Protein AF-0000000078282166 (afdb_homodimer)

Secondary structure (DSSP, 8-state):
---EEETTEEE-GGG--SEEEEE-SSEE-HHHHHHHGGGS-SSSS--TTPPP-TTTHHHHHHBGGGSGGGGEE--HHHHHHHHHHHHHTT--EEEE---TTTB--HHHHHHHHHHH--EEEEEEEE--GGGSTTTTTT--HHHHHHHHHHHHHH-STTSSPPPSEEEEE-SS--HHHHHHHHHHHHHHHHH---EEEE--SSSS--HHHHHHHHHHTT--GGGEEESS---S---BHHHHHH-GGG-S---HHHHHHHTTT-EEEE--TT----BGGGTB-PPPHHHHHHHHHHHHHTT-GGGEEE-----SGGGSGGGTS-TTHHIIIIIHHHHHHTT---HHHHHIIIIIHHHHHH--/---EEETTEEE-GGG--SEEEEE-SSEE-HHHHHHHGGGS-SSSS--TTPPP-TTTHHHHTTBGGGSGGGGEE--HHHHHHHHHHHHHTT--EEEE---TTTB--HHHHHHHHHHH--EEEEEEEE--GGGSTTTTTT--HHHHHHHHHHHHHH-STTSSPPPSEEEEE-SS--HHHHHHHHHHHHHHHHH---EEEE--SSSS--HHHHHHHHHHTT--GGGEEESS---S---BHHHHHH-GGG-S---HHHHHHHTTT-EEEE--TT----BGGGTB-PPPHHHHHHHHHHHHHTT-GGGEEE-----SGGGSGGGTS-TTHHIIIIIHHHHHHTT---HHHHHIIIIIHHHHHH--

Foldseek 3Di:
DWWFAFLQGIDALQQQFFEFEAAALWWAQVLVLVVQVVLDDDPDPAQQCDAQDPVCLVVCLAPVSSHNNFQTNHDLVLSLVLVLVCVVLGAAEYEHEDEQLIHDDVVSVSVSCVVRNHTYAYAYADAEPSSNVCVCPPPALVRLLVVRVCCQVQNDDPDNGHHLAYEQEYAQPDPSSLSRLLSRLLNCQVVVFAYEYHYHPPHDDQLLNSLVSSVVSPHDQLLYEYEADDQFDWDFQVCVVPPVVRGDTDCPSVCSSVVSPHAYEHEQQPRSRHSVSVRTDDDHNVRRLVSVLVVVVVPRLLRYAYHHHPRTNCCRPVRPHDRRCCCSVPVLVCCCPVVVDDPVSSCNHGRVSVSSNSID/DWWFQFQQGIDALQQQFFEFEAAALWWAQVLVLVVQVVLDDDPDPAQQCDAQDPVCLVVCLAPVSSHNNFQTNHDLVLSLVLVLVCVVLGAAEYEHEDEQLIHDDVVSVSVSCVVRVHGYAYAYADAEPSSNVCVCPPPALVRLLVVRVCCQVQNDDPDNGHHLAYEQEYAQPDPSSLSRLLSRLLNCQVVVFAYEYHYHPPHDDQLLNSLVSSVVSPHDQLLYEYEADDQWDWDFQVCVVPPVVRGDTDCPSVCSSVVSPHAYEHEQQPRSSHPVSVRTDDDHNVRRLVSVLVVVVVPRLLRYAYHHHPRTNCCRPVRPHDRRCCCSVPVLVCCCPVSVDDPVSSCNHGRVSVSSNSID

Structure (mmCIF, N/CA/C/O backbone):
data_AF-0000000078282166-model_v1
#
loop_
_entity.id
_entity.type
_entity.pdbx_description
1 polymer 'Phosphotriesterase-related protein'
#
loop_
_atom_site.group_PDB
_atom_site.id
_atom_site.type_symbol
_atom_site.label_atom_id
_atom_site.label_alt_id
_atom_site.label_comp_id
_atom_site.label_asym_id
_atom_site.label_entity_id
_atom_site.label_seq_id
_atom_site.pdbx_PDB_ins_code
_atom_site.Cartn_x
_atom_site.Cartn_y
_atom_site.Cartn_z
_atom_site.occupancy
_atom_site.B_iso_or_equiv
_atom_site.auth_seq_id
_atom_site.auth_comp_id
_atom_site.auth_asym_id
_atom_site.auth_atom_id
_atom_site.pdbx_PDB_model_num
ATOM 1 N N . MET A 1 1 ? -16.609 37.844 20.125 1 77.69 1 MET A N 1
ATOM 2 C CA . MET A 1 1 ? -16.906 36.531 19.594 1 77.69 1 MET A CA 1
ATOM 3 C C . MET A 1 1 ? -15.656 35.906 18.953 1 77.69 1 MET A C 1
ATOM 5 O O . MET A 1 1 ? -14.836 36.625 18.375 1 77.69 1 MET A O 1
ATOM 9 N N . LYS A 1 2 ? -15.375 34.531 19.125 1 95 2 LYS A N 1
ATOM 10 C CA . LYS A 1 2 ? -14.195 33.875 18.547 1 95 2 LYS A CA 1
ATOM 11 C C . LYS A 1 2 ? -14.289 33.844 17.016 1 95 2 LYS A C 1
ATOM 13 O O . LYS A 1 2 ? -15.383 33.906 16.453 1 95 2 LYS A O 1
ATOM 18 N N . ARG A 1 3 ? -13.203 33.906 16.422 1 98.19 3 ARG A N 1
ATOM 19 C CA . ARG A 1 3 ? -13.133 33.875 14.969 1 98.19 3 ARG A CA 1
ATOM 20 C C . ARG A 1 3 ? -12.055 32.906 14.508 1 98.19 3 ARG A C 1
ATOM 22 O O . ARG A 1 3 ? -11.188 32.5 15.297 1 98.19 3 ARG A O 1
ATOM 29 N N . ILE A 1 4 ? -12.188 32.469 13.297 1 98.88 4 ILE A N 1
ATOM 30 C CA . ILE A 1 4 ? -11.164 31.734 12.562 1 98.88 4 ILE A CA 1
ATOM 31 C C . ILE A 1 4 ? -10.727 32.562 11.344 1 98.88 4 ILE A C 1
ATOM 33 O O . ILE A 1 4 ? -11.562 32.969 10.547 1 98.88 4 ILE A O 1
ATOM 37 N N . THR A 1 5 ? -9.477 32.844 11.227 1 98.88 5 THR A N 1
ATOM 38 C CA . THR A 1 5 ? -8.953 33.625 10.109 1 98.88 5 THR A CA 1
ATOM 39 C C . THR A 1 5 ? -8.633 32.719 8.93 1 98.88 5 THR A C 1
ATOM 41 O O . THR A 1 5 ? -7.836 31.766 9.055 1 98.88 5 THR A O 1
ATOM 44 N N . THR A 1 6 ? -9.32 32.906 7.789 1 98.81 6 THR A N 1
ATOM 45 C CA . THR A 1 6 ? -9.023 32.219 6.535 1 98.81 6 THR A CA 1
ATOM 46 C C . THR A 1 6 ? -8.289 33.125 5.574 1 98.81 6 THR A C 1
ATOM 48 O O . THR A 1 6 ? -8.172 34.344 5.824 1 98.81 6 THR A O 1
ATOM 51 N N . VAL A 1 7 ? -7.816 32.625 4.504 1 98.75 7 VAL A N 1
ATOM 52 C CA . VAL A 1 7 ? -7.094 33.438 3.512 1 98.75 7 VAL A CA 1
ATOM 53 C C . VAL A 1 7 ? -8.047 34.438 2.865 1 98.75 7 VAL A C 1
ATOM 55 O O . VAL A 1 7 ? -7.602 35.406 2.254 1 98.75 7 VAL A O 1
ATOM 58 N N . CYS A 1 8 ? -9.352 34.25 3.033 1 98.31 8 CYS A N 1
ATOM 59 C CA . CYS A 1 8 ? -10.336 35.156 2.441 1 98.31 8 CYS A CA 1
ATOM 60 C C . CYS A 1 8 ? -11.016 35.969 3.514 1 98.31 8 CYS A C 1
ATOM 62 O O . CYS A 1 8 ? -12.023 36.656 3.242 1 98.31 8 CYS A O 1
ATOM 64 N N . GLY A 1 9 ? -10.5 35.938 4.738 1 98 9 GLY A N 1
ATOM 65 C CA . GLY A 1 9 ? -11.086 36.719 5.824 1 98 9 GLY A CA 1
ATOM 66 C C . GLY A 1 9 ? -11.562 35.844 6.977 1 98 9 GLY A C 1
ATOM 67 O O . GLY A 1 9 ? -11.453 34.625 6.926 1 98 9 GLY A O 1
ATOM 68 N N . ASP A 1 10 ? -12.086 36.5 8 1 98.5 10 ASP A N 1
ATOM 69 C CA . ASP A 1 10 ? -12.508 35.812 9.211 1 98.5 10 ASP A CA 1
ATOM 70 C C . ASP A 1 10 ? -13.875 35.188 9.031 1 98.5 10 ASP A C 1
ATOM 72 O O . ASP A 1 10 ? -14.734 35.719 8.328 1 98.5 10 ASP A O 1
ATOM 76 N N . ILE A 1 11 ? -14.039 34.031 9.625 1 98.75 11 ILE A N 1
ATOM 77 C CA . ILE A 1 11 ? -15.336 33.375 9.711 1 98.75 11 ILE A CA 1
ATOM 78 C C . ILE A 1 11 ? -15.641 33 11.164 1 98.75 11 ILE A C 1
ATOM 80 O O . ILE A 1 11 ? -14.742 33 12.008 1 98.75 11 ILE A O 1
ATOM 84 N N . SER A 1 12 ? -16.922 32.781 11.422 1 98.5 12 SER A N 1
ATOM 85 C CA . SER A 1 12 ? -17.281 32.219 12.719 1 98.5 12 SER A CA 1
ATOM 86 C C . SER A 1 12 ? -16.922 30.734 12.797 1 98.5 12 SER A C 1
ATOM 88 O O . SER A 1 12 ? -16.906 30.047 11.781 1 98.5 12 SER A O 1
ATOM 90 N N . PRO A 1 13 ? -16.609 30.234 13.977 1 98.44 13 PRO A N 1
ATOM 91 C CA . PRO A 1 13 ? -16.266 28.828 14.117 1 98.44 13 PRO A CA 1
ATOM 92 C C . PRO A 1 13 ? -17.359 27.891 13.578 1 98.44 13 PRO A C 1
ATOM 94 O O . PRO A 1 13 ? -17.047 26.812 13.07 1 98.44 13 PRO A O 1
ATOM 97 N N . GLU A 1 14 ? -18.609 28.297 13.625 1 97.75 14 GLU A N 1
ATOM 98 C CA . GLU A 1 14 ? -19.734 27.469 13.188 1 97.75 14 GLU A CA 1
ATOM 99 C C . GLU A 1 14 ? -19.719 27.297 11.672 1 97.75 14 GLU A C 1
ATOM 101 O O . GLU A 1 14 ? -20.359 26.375 11.141 1 97.75 14 GLU A O 1
ATOM 106 N N . GLU A 1 15 ? -18.984 28.078 10.992 1 98.25 15 GLU A N 1
ATOM 107 C CA . GLU A 1 15 ? -18.938 28.062 9.531 1 98.25 15 GLU A CA 1
ATOM 108 C C . GLU A 1 15 ? -17.828 27.141 9.023 1 98.25 15 GLU A C 1
ATOM 110 O O . GLU A 1 15 ? -17.781 26.812 7.836 1 98.25 15 GLU A O 1
ATOM 115 N N . LEU A 1 16 ? -16.984 26.688 9.844 1 98.75 16 LEU A N 1
ATOM 116 C CA . LEU A 1 16 ? -15.781 25.969 9.438 1 98.75 16 LEU A CA 1
ATOM 117 C C . LEU A 1 16 ? -16.141 24.672 8.719 1 98.75 16 LEU A C 1
ATOM 119 O O . LEU A 1 16 ? -15.562 24.344 7.676 1 98.75 16 LEU A O 1
ATOM 123 N N . GLY A 1 17 ? -17.141 23.875 9.344 1 98.75 17 GLY A N 1
ATOM 124 C CA . GLY A 1 17 ? -17.562 22.625 8.75 1 98.75 17 GLY A CA 1
ATOM 125 C C . GLY A 1 17 ? -16.484 21.562 8.773 1 98.75 17 GLY A C 1
ATOM 126 O O . GLY A 1 17 ? -15.602 21.578 9.625 1 98.75 17 GLY A O 1
ATOM 127 N N . PHE A 1 18 ? -16.688 20.5 7.863 1 98.75 18 PHE A N 1
ATOM 128 C CA . PHE A 1 18 ? -15.727 19.422 7.754 1 98.75 18 PHE A CA 1
ATOM 129 C C . PHE A 1 18 ? -14.344 19.938 7.387 1 98.75 18 PHE A C 1
ATOM 131 O O . PHE A 1 18 ? -14.18 20.609 6.363 1 98.75 18 PHE A O 1
ATOM 138 N N . THR A 1 19 ? -13.32 19.594 8.219 1 98.88 19 THR A N 1
ATOM 139 C CA . THR A 1 19 ? -12.031 20.266 8.062 1 98.88 19 THR A CA 1
ATOM 140 C C . THR A 1 19 ? -10.906 19.234 7.98 1 98.88 19 THR A C 1
ATOM 142 O O . THR A 1 19 ? -10.82 18.328 8.812 1 98.88 19 THR A O 1
ATOM 145 N N . ASP A 1 20 ? -10.094 19.328 6.926 1 98.5 20 ASP A N 1
ATOM 146 C CA . ASP A 1 20 ? -8.797 18.656 6.852 1 98.5 20 ASP A CA 1
ATOM 147 C C . ASP A 1 20 ? -7.723 19.469 7.57 1 98.5 20 ASP A C 1
ATOM 149 O O . ASP A 1 20 ? -7.309 20.531 7.09 1 98.5 20 ASP A O 1
ATOM 153 N N . MET A 1 21 ? -7.152 19 8.695 1 98.62 21 MET A N 1
ATOM 154 C CA . MET A 1 21 ? -6.418 19.812 9.656 1 98.62 21 MET A CA 1
ATOM 155 C C . MET A 1 21 ? -4.93 19.828 9.328 1 98.62 21 MET A C 1
ATOM 157 O O . MET A 1 21 ? -4.152 20.5 10.008 1 98.62 21 MET A O 1
ATOM 161 N N . HIS A 1 22 ? -4.496 19.156 8.305 1 98.06 22 HIS A N 1
ATOM 162 C CA . HIS A 1 22 ? -3.088 19.141 7.926 1 98.06 22 HIS A CA 1
ATOM 163 C C . HIS A 1 22 ? -2.926 18.953 6.418 1 98.06 22 HIS A C 1
ATOM 165 O O . HIS A 1 22 ? -2.945 17.828 5.922 1 98.06 22 HIS A O 1
ATOM 171 N N . GLU A 1 23 ? -2.6 20.047 5.762 1 97.44 23 GLU A N 1
ATOM 172 C CA . GLU A 1 23 ? -2.52 19.922 4.309 1 97.44 23 GLU A CA 1
ATOM 173 C C . GLU A 1 23 ? -1.436 20.828 3.732 1 97.44 23 GLU A C 1
ATOM 175 O O . GLU A 1 23 ? -0.907 21.688 4.434 1 97.44 23 GLU A O 1
ATOM 180 N N . HIS A 1 24 ? -1.111 20.531 2.568 1 97.62 24 HIS A N 1
ATOM 181 C CA . HIS A 1 24 ? -0.308 21.375 1.688 1 97.62 24 HIS A CA 1
ATOM 182 C C . HIS A 1 24 ? -0.979 21.547 0.329 1 97.62 24 HIS A C 1
ATOM 184 O O . HIS A 1 24 ? -1.259 20.562 -0.36 1 97.62 24 HIS A O 1
ATOM 190 N N . ILE A 1 25 ? -1.234 22.797 -0.039 1 98.25 25 ILE A N 1
ATOM 191 C CA . ILE A 1 25 ? -1.916 23.109 -1.292 1 98.25 25 ILE A CA 1
ATOM 192 C C . ILE A 1 25 ? -0.903 23.594 -2.326 1 98.25 25 ILE A C 1
ATOM 194 O O . ILE A 1 25 ? -0.873 23.094 -3.455 1 98.25 25 ILE A O 1
ATOM 198 N N . MET A 1 26 ? -0.1 24.562 -2 1 97.69 26 MET A N 1
ATOM 199 C CA . MET A 1 26 ? 1.067 25.016 -2.752 1 97.69 26 MET A CA 1
ATOM 200 C C . MET A 1 26 ? 2.352 24.766 -1.97 1 97.69 26 MET A C 1
ATOM 202 O O . MET A 1 26 ? 2.639 25.469 -0.996 1 97.69 26 MET A O 1
ATOM 206 N N . PHE A 1 27 ? 3.09 23.766 -2.396 1 96.69 27 PHE A N 1
ATOM 207 C CA . PHE A 1 27 ? 4.109 23.172 -1.543 1 96.69 27 PHE A CA 1
ATOM 208 C C . PHE A 1 27 ? 5.406 22.953 -2.318 1 96.69 27 PHE A C 1
ATOM 210 O O . PHE A 1 27 ? 5.387 22.438 -3.438 1 96.69 27 PHE A O 1
ATOM 217 N N . ASN A 1 28 ? 6.492 23.359 -1.732 1 95.31 28 ASN A N 1
ATOM 218 C CA . ASN A 1 28 ? 7.848 23.125 -2.207 1 95.31 28 ASN A CA 1
ATOM 219 C C . ASN A 1 28 ? 8.523 22 -1.419 1 95.31 28 ASN A C 1
ATOM 221 O O . ASN A 1 28 ? 8.938 22.203 -0.274 1 95.31 28 ASN A O 1
ATOM 225 N N . GLY A 1 29 ? 8.672 20.891 -2.086 1 94.25 29 GLY A N 1
ATOM 226 C CA . GLY A 1 29 ? 9.273 19.75 -1.408 1 94.25 29 GLY A CA 1
ATOM 227 C C . GLY A 1 29 ? 10.719 19.516 -1.802 1 94.25 29 GLY A C 1
ATOM 228 O O . GLY A 1 29 ? 11.25 18.406 -1.642 1 94.25 29 GLY A O 1
ATOM 229 N N . ALA A 1 30 ? 11.398 20.531 -2.279 1 89.88 30 ALA A N 1
ATOM 230 C CA . ALA A 1 30 ? 12.75 20.406 -2.812 1 89.88 30 ALA A CA 1
ATOM 231 C C . ALA A 1 30 ? 13.727 19.953 -1.728 1 89.88 30 ALA A C 1
ATOM 233 O O . ALA A 1 30 ? 14.617 19.141 -1.982 1 89.88 30 ALA A O 1
ATOM 234 N N . ASP A 1 31 ? 13.602 20.469 -0.579 1 90.31 31 ASP A N 1
ATOM 235 C CA . ASP A 1 31 ? 14.508 20.109 0.512 1 90.31 31 ASP A CA 1
ATOM 236 C C . ASP A 1 31 ? 14.375 18.641 0.881 1 90.31 31 ASP A C 1
ATOM 238 O O . ASP A 1 31 ? 15.375 17.922 1.005 1 90.31 31 ASP A O 1
ATOM 242 N N . MET A 1 32 ? 13.188 18.219 1.042 1 87.56 32 MET A N 1
ATOM 243 C CA . MET A 1 32 ? 12.938 16.812 1.33 1 87.56 32 MET A CA 1
ATOM 244 C C . MET A 1 32 ? 13.516 15.914 0.235 1 87.56 32 MET A C 1
ATOM 246 O O . MET A 1 32 ? 14.141 14.891 0.524 1 87.56 32 MET A O 1
ATOM 250 N N . GLY A 1 33 ? 13.297 16.297 -0.981 1 89.31 33 GLY A N 1
ATOM 251 C CA . GLY A 1 33 ? 13.867 15.562 -2.102 1 89.31 33 GLY A CA 1
ATOM 252 C C . GLY A 1 33 ? 15.383 15.461 -2.039 1 89.31 33 GLY A C 1
ATOM 253 O O . GLY A 1 33 ? 15.945 14.391 -2.273 1 89.31 33 GLY A O 1
ATOM 254 N N . ALA A 1 34 ? 15.922 16.562 -1.695 1 88.06 34 ALA A N 1
ATOM 255 C CA . ALA A 1 34 ? 17.391 16.625 -1.654 1 88.06 34 ALA A CA 1
ATOM 256 C C . ALA A 1 34 ? 17.938 15.719 -0.562 1 88.06 34 ALA A C 1
ATOM 258 O O . ALA A 1 34 ? 18.969 15.07 -0.75 1 88.06 34 ALA A O 1
ATOM 259 N N . ILE A 1 35 ? 17.25 15.664 0.498 1 86.25 35 ILE A N 1
ATOM 260 C CA . ILE A 1 35 ? 17.688 14.867 1.64 1 86.25 35 ILE A CA 1
ATOM 261 C C . ILE A 1 35 ? 17.609 13.383 1.288 1 86.25 35 ILE A C 1
ATOM 263 O O . ILE A 1 35 ? 18.5 12.609 1.639 1 86.25 35 ILE A O 1
ATOM 267 N N . CYS A 1 36 ? 16.672 12.961 0.546 1 90.19 36 CYS A N 1
ATOM 268 C CA . CYS A 1 36 ? 16.391 11.555 0.29 1 90.19 36 CYS A CA 1
ATOM 269 C C . CYS A 1 36 ? 17.109 11.086 -0.975 1 90.19 36 CYS A C 1
ATOM 271 O O . CYS A 1 36 ? 17.344 9.883 -1.153 1 90.19 36 CYS A O 1
ATOM 273 N N . ARG A 1 37 ? 17.5 11.961 -1.814 1 90.62 37 ARG A N 1
ATOM 274 C CA . ARG A 1 37 ? 17.969 11.664 -3.166 1 90.62 37 ARG A CA 1
ATOM 275 C C . ARG A 1 37 ? 19.172 10.734 -3.139 1 90.62 37 ARG A C 1
ATOM 277 O O . ARG A 1 37 ? 19.297 9.828 -3.965 1 90.62 37 ARG A O 1
ATOM 284 N N . PRO A 1 38 ? 20.062 10.922 -2.186 1 92 38 PRO A N 1
ATOM 285 C CA . PRO A 1 38 ? 21.281 10.094 -2.199 1 92 38 PRO A CA 1
ATOM 286 C C . PRO A 1 38 ? 20.969 8.609 -1.994 1 92 38 PRO A C 1
ATOM 288 O O . PRO A 1 38 ? 21.75 7.754 -2.424 1 92 38 PRO A O 1
ATOM 291 N N . ALA A 1 39 ? 19.891 8.281 -1.468 1 91.56 39 ALA A N 1
ATOM 292 C CA . ALA A 1 39 ? 19.562 6.891 -1.155 1 91.56 39 ALA A CA 1
ATOM 293 C C . ALA A 1 39 ? 18.734 6.258 -2.273 1 91.56 39 ALA A C 1
ATOM 295 O O . ALA A 1 39 ? 18.469 5.055 -2.252 1 91.56 39 ALA A O 1
ATOM 296 N N . MET A 1 40 ? 18.344 6.996 -3.305 1 93.19 40 MET A N 1
ATOM 297 C CA . MET A 1 40 ? 17.453 6.504 -4.352 1 93.19 40 MET A CA 1
ATOM 298 C C . MET A 1 40 ? 18.172 5.484 -5.234 1 93.19 40 MET A C 1
ATOM 300 O O . MET A 1 40 ? 19.344 5.648 -5.555 1 93.19 40 MET A O 1
ATOM 304 N N . PRO A 1 41 ? 17.375 4.418 -5.582 1 90.88 41 PRO A N 1
ATOM 305 C CA . PRO A 1 41 ? 17.984 3.451 -6.5 1 90.88 41 PRO A CA 1
ATOM 306 C C . PRO A 1 41 ? 18.312 4.059 -7.863 1 90.88 41 PRO A C 1
ATOM 308 O O . PRO A 1 41 ? 17.578 4.914 -8.352 1 90.88 41 PRO A O 1
ATOM 311 N N . THR A 1 42 ? 19.375 3.494 -8.5 1 90.44 42 THR A N 1
ATOM 312 C CA . THR A 1 42 ? 19.812 4.027 -9.781 1 90.44 42 THR A CA 1
ATOM 313 C C . THR A 1 42 ? 19.562 3.018 -10.898 1 90.44 42 THR A C 1
ATOM 315 O O . THR A 1 42 ? 19.781 3.32 -12.078 1 90.44 42 THR A O 1
ATOM 318 N N . ASP A 1 43 ? 19.062 1.839 -10.594 1 89.25 43 ASP A N 1
ATOM 319 C CA . ASP A 1 43 ? 18.906 0.777 -11.586 1 89.25 43 ASP A CA 1
ATOM 320 C C . ASP A 1 43 ? 17.453 0.617 -12 1 89.25 43 ASP A C 1
ATOM 322 O O . ASP A 1 43 ? 17.047 -0.449 -12.461 1 89.25 43 ASP A O 1
ATOM 326 N N . LEU A 1 44 ? 16.688 1.63 -11.75 1 91.31 44 LEU A N 1
ATOM 327 C CA . LEU A 1 44 ? 15.297 1.659 -12.211 1 91.31 44 LEU A CA 1
ATOM 328 C C . LEU A 1 44 ? 15.172 2.475 -13.5 1 91.31 44 LEU A C 1
ATOM 330 O O . LEU A 1 44 ? 15.992 3.361 -13.758 1 91.31 44 LEU A O 1
ATOM 334 N N . PRO A 1 45 ? 14.203 2.123 -14.305 1 92.31 45 PRO A N 1
ATOM 335 C CA . PRO A 1 45 ? 14 2.869 -15.547 1 92.31 45 PRO A CA 1
ATOM 336 C C . PRO A 1 45 ? 13.297 4.207 -15.328 1 92.31 45 PRO A C 1
ATOM 338 O O . PRO A 1 45 ? 12.266 4.477 -15.953 1 92.31 45 PRO A O 1
ATOM 341 N N . VAL A 1 46 ? 13.836 5.008 -14.461 1 95.19 46 VAL A N 1
ATOM 342 C CA . VAL A 1 46 ? 13.328 6.328 -14.102 1 95.19 46 VAL A CA 1
ATOM 343 C C . VAL A 1 46 ? 14.484 7.32 -14.023 1 95.19 46 VAL A C 1
ATOM 345 O O . VAL A 1 46 ? 15.531 7.02 -13.445 1 95.19 46 VAL A O 1
ATOM 348 N N . LYS A 1 47 ? 14.367 8.43 -14.766 1 95.69 47 LYS A N 1
ATOM 349 C CA . LYS A 1 47 ? 15.336 9.516 -14.688 1 95.69 47 LYS A CA 1
ATOM 350 C C . LYS A 1 47 ? 14.844 10.633 -13.781 1 95.69 47 LYS A C 1
ATOM 352 O O . LYS A 1 47 ? 13.648 10.93 -13.75 1 95.69 47 LYS A O 1
ATOM 357 N N . TYR A 1 48 ? 15.719 11.266 -13.016 1 95.12 48 TYR A N 1
ATOM 358 C CA . TYR A 1 48 ? 15.398 12.32 -12.055 1 95.12 48 TYR A CA 1
ATOM 359 C C . TYR A 1 48 ? 14.602 13.438 -12.719 1 95.12 48 TYR A C 1
ATOM 361 O O . TYR A 1 48 ? 13.719 14.031 -12.102 1 95.12 48 TYR A O 1
ATOM 369 N N . GLU A 1 49 ? 14.82 13.742 -14.016 1 96.31 49 GLU A N 1
ATOM 370 C CA . GLU A 1 49 ? 14.211 14.859 -14.742 1 96.31 49 GLU A CA 1
ATOM 371 C C . GLU A 1 49 ? 12.875 14.453 -15.359 1 96.31 49 GLU A C 1
ATOM 373 O O . GLU A 1 49 ? 12.172 15.289 -15.922 1 96.31 49 GLU A O 1
ATOM 378 N N . ASP A 1 50 ? 12.516 13.148 -15.203 1 97.06 50 ASP A N 1
ATOM 379 C CA . ASP A 1 50 ? 11.242 12.695 -15.758 1 97.06 50 ASP A CA 1
ATOM 380 C C . ASP A 1 50 ? 10.07 13.406 -15.086 1 97.06 50 ASP A C 1
ATOM 382 O O . ASP A 1 50 ? 10.227 13.992 -14.016 1 97.06 50 ASP A O 1
ATOM 386 N N . LYS A 1 51 ? 8.938 13.414 -15.836 1 97.12 51 LYS A N 1
ATOM 387 C CA . LYS A 1 51 ? 7.668 13.828 -15.242 1 97.12 51 LYS A CA 1
ATOM 388 C C . LYS A 1 51 ? 6.918 12.625 -14.672 1 97.12 51 LYS A C 1
ATOM 390 O O . LYS A 1 51 ? 7.105 11.492 -15.125 1 97.12 51 LYS A O 1
ATOM 395 N N . VAL A 1 52 ? 6.156 12.852 -13.648 1 97.06 52 VAL A N 1
ATOM 396 C CA . VAL A 1 52 ? 5.277 11.797 -13.156 1 97.06 52 VAL A CA 1
ATOM 397 C C . VAL A 1 52 ? 4.406 11.273 -14.297 1 97.06 52 VAL A C 1
ATOM 399 O O . VAL A 1 52 ? 3.811 12.055 -15.039 1 97.06 52 VAL A O 1
ATOM 402 N N . SER A 1 53 ? 4.363 9.992 -14.445 1 97.5 53 SER A N 1
ATOM 403 C CA . SER A 1 53 ? 3.627 9.352 -15.531 1 97.5 53 SER A CA 1
ATOM 404 C C . SER A 1 53 ? 3.082 7.992 -15.102 1 97.5 53 SER A C 1
ATOM 406 O O . SER A 1 53 ? 3.443 7.48 -14.039 1 97.5 53 SER A O 1
ATOM 408 N N . LEU A 1 54 ? 2.154 7.488 -15.898 1 96.69 54 LEU A N 1
ATOM 409 C CA . LEU A 1 54 ? 1.585 6.176 -15.625 1 96.69 54 LEU A CA 1
ATOM 410 C C . LEU A 1 54 ? 2.674 5.109 -15.586 1 96.69 54 LEU A C 1
ATOM 412 O O . LEU A 1 54 ? 2.594 4.16 -14.797 1 96.69 54 LEU A O 1
ATOM 416 N N . GLU A 1 55 ? 3.766 5.281 -16.312 1 95.44 55 GLU A N 1
ATOM 417 C CA . GLU A 1 55 ? 4.816 4.281 -16.484 1 95.44 55 GLU A CA 1
ATOM 418 C C . GLU A 1 55 ? 5.754 4.266 -15.281 1 95.44 55 GLU A C 1
ATOM 420 O O . GLU A 1 55 ? 6.434 3.266 -15.023 1 95.44 55 GLU A O 1
ATOM 425 N N . ASN A 1 56 ? 5.82 5.422 -14.57 1 95.88 56 ASN A N 1
ATOM 426 C CA . ASN A 1 56 ? 6.816 5.426 -13.508 1 95.88 56 ASN A CA 1
ATOM 427 C C . ASN A 1 56 ? 6.168 5.582 -12.133 1 95.88 56 ASN A C 1
ATOM 429 O O . ASN A 1 56 ? 6.844 5.496 -11.109 1 95.88 56 ASN A O 1
ATOM 433 N N . ILE A 1 57 ? 4.789 5.734 -12.094 1 95.38 57 ILE A N 1
ATOM 434 C CA . ILE A 1 57 ? 4.082 6.012 -10.852 1 95.38 57 ILE A CA 1
ATOM 435 C C . ILE A 1 57 ? 4.258 4.84 -9.883 1 95.38 57 ILE A C 1
ATOM 437 O O . ILE A 1 57 ? 4.352 5.039 -8.672 1 95.38 57 ILE A O 1
ATOM 441 N N . GLY A 1 58 ? 4.34 3.611 -10.391 1 92.19 58 GLY A N 1
ATOM 442 C CA . GLY A 1 58 ? 4.57 2.459 -9.531 1 92.19 58 GLY A CA 1
ATOM 443 C C . GLY A 1 58 ? 5.863 2.549 -8.742 1 92.19 58 GLY A C 1
ATOM 444 O O . GLY A 1 58 ? 5.906 2.193 -7.566 1 92.19 58 GLY A O 1
ATOM 445 N N . PHE A 1 59 ? 6.934 3.037 -9.375 1 93.12 59 PHE A N 1
ATOM 446 C CA . PHE A 1 59 ? 8.219 3.227 -8.719 1 93.12 59 PHE A CA 1
ATOM 447 C C . PHE A 1 59 ? 8.164 4.402 -7.75 1 93.12 59 PHE A C 1
ATOM 449 O O . PHE A 1 59 ? 8.734 4.34 -6.656 1 93.12 59 PHE A O 1
ATOM 456 N N . LEU A 1 60 ? 7.438 5.398 -8.18 1 94.06 60 LEU A N 1
ATOM 457 C CA . LEU A 1 60 ? 7.391 6.629 -7.395 1 94.06 60 LEU A CA 1
ATOM 458 C C . LEU A 1 60 ? 6.582 6.426 -6.117 1 94.06 60 LEU A C 1
ATOM 460 O O . LEU A 1 60 ? 6.867 7.051 -5.094 1 94.06 60 LEU A O 1
ATOM 464 N N . LYS A 1 61 ? 5.625 5.574 -6.129 1 90.81 61 LYS A N 1
ATOM 465 C CA . LYS A 1 61 ? 4.832 5.289 -4.938 1 90.81 61 LYS A CA 1
ATOM 466 C C . LYS A 1 61 ? 5.68 4.613 -3.861 1 90.81 61 LYS A C 1
ATOM 468 O O . LYS A 1 61 ? 5.398 4.742 -2.668 1 90.81 61 LYS A O 1
ATOM 473 N N . ARG A 1 62 ? 6.742 4.047 -4.246 1 88.75 62 ARG A N 1
ATOM 474 C CA . ARG A 1 62 ? 7.629 3.383 -3.301 1 88.75 62 ARG A CA 1
ATOM 475 C C . ARG A 1 62 ? 8.82 4.273 -2.947 1 88.75 62 ARG A C 1
ATOM 477 O O . ARG A 1 62 ? 9.383 4.152 -1.86 1 88.75 62 ARG A O 1
ATOM 484 N N . ASN A 1 63 ? 9.164 5.07 -3.932 1 93.44 63 ASN A N 1
ATOM 485 C CA . ASN A 1 63 ? 10.258 6.027 -3.783 1 93.44 63 ASN A CA 1
ATOM 486 C C . ASN A 1 63 ? 9.953 7.336 -4.504 1 93.44 63 ASN A C 1
ATOM 488 O O . ASN A 1 63 ? 10.43 7.559 -5.621 1 93.44 63 ASN A O 1
ATOM 492 N N . PHE A 1 64 ? 9.305 8.25 -3.844 1 92.75 64 PHE A N 1
ATOM 493 C CA . PHE A 1 64 ? 8.758 9.422 -4.516 1 92.75 64 PHE A CA 1
ATOM 494 C C . PHE A 1 64 ? 9.875 10.383 -4.922 1 92.75 64 PHE A C 1
ATOM 496 O O . PHE A 1 64 ? 9.719 11.148 -5.875 1 92.75 64 PHE A O 1
ATOM 503 N N . PRO A 1 65 ? 11.109 10.359 -4.285 1 94.88 65 PRO A N 1
ATOM 504 C CA . PRO A 1 65 ? 12.133 11.328 -4.688 1 94.88 65 PRO A CA 1
ATOM 505 C C . PRO A 1 65 ? 12.883 10.898 -5.953 1 94.88 65 PRO A C 1
ATOM 507 O O . PRO A 1 65 ? 13.898 11.5 -6.309 1 94.88 65 PRO A O 1
ATOM 510 N N . LEU A 1 66 ? 12.375 9.82 -6.578 1 95.5 66 LEU A N 1
ATOM 511 C CA . LEU A 1 66 ? 13.031 9.336 -7.793 1 95.5 66 LEU A CA 1
ATOM 512 C C . LEU A 1 66 ? 12.969 10.383 -8.898 1 95.5 66 LEU A C 1
ATOM 514 O O . LEU A 1 66 ? 13.836 10.414 -9.773 1 95.5 66 LEU A O 1
ATOM 518 N N . VAL A 1 67 ? 11.93 11.25 -8.898 1 95.88 67 VAL A N 1
ATOM 519 C CA . VAL A 1 67 ? 11.781 12.289 -9.914 1 95.88 67 VAL A CA 1
ATOM 520 C C . VAL A 1 67 ? 11.562 13.641 -9.242 1 95.88 67 VAL A C 1
ATOM 522 O O . VAL A 1 67 ? 10.781 13.758 -8.297 1 95.88 67 VAL A O 1
ATOM 525 N N . ARG A 1 68 ? 12.156 14.656 -9.766 1 95.38 68 ARG A N 1
ATOM 526 C CA . ARG A 1 68 ? 12.047 16 -9.234 1 95.38 68 ARG A CA 1
ATOM 527 C C . ARG A 1 68 ? 10.609 16.516 -9.305 1 95.38 68 ARG A C 1
ATOM 529 O O . ARG A 1 68 ? 10.148 17.219 -8.406 1 95.38 68 ARG A O 1
ATOM 536 N N . ASP A 1 69 ? 9.961 16.156 -10.367 1 96.38 69 ASP A N 1
ATOM 537 C CA . ASP A 1 69 ? 8.586 16.594 -10.625 1 96.38 69 ASP A CA 1
ATOM 538 C C . ASP A 1 69 ? 7.66 16.172 -9.492 1 96.38 69 ASP A C 1
ATOM 540 O O . ASP A 1 69 ? 6.641 16.812 -9.234 1 96.38 69 ASP A O 1
ATOM 544 N N . ALA A 1 70 ? 7.977 15.109 -8.781 1 96 70 ALA A N 1
ATOM 545 C CA . ALA A 1 70 ? 7.125 14.555 -7.734 1 96 70 ALA A CA 1
ATOM 546 C C . ALA A 1 70 ? 7.238 15.367 -6.449 1 96 70 ALA A C 1
ATOM 548 O O . ALA A 1 70 ? 6.406 15.234 -5.547 1 96 70 ALA A O 1
ATOM 549 N N . MET A 1 71 ? 8.188 16.312 -6.34 1 94.69 71 MET A N 1
ATOM 550 C CA . MET A 1 71 ? 8.516 16.938 -5.066 1 94.69 71 MET A CA 1
ATOM 551 C C . MET A 1 71 ? 7.707 18.219 -4.875 1 94.69 71 MET A C 1
ATOM 553 O O . MET A 1 71 ? 7.633 18.75 -3.766 1 94.69 71 MET A O 1
ATOM 557 N N . ASP A 1 72 ? 7.043 18.641 -5.875 1 93.38 72 ASP A N 1
ATOM 558 C CA . ASP A 1 72 ? 6.434 19.969 -5.773 1 93.38 72 ASP A CA 1
ATOM 559 C C . ASP A 1 72 ? 4.938 19.906 -6.078 1 93.38 72 ASP A C 1
ATOM 561 O O . ASP A 1 72 ? 4.504 19.125 -6.934 1 93.38 72 ASP A O 1
ATOM 565 N N . LEU A 1 73 ? 4.215 20.656 -5.332 1 96.88 73 LEU A N 1
ATOM 566 C CA . LEU A 1 73 ? 2.842 21.016 -5.664 1 96.88 73 LEU A CA 1
ATOM 567 C C . LEU A 1 73 ? 2.762 22.453 -6.145 1 96.88 73 LEU A C 1
ATOM 569 O O . LEU A 1 73 ? 2.24 23.328 -5.438 1 96.88 73 LEU A O 1
ATO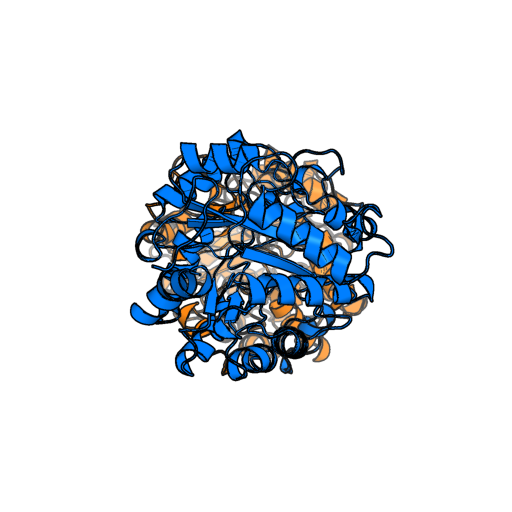M 573 N N . ASN A 1 74 ? 3.201 22.703 -7.398 1 96.19 74 ASN A N 1
ATOM 574 C CA . ASN A 1 74 ? 3.391 24.078 -7.863 1 96.19 74 ASN A CA 1
ATOM 575 C C . ASN A 1 74 ? 2.488 24.391 -9.047 1 96.19 74 ASN A C 1
ATOM 577 O O . ASN A 1 74 ? 2.652 25.422 -9.695 1 96.19 74 ASN A O 1
ATOM 581 N N . ASP A 1 75 ? 1.615 23.516 -9.359 1 96.44 75 ASP A N 1
ATOM 582 C CA . ASP A 1 75 ? 0.662 23.719 -10.445 1 96.44 75 ASP A CA 1
ATOM 583 C C . ASP A 1 75 ? -0.69 24.188 -9.906 1 96.44 75 ASP A C 1
ATOM 585 O O . ASP A 1 75 ? -1.536 23.359 -9.547 1 96.44 75 ASP A O 1
ATOM 589 N N . GLU A 1 76 ? -0.971 25.5 -9.961 1 98 76 GLU A N 1
ATOM 590 C CA . GLU A 1 76 ? -2.182 26.062 -9.383 1 98 76 GLU A CA 1
ATOM 591 C C . GLU A 1 76 ? -3.436 25.453 -10 1 98 76 GLU A C 1
ATOM 593 O O . GLU A 1 76 ? -4.43 25.234 -9.312 1 98 76 GLU A O 1
ATOM 598 N N . THR A 1 77 ? -3.4 25.203 -11.312 1 97.88 77 THR A N 1
ATOM 599 C CA . THR A 1 77 ? -4.555 24.625 -11.992 1 97.88 77 THR A CA 1
ATOM 600 C C . THR A 1 77 ? -4.863 23.234 -11.453 1 97.88 77 THR A C 1
ATOM 602 O O . THR A 1 77 ? -6.012 22.922 -11.133 1 97.88 77 THR A O 1
ATOM 605 N N . ALA A 1 78 ? -3.84 22.406 -11.352 1 96.56 78 ALA A N 1
ATOM 606 C CA . ALA A 1 78 ? -4.016 21.062 -10.836 1 96.56 78 ALA A CA 1
ATOM 607 C C . ALA A 1 78 ? -4.496 21.078 -9.383 1 96.56 78 ALA A C 1
ATOM 609 O O . ALA A 1 78 ? -5.398 20.328 -9.008 1 96.56 78 ALA A O 1
ATOM 610 N N . MET A 1 79 ? -3.904 21.984 -8.641 1 98.06 79 MET A N 1
ATOM 611 C CA . MET A 1 79 ? -4.242 22.031 -7.223 1 98.06 79 MET A CA 1
ATOM 612 C C . MET A 1 79 ? -5.652 22.594 -7.02 1 98.06 79 MET A C 1
ATOM 614 O O . MET A 1 79 ? -6.355 22.172 -6.094 1 98.06 79 MET A O 1
ATOM 618 N N . THR A 1 80 ? -6.086 23.5 -7.891 1 98.69 80 THR A N 1
ATOM 619 C CA . THR A 1 80 ? -7.473 23.953 -7.848 1 98.69 80 THR A CA 1
ATOM 620 C C . THR A 1 80 ? -8.43 22.781 -8.047 1 98.69 80 THR A C 1
ATOM 622 O O . THR A 1 80 ? -9.438 22.672 -7.34 1 98.69 80 THR A O 1
ATOM 625 N N . ARG A 1 81 ? -8.125 21.922 -9 1 97.75 81 ARG A N 1
ATOM 626 C CA . ARG A 1 81 ? -8.961 20.75 -9.258 1 97.75 81 ARG A CA 1
ATOM 627 C C . ARG A 1 81 ? -8.992 19.828 -8.039 1 97.75 81 ARG A C 1
ATOM 629 O O . ARG A 1 81 ? -10.055 19.312 -7.676 1 97.75 81 ARG A O 1
ATOM 636 N N . GLU A 1 82 ? -7.84 19.609 -7.383 1 97.38 82 GLU A N 1
ATOM 637 C CA . GLU A 1 82 ? -7.762 18.766 -6.191 1 97.38 82 GLU A CA 1
ATOM 638 C C . GLU A 1 82 ? -8.664 19.297 -5.078 1 97.38 82 GLU A C 1
ATOM 640 O O . GLU A 1 82 ? -9.398 18.547 -4.445 1 97.38 82 GLU A O 1
ATOM 645 N N . VAL A 1 83 ? -8.609 20.594 -4.84 1 98.62 83 VAL A N 1
ATOM 646 C CA . VAL A 1 83 ? -9.383 21.219 -3.771 1 98.62 83 VAL A CA 1
ATOM 647 C C . VAL A 1 83 ? -10.867 21.203 -4.137 1 98.62 83 VAL A C 1
ATOM 649 O O . VAL A 1 83 ? -11.727 21.047 -3.266 1 98.62 83 VAL A O 1
ATOM 652 N N . GLN A 1 84 ? -11.148 21.422 -5.414 1 98.5 84 GLN A N 1
ATOM 653 C CA . GLN A 1 84 ? -12.531 21.344 -5.867 1 98.5 84 GLN A CA 1
ATOM 654 C C . GLN A 1 84 ? -13.125 19.953 -5.613 1 98.5 84 GLN A C 1
ATOM 656 O O . GLN A 1 84 ? -14.266 19.844 -5.18 1 98.5 84 GLN A O 1
ATOM 661 N N . GLU A 1 85 ? -12.375 18.938 -5.941 1 96.75 85 GLU A N 1
ATOM 662 C CA . GLU A 1 85 ? -12.828 17.562 -5.688 1 96.75 85 GLU A CA 1
ATOM 663 C C . GLU A 1 85 ? -13.062 17.328 -4.199 1 96.75 85 GLU A C 1
ATOM 665 O O . GLU A 1 85 ? -14.008 16.641 -3.818 1 96.75 85 GLU A O 1
ATOM 670 N N . TYR A 1 86 ? -12.195 17.875 -3.387 1 97.62 86 TYR A N 1
ATOM 671 C CA . TYR A 1 86 ? -12.383 17.828 -1.94 1 97.62 86 TYR A CA 1
ATOM 672 C C . TYR A 1 86 ? -13.711 18.453 -1.54 1 97.62 86 TYR A C 1
ATOM 674 O O . TYR A 1 86 ? -14.469 17.859 -0.768 1 97.62 86 TYR A O 1
ATOM 682 N N . LYS A 1 87 ? -14.008 19.609 -2.092 1 98.56 87 LYS A N 1
ATOM 683 C CA . LYS A 1 87 ? -15.258 20.312 -1.818 1 98.56 87 LYS A CA 1
ATOM 684 C C . LYS A 1 87 ? -16.469 19.469 -2.223 1 98.56 87 LYS A C 1
ATOM 686 O O . LYS A 1 87 ? -17.391 19.281 -1.439 1 98.56 87 LYS A O 1
ATOM 691 N N . VAL A 1 88 ? -16.406 18.891 -3.371 1 97.38 88 VAL A N 1
ATOM 692 C CA . VAL A 1 88 ? -17.516 18.109 -3.918 1 97.38 88 VAL A CA 1
ATOM 693 C C . VAL A 1 88 ? -17.719 16.844 -3.074 1 97.38 88 VAL A C 1
ATOM 695 O O . VAL A 1 88 ? -18.844 16.391 -2.896 1 97.38 88 VAL A O 1
ATOM 698 N N . SER A 1 89 ? -16.656 16.375 -2.475 1 96 89 SER A N 1
ATOM 699 C CA . SER A 1 89 ? -16.734 15.141 -1.701 1 96 89 SER A CA 1
ATOM 700 C C . SER A 1 89 ? -17.188 15.406 -0.268 1 96 89 SER A C 1
ATOM 702 O O . SER A 1 89 ? -17.281 14.484 0.541 1 96 89 SER A O 1
ATOM 704 N N . GLY A 1 90 ? -17.375 16.688 0.089 1 97 90 GLY A N 1
ATOM 705 C CA . GLY A 1 90 ? -17.953 16.984 1.387 1 97 90 GLY A CA 1
ATOM 706 C C . GLY A 1 90 ? -17.031 17.781 2.281 1 97 90 GLY A C 1
ATOM 707 O O . GLY A 1 90 ? -17.375 18.109 3.416 1 97 90 GLY A O 1
ATOM 708 N N . GLY A 1 91 ? -15.875 18.125 1.747 1 98.31 91 GLY A N 1
ATOM 709 C CA . GLY A 1 91 ? -14.961 18.969 2.514 1 98.31 91 GLY A CA 1
ATOM 710 C C . GLY A 1 91 ? -15.352 20.422 2.516 1 98.31 91 GLY A C 1
ATOM 711 O O . GLY A 1 91 ? -15.836 20.953 1.508 1 98.31 91 GLY A O 1
ATOM 712 N N . ASP A 1 92 ? -15.094 21.141 3.664 1 98.88 92 ASP A N 1
ATOM 713 C CA . ASP A 1 92 ? -15.477 22.531 3.768 1 98.88 92 ASP A CA 1
ATOM 714 C C . ASP A 1 92 ? -14.25 23.422 3.994 1 98.88 92 ASP A C 1
ATOM 716 O O . ASP A 1 92 ? -14.219 24.562 3.535 1 98.88 92 ASP A O 1
ATOM 720 N N . SER A 1 93 ? -13.297 22.922 4.758 1 98.94 93 SER A N 1
ATOM 721 C CA . SER A 1 93 ? -12.148 23.734 5.148 1 98.94 93 SER A CA 1
ATOM 722 C C . SER A 1 93 ? -10.867 22.891 5.176 1 98.94 93 SER A C 1
ATOM 724 O O . SER A 1 93 ? -10.922 21.672 5.305 1 98.94 93 SER A O 1
ATOM 726 N N . MET A 1 94 ? -9.758 23.5 5 1 98.75 94 MET A N 1
ATOM 727 C CA . MET A 1 94 ? -8.43 22.906 5.078 1 98.75 94 MET A CA 1
ATOM 728 C C . MET A 1 94 ? -7.457 23.812 5.82 1 98.75 94 MET A C 1
ATOM 730 O O . MET A 1 94 ? -7.516 25.031 5.68 1 98.75 94 MET A O 1
ATOM 734 N N . VAL A 1 95 ? -6.598 23.188 6.582 1 98.88 95 VAL A N 1
ATOM 735 C CA . VAL A 1 95 ? -5.492 23.922 7.184 1 98.88 95 VAL A CA 1
ATOM 736 C C . VAL A 1 95 ? -4.227 23.719 6.355 1 98.88 95 VAL A C 1
ATOM 738 O O . VAL A 1 95 ? -3.709 22.594 6.266 1 98.88 95 VAL A O 1
ATOM 741 N N . GLU A 1 96 ? -3.812 24.75 5.672 1 98.62 96 GLU A N 1
ATOM 742 C CA . GLU A 1 96 ? -2.621 24.781 4.828 1 98.62 96 GLU A CA 1
ATOM 743 C C . GLU A 1 96 ? -1.382 25.156 5.641 1 98.62 96 GLU A C 1
ATOM 745 O O . GLU A 1 96 ? -1.178 26.328 5.977 1 98.62 96 GLU A O 1
ATOM 750 N N . LEU A 1 97 ? -0.519 24.125 5.891 1 98.5 97 LEU A N 1
ATOM 751 C CA . LEU A 1 97 ? 0.522 24.266 6.902 1 98.5 97 LEU A CA 1
ATOM 752 C C . LEU A 1 97 ? 1.889 24.469 6.25 1 98.5 97 LEU A C 1
ATOM 754 O O . LEU A 1 97 ? 2.918 24.188 6.867 1 98.5 97 LEU A O 1
ATOM 758 N N . SER A 1 98 ? 1.866 24.969 5 1 97.75 98 SER A N 1
ATOM 759 C CA . SER A 1 98 ? 3.148 25.312 4.398 1 97.75 98 SER A CA 1
ATOM 760 C C . SER A 1 98 ? 3.662 26.641 4.922 1 97.75 98 SER A C 1
ATOM 762 O O . SER A 1 98 ? 2.994 27.672 4.773 1 97.75 98 SER A O 1
ATOM 764 N N . VAL A 1 99 ? 4.809 26.641 5.52 1 97.69 99 VAL A N 1
ATOM 765 C CA . VAL A 1 99 ? 5.477 27.797 6.082 1 97.69 99 VAL A CA 1
ATOM 766 C C . VAL A 1 99 ? 6.84 27.984 5.418 1 97.69 99 VAL A C 1
ATOM 768 O O . VAL A 1 99 ? 7.223 27.203 4.547 1 97.69 99 VAL A O 1
ATOM 771 N N . PRO A 1 100 ? 7.539 29.141 5.734 1 95.62 100 PRO A N 1
ATOM 772 C CA . PRO A 1 100 ? 8.859 29.328 5.121 1 95.62 100 PRO A CA 1
ATOM 773 C C . PRO A 1 100 ? 9.703 28.047 5.16 1 95.62 100 PRO A C 1
ATOM 775 O O . PRO A 1 100 ? 9.781 27.391 6.199 1 95.62 100 PRO A O 1
ATOM 778 N N . GLY A 1 101 ? 10.289 27.766 4.09 1 94.69 101 GLY A N 1
ATOM 779 C CA . GLY A 1 101 ? 11 26.516 3.857 1 94.69 101 GLY A CA 1
ATOM 780 C C . GLY A 1 101 ? 10.305 25.609 2.863 1 94.69 101 GLY A C 1
ATOM 781 O O . GLY A 1 101 ? 10.953 24.953 2.051 1 94.69 101 GLY A O 1
ATOM 782 N N . ILE A 1 102 ? 8.914 25.578 2.951 1 96.81 102 ILE A N 1
ATOM 783 C CA . ILE A 1 102 ? 8.188 24.672 2.057 1 96.81 102 ILE A CA 1
ATOM 784 C C . ILE A 1 102 ? 7.008 25.422 1.434 1 96.81 102 ILE A C 1
ATOM 786 O O . ILE A 1 102 ? 6.277 24.859 0.613 1 96.81 102 ILE A O 1
ATOM 790 N N . ARG A 1 103 ? 6.816 26.719 1.777 1 96.06 103 ARG A N 1
ATOM 791 C CA . ARG A 1 103 ? 5.719 27.516 1.234 1 96.06 103 ARG A CA 1
ATOM 792 C C . ARG A 1 103 ? 6.035 27.984 -0.179 1 96.06 103 ARG A C 1
ATOM 794 O O . ARG A 1 103 ? 7.164 28.391 -0.465 1 96.06 103 ARG A O 1
ATOM 801 N N . LEU A 1 104 ? 5.086 27.906 -1.053 1 95.19 104 LEU A N 1
ATOM 802 C CA . LEU A 1 104 ? 5.191 28.516 -2.371 1 95.19 104 LEU A CA 1
ATOM 803 C C . LEU A 1 104 ? 4.375 29.812 -2.436 1 95.19 104 LEU A C 1
ATOM 805 O O . LEU A 1 104 ? 4.602 30.734 -1.652 1 95.19 104 LEU A O 1
ATOM 809 N N . ASP A 1 105 ? 3.271 29.859 -3.232 1 94.44 105 ASP A N 1
ATOM 810 C CA . ASP A 1 105 ? 2.518 31.078 -3.521 1 94.44 105 ASP A CA 1
ATOM 811 C C . ASP A 1 105 ? 1.238 31.141 -2.689 1 94.44 105 ASP A C 1
ATOM 813 O O . ASP A 1 105 ? 0.228 30.531 -3.047 1 94.44 105 ASP A O 1
ATOM 817 N N . VAL A 1 106 ? 1.303 32.031 -1.565 1 97.44 106 VAL A N 1
ATOM 818 C CA . VAL A 1 106 ? 0.146 32.125 -0.683 1 97.44 106 VAL A CA 1
ATOM 819 C C . VAL A 1 106 ? -0.999 32.844 -1.418 1 97.44 106 VAL A C 1
ATOM 821 O O . VAL A 1 106 ? -2.172 32.594 -1.13 1 97.44 106 VAL A O 1
ATOM 824 N N . GLU A 1 107 ? -0.685 33.688 -2.4 1 98.25 107 GLU A N 1
ATOM 825 C CA . GLU A 1 107 ? -1.73 34.312 -3.209 1 98.25 107 GLU A CA 1
ATOM 826 C C . GLU A 1 107 ? -2.463 33.281 -4.051 1 98.25 107 GLU A C 1
ATOM 828 O O . GLU A 1 107 ? -3.674 33.375 -4.266 1 98.25 107 GLU A O 1
ATOM 833 N N . ALA A 1 108 ? -1.689 32.312 -4.551 1 98.44 108 ALA A N 1
ATOM 834 C CA . ALA A 1 108 ? -2.328 31.219 -5.273 1 98.44 108 ALA A CA 1
ATOM 835 C C . ALA A 1 108 ? -3.291 30.453 -4.371 1 98.44 108 ALA A C 1
ATOM 837 O O . ALA A 1 108 ? -4.367 30.047 -4.809 1 98.44 108 ALA A O 1
ATOM 838 N N . VAL A 1 109 ? -2.914 30.266 -3.107 1 98.69 109 VAL A N 1
ATOM 839 C CA . VAL A 1 109 ? -3.764 29.562 -2.141 1 98.69 109 VAL A CA 1
ATOM 840 C C . VAL A 1 109 ? -5.074 30.328 -1.966 1 98.69 109 VAL A C 1
ATOM 842 O O . VAL A 1 109 ? -6.148 29.734 -1.927 1 98.69 109 VAL A O 1
ATOM 845 N N . LYS A 1 110 ? -4.973 31.656 -1.845 1 98.81 110 LYS A N 1
ATOM 846 C CA . LYS A 1 110 ? -6.176 32.469 -1.73 1 98.81 110 LYS A CA 1
ATOM 847 C C . LYS A 1 110 ? -7.051 32.344 -2.973 1 98.81 110 LYS A C 1
ATOM 849 O O . LYS A 1 110 ? -8.273 32.188 -2.867 1 98.81 110 LYS A O 1
ATOM 854 N N . ARG A 1 111 ? -6.418 32.406 -4.191 1 98.81 111 ARG A N 1
ATOM 855 C CA . ARG A 1 111 ? -7.18 32.281 -5.43 1 98.81 111 ARG A CA 1
ATOM 856 C C . ARG A 1 111 ? -7.863 30.922 -5.504 1 98.81 111 ARG A C 1
ATOM 858 O O . ARG A 1 111 ? -9.008 30.812 -5.949 1 98.81 111 ARG A O 1
ATOM 865 N N . ILE A 1 112 ? -7.219 29.859 -5.039 1 98.88 112 ILE A N 1
ATOM 866 C CA . ILE A 1 112 ? -7.793 28.516 -5.023 1 98.88 112 ILE A CA 1
ATOM 867 C C . ILE A 1 112 ? -8.977 28.484 -4.062 1 98.88 112 ILE A C 1
ATOM 869 O O . ILE A 1 112 ? -10.039 27.938 -4.391 1 98.88 112 ILE A O 1
ATOM 873 N N . SER A 1 113 ? -8.812 29.078 -2.873 1 98.88 113 SER A N 1
ATOM 874 C CA . SER A 1 113 ? -9.898 29.156 -1.903 1 98.88 113 SER A CA 1
ATOM 875 C C . SER A 1 113 ? -11.109 29.875 -2.486 1 98.88 113 SER A C 1
ATOM 877 O O . SER A 1 113 ? -12.234 29.375 -2.395 1 98.88 113 SER A O 1
ATOM 879 N N . GLU A 1 114 ? -10.891 31 -3.131 1 98.81 114 GLU A N 1
ATOM 880 C CA . GLU A 1 114 ? -11.961 31.797 -3.721 1 98.81 114 GLU A CA 1
ATOM 881 C C . GLU A 1 114 ? -12.68 31.031 -4.824 1 98.81 114 GLU A C 1
ATOM 883 O O . GLU A 1 114 ? -13.906 31.062 -4.918 1 98.81 114 GLU A O 1
ATOM 888 N N . ARG A 1 115 ? -11.938 30.344 -5.613 1 98.75 115 ARG A N 1
ATOM 889 C CA . ARG A 1 115 ? -12.492 29.641 -6.766 1 98.75 115 ARG A CA 1
ATOM 890 C C . ARG A 1 115 ? -13.289 28.422 -6.328 1 98.75 115 ARG A C 1
ATOM 892 O O . ARG A 1 115 ? -14.297 28.078 -6.949 1 98.75 115 ARG A O 1
ATOM 899 N N . THR A 1 116 ? -12.883 27.703 -5.289 1 98.75 116 THR A N 1
ATOM 900 C CA . THR A 1 116 ? -13.453 26.406 -4.941 1 98.75 116 THR A CA 1
ATOM 901 C C . THR A 1 116 ? -14.5 26.562 -3.838 1 98.75 116 THR A C 1
ATOM 903 O O . THR A 1 116 ? -15.32 25.672 -3.625 1 98.75 116 THR A O 1
ATOM 906 N N . GLY A 1 117 ? -14.445 27.641 -3.059 1 98.69 117 GLY A N 1
ATOM 907 C CA . GLY A 1 117 ? -15.344 27.844 -1.93 1 98.69 117 GLY A CA 1
ATOM 908 C C . GLY A 1 117 ? -14.883 27.125 -0.675 1 98.69 117 GLY A C 1
ATOM 909 O O . GLY A 1 117 ? -15.586 27.125 0.338 1 98.69 117 GLY A O 1
ATOM 910 N N . VAL A 1 118 ? -13.734 26.5 -0.717 1 98.94 118 VAL A N 1
ATOM 911 C CA . VAL A 1 118 ? -13.164 25.859 0.463 1 98.94 118 VAL A CA 1
ATOM 912 C C . VAL A 1 118 ? -12.469 26.891 1.336 1 98.94 118 VAL A C 1
ATOM 914 O O . VAL A 1 118 ? -11.664 27.688 0.843 1 98.94 118 VAL A O 1
ATOM 917 N N . HIS A 1 119 ? -12.797 26.969 2.652 1 98.94 119 HIS A N 1
ATOM 918 C CA . HIS A 1 119 ? -12.07 27.828 3.574 1 98.94 119 HIS A CA 1
ATOM 919 C C . HIS A 1 119 ? -10.664 27.312 3.822 1 98.94 119 HIS A C 1
ATOM 921 O O . HIS A 1 119 ? -10.484 26.172 4.266 1 98.94 119 HIS A O 1
ATOM 927 N N . VAL A 1 120 ? -9.688 28.141 3.506 1 98.94 120 VAL A N 1
ATOM 928 C CA . VAL A 1 120 ? -8.312 27.719 3.752 1 98.94 120 VAL A CA 1
ATOM 929 C C . VAL A 1 120 ? -7.711 28.562 4.875 1 98.94 120 VAL A C 1
ATOM 931 O O . VAL A 1 120 ? -7.738 29.797 4.816 1 98.94 120 VAL A O 1
ATOM 934 N N . ILE A 1 121 ? -7.289 27.922 5.938 1 98.94 121 ILE A N 1
ATOM 935 C CA . ILE A 1 121 ? -6.535 28.547 7.016 1 98.94 121 ILE A CA 1
ATOM 936 C C . ILE A 1 121 ? -5.039 28.344 6.785 1 98.94 121 ILE A C 1
ATOM 938 O O . ILE A 1 121 ? -4.559 27.219 6.75 1 98.94 121 ILE A O 1
ATOM 942 N N . THR A 1 122 ? -4.312 29.391 6.535 1 98.75 122 THR A N 1
ATOM 943 C CA . THR A 1 122 ? -2.869 29.281 6.344 1 98.75 122 THR A CA 1
ATOM 944 C C . THR A 1 122 ? -2.127 29.562 7.648 1 98.75 122 THR A C 1
ATOM 946 O O . THR A 1 122 ? -2.73 30.016 8.625 1 98.75 122 THR A O 1
ATOM 949 N N . ALA A 1 123 ? -0.82 29.312 7.664 1 98.81 123 ALA A N 1
ATOM 950 C CA . ALA A 1 123 ? -0.063 29.359 8.914 1 98.81 123 ALA A CA 1
ATOM 951 C C . ALA A 1 123 ? 1.126 30.297 8.797 1 98.81 123 ALA A C 1
ATOM 953 O O . ALA A 1 123 ? 1.632 30.547 7.695 1 98.81 123 ALA A O 1
ATOM 954 N N . VAL A 1 124 ? 1.523 30.875 9.891 1 98.5 124 VAL A N 1
ATOM 955 C CA . VAL A 1 124 ? 2.846 31.469 10.078 1 98.5 124 VAL A CA 1
ATOM 956 C C . VAL A 1 124 ? 3.756 30.469 10.805 1 98.5 124 VAL A C 1
ATOM 958 O O . VAL A 1 124 ? 3.275 29.547 11.453 1 98.5 124 VAL A O 1
ATOM 961 N N . GLY A 1 125 ? 5.02 30.672 10.734 1 98.44 125 GLY A N 1
ATOM 962 C CA . GLY A 1 125 ? 5.949 29.766 11.398 1 98.44 125 GLY A CA 1
ATOM 963 C C . GLY A 1 125 ? 7.121 29.375 10.516 1 98.44 125 GLY A C 1
ATOM 964 O O . GLY A 1 125 ? 7.566 30.172 9.68 1 98.44 125 GLY A O 1
ATOM 965 N N . TYR A 1 126 ? 7.641 28.156 10.859 1 97.94 126 TYR A N 1
ATOM 966 C CA . TYR A 1 126 ? 8.867 27.719 10.203 1 97.94 126 TYR A CA 1
ATOM 967 C C . TYR A 1 126 ? 8.891 26.203 10.039 1 97.94 126 TYR A C 1
ATOM 969 O O . TYR A 1 126 ? 8.492 25.469 10.945 1 97.94 126 TYR A O 1
ATOM 977 N N . TYR A 1 127 ? 9.305 25.828 8.844 1 96.81 127 TYR A N 1
ATOM 978 C CA . TYR A 1 127 ? 9.594 24.422 8.672 1 96.81 127 TYR A CA 1
ATOM 979 C C . TYR A 1 127 ? 10.938 24.062 9.281 1 96.81 127 TYR A C 1
ATOM 981 O O . TYR A 1 127 ? 11.484 24.812 10.086 1 96.81 127 TYR A O 1
ATOM 989 N N . VAL A 1 128 ? 11.539 22.969 8.984 1 94.25 128 VAL A N 1
ATOM 990 C CA . VAL A 1 128 ? 12.758 22.484 9.617 1 94.25 128 VAL A CA 1
ATOM 991 C C . VAL A 1 128 ? 13.938 23.359 9.195 1 94.25 128 VAL A C 1
ATOM 993 O O . VAL A 1 128 ? 13.93 23.938 8.109 1 94.25 128 VAL A O 1
ATOM 996 N N . GLU A 1 129 ? 14.914 23.375 9.977 1 93.56 129 GLU A N 1
ATOM 997 C CA . GLU A 1 129 ? 16.031 24.281 9.789 1 93.56 129 GLU A CA 1
ATOM 998 C C . GLU A 1 129 ? 16.703 24.078 8.438 1 93.56 129 GLU A C 1
ATOM 1000 O O . GLU A 1 129 ? 17.109 25.031 7.781 1 93.56 129 GLU A O 1
ATOM 1005 N N . SER A 1 130 ? 16.844 22.859 7.988 1 91.31 130 SER A N 1
ATOM 1006 C CA . SER A 1 130 ? 17.531 22.562 6.734 1 91.31 130 SER A CA 1
ATOM 1007 C C . SER A 1 130 ? 16.812 23.203 5.551 1 91.31 130 SER A C 1
ATOM 1009 O O . SER A 1 130 ? 17.391 23.312 4.461 1 91.31 130 SER A O 1
ATOM 1011 N N . SER A 1 131 ? 15.617 23.672 5.777 1 93.25 131 SER A N 1
ATOM 1012 C CA . SER A 1 131 ? 14.828 24.234 4.688 1 93.25 131 SER A CA 1
ATOM 1013 C C . SER A 1 131 ? 14.953 25.75 4.645 1 93.25 131 SER A C 1
ATOM 1015 O O . SER A 1 131 ? 14.398 26.406 3.754 1 93.25 131 SER A O 1
ATOM 1017 N N . TRP A 1 132 ? 15.672 26.578 5.605 1 91 132 TRP A N 1
ATOM 1018 C CA . TRP A 1 132 ? 15.703 28.016 5.77 1 91 132 TRP A CA 1
ATOM 1019 C C . TRP A 1 132 ? 16.766 28.656 4.879 1 91 132 TRP A C 1
ATOM 1021 O O . TRP A 1 132 ? 16.766 29.859 4.652 1 91 132 TRP A O 1
ATOM 1031 N N . PRO A 1 133 ? 17.391 28.234 4.023 1 84.69 133 PRO A N 1
ATOM 1032 C CA . PRO A 1 133 ? 18.562 28.656 3.252 1 84.69 133 PRO A CA 1
ATOM 1033 C C . PRO A 1 133 ? 19.438 29.656 4.008 1 84.69 133 PRO A C 1
ATOM 1035 O O . PRO A 1 133 ? 19.938 30.609 3.416 1 84.69 133 PRO A O 1
ATOM 1038 N N . GLY A 1 134 ? 19.453 29.562 5.32 1 86.88 134 GLY A N 1
ATOM 1039 C CA . GLY A 1 134 ? 20.297 30.422 6.133 1 86.88 134 GLY A CA 1
ATOM 1040 C C . GLY A 1 134 ? 19.641 31.734 6.496 1 86.88 134 GLY A C 1
ATOM 1041 O O . GLY A 1 134 ? 20.234 32.562 7.211 1 86.88 134 GLY A O 1
ATOM 1042 N N . ASP A 1 135 ? 18.484 31.984 6.168 1 91.12 135 ASP A N 1
ATOM 1043 C CA . ASP A 1 135 ? 17.766 33.25 6.309 1 91.12 135 ASP A CA 1
ATOM 1044 C C . ASP A 1 135 ? 17.578 33.594 7.781 1 91.12 135 ASP A C 1
ATOM 1046 O O . ASP A 1 135 ? 17.438 34.781 8.125 1 91.12 135 ASP A O 1
ATOM 1050 N N . TYR A 1 136 ? 17.609 32.594 8.695 1 95.5 136 TYR A N 1
ATOM 1051 C CA . TYR A 1 136 ? 17.266 32.844 10.094 1 95.5 136 TYR A CA 1
ATOM 1052 C C . TYR A 1 136 ? 18.438 32.469 11.008 1 95.5 136 TYR A C 1
ATOM 1054 O O . TYR A 1 136 ? 18.25 32.219 12.203 1 95.5 136 TYR A O 1
ATOM 1062 N N . ASP A 1 137 ? 19.594 32.344 10.445 1 94.69 137 ASP A N 1
ATOM 1063 C CA . ASP A 1 137 ? 20.781 31.984 11.211 1 94.69 137 ASP A CA 1
ATOM 1064 C C . ASP A 1 137 ? 21.047 32.969 12.328 1 94.69 137 ASP A C 1
ATOM 1066 O O . ASP A 1 137 ? 21.047 34.188 12.102 1 94.69 137 ASP A O 1
ATOM 1070 N N . GLY A 1 138 ? 21.203 32.438 13.469 1 95.94 138 GLY A N 1
ATOM 1071 C CA . GLY A 1 138 ? 21.609 33.25 14.602 1 95.94 138 GLY A CA 1
ATOM 1072 C C . GLY A 1 138 ? 20.453 34 15.227 1 95.94 138 GLY A C 1
ATOM 1073 O O . GLY A 1 138 ? 20.641 34.781 16.188 1 95.94 138 GLY A O 1
ATOM 1074 N N . TRP A 1 139 ? 19.234 33.812 14.758 1 97.81 139 TRP A N 1
ATOM 1075 C CA . TRP A 1 139 ? 18.094 34.531 15.305 1 97.81 139 TRP A CA 1
ATOM 1076 C C . TRP A 1 139 ? 17.859 34.125 16.766 1 97.81 139 TRP A C 1
ATOM 1078 O O . TRP A 1 139 ? 18.062 32.969 17.141 1 97.81 139 TRP A O 1
ATOM 1088 N N . SER A 1 140 ? 17.469 35.094 17.5 1 98.31 140 SER A N 1
ATOM 1089 C CA . SER A 1 140 ? 17 34.875 18.859 1 98.31 140 SER A CA 1
ATOM 1090 C C . SER A 1 140 ? 15.516 34.5 18.875 1 98.31 140 SER A C 1
ATOM 1092 O O . SER A 1 140 ? 14.828 34.625 17.859 1 98.31 140 SER A O 1
ATOM 1094 N N . ILE A 1 141 ? 15.047 34.031 20.031 1 98.62 141 ILE A N 1
ATOM 1095 C CA . ILE A 1 141 ? 13.633 33.75 20.219 1 98.62 141 ILE A CA 1
ATOM 1096 C C . ILE A 1 141 ? 12.805 35 19.891 1 98.62 141 ILE A C 1
ATOM 1098 O O . ILE A 1 141 ? 11.773 34.906 19.219 1 98.62 141 ILE A O 1
ATOM 1102 N N . ARG A 1 142 ? 13.273 36.156 20.297 1 98.62 142 ARG A N 1
ATOM 1103 C CA . ARG A 1 142 ? 12.57 37.406 20.094 1 98.62 142 ARG A CA 1
ATOM 1104 C C . ARG A 1 142 ? 12.445 37.75 18.609 1 98.62 142 ARG A C 1
ATOM 1106 O O . ARG A 1 142 ? 11.422 38.25 18.156 1 98.62 142 ARG A O 1
ATOM 1113 N N . GLN A 1 143 ? 13.5 37.5 17.922 1 98.44 143 GLN A N 1
ATOM 1114 C CA . GLN A 1 143 ? 13.477 37.781 16.484 1 98.44 143 GLN A CA 1
ATOM 1115 C C . GLN A 1 143 ? 12.492 36.875 15.758 1 98.44 143 GLN A C 1
ATOM 1117 O O . GLN A 1 143 ? 11.719 37.312 14.914 1 98.44 143 GLN A O 1
ATOM 1122 N N . PHE A 1 144 ? 12.508 35.562 16.062 1 98.69 144 PHE A N 1
ATOM 1123 C CA . PHE A 1 144 ? 11.508 34.656 15.523 1 98.69 144 PHE A CA 1
ATOM 1124 C C . PHE A 1 144 ? 10.102 35.125 15.867 1 98.69 144 PHE A C 1
ATOM 1126 O O . PHE A 1 144 ? 9.219 35.156 15.008 1 98.69 144 PHE A O 1
ATOM 1133 N N . TYR A 1 145 ? 9.906 35.469 17.125 1 98.75 145 TYR A N 1
ATOM 1134 C CA . TYR A 1 145 ? 8.609 35.906 17.625 1 98.75 145 TYR A CA 1
ATOM 1135 C C . TYR A 1 145 ? 8.125 37.125 16.859 1 98.75 145 TYR A C 1
ATOM 1137 O O . TYR A 1 145 ? 6.988 37.156 16.391 1 98.75 145 TYR A O 1
ATOM 1145 N N . HIS A 1 146 ? 8.969 38.156 16.719 1 98.62 146 HIS A N 1
ATOM 1146 C CA . HIS A 1 146 ? 8.578 39.406 16.078 1 98.62 146 HIS A CA 1
ATOM 1147 C C . HIS A 1 146 ? 8.25 39.188 14.602 1 98.62 146 HIS A C 1
ATOM 1149 O O . HIS A 1 146 ? 7.352 39.844 14.062 1 98.62 146 HIS A O 1
ATOM 1155 N N . HIS A 1 147 ? 9.039 38.375 14.023 1 98.12 147 HIS A N 1
ATOM 1156 C CA . HIS A 1 147 ? 8.75 38.062 12.625 1 98.12 147 HIS A CA 1
ATOM 1157 C C . HIS A 1 147 ? 7.367 37.438 12.469 1 98.12 147 HIS A C 1
ATOM 1159 O O . HIS A 1 147 ? 6.598 37.844 11.594 1 98.12 147 HIS A O 1
ATOM 1165 N N . MET A 1 148 ? 7.004 36.469 13.273 1 98.62 148 MET A N 1
ATOM 1166 C CA . MET A 1 148 ? 5.691 35.844 13.203 1 98.62 148 MET A CA 1
ATOM 1167 C C . MET A 1 148 ? 4.586 36.844 13.523 1 98.62 148 MET A C 1
ATOM 1169 O O . MET A 1 148 ? 3.568 36.875 12.828 1 98.62 148 MET A O 1
ATOM 1173 N N . MET A 1 149 ? 4.828 37.656 14.547 1 98.69 149 MET A N 1
ATOM 1174 C CA . MET A 1 149 ? 3.816 38.625 14.938 1 98.69 149 MET A CA 1
ATOM 1175 C C . MET A 1 149 ? 3.586 39.656 13.828 1 98.69 149 MET A C 1
ATOM 1177 O O . MET A 1 149 ? 2.463 40.125 13.641 1 98.69 149 MET A O 1
ATOM 1181 N N . ASP A 1 150 ? 4.66 40.031 13.172 1 98.38 150 ASP A N 1
ATOM 1182 C CA . ASP A 1 150 ? 4.52 40.969 12.047 1 98.38 150 ASP A CA 1
ATOM 1183 C C . ASP A 1 150 ? 3.621 40.375 10.961 1 98.38 150 ASP A C 1
ATOM 1185 O O . ASP A 1 150 ? 2.752 41.062 10.43 1 98.38 150 ASP A O 1
ATOM 1189 N N . GLU A 1 151 ? 3.811 39.094 10.617 1 98.25 151 GLU A N 1
ATOM 1190 C CA . GLU A 1 151 ? 2.979 38.438 9.609 1 98.25 151 GLU A CA 1
ATOM 1191 C C . GLU A 1 151 ? 1.538 38.312 10.086 1 98.25 151 GLU A C 1
ATOM 1193 O O . GLU A 1 151 ? 0.6 38.406 9.297 1 98.25 151 GLU A O 1
ATOM 1198 N N . ILE A 1 152 ? 1.325 38.031 11.375 1 98.38 152 ILE A N 1
ATOM 1199 C CA . ILE A 1 152 ? -0.01 37.906 11.945 1 98.38 152 ILE A CA 1
ATOM 1200 C C . ILE A 1 152 ? -0.75 39.219 11.859 1 98.38 152 ILE A C 1
ATOM 1202 O O . ILE A 1 152 ? -1.943 39.281 11.547 1 98.38 152 ILE A O 1
ATOM 1206 N N . GLU A 1 153 ? -0.056 40.281 12.023 1 97.62 153 GLU A N 1
ATOM 1207 C CA . GLU A 1 153 ? -0.673 41.594 12.094 1 97.62 153 GLU A CA 1
ATOM 1208 C C . GLU A 1 153 ? -0.802 42.219 10.711 1 97.62 153 GLU A C 1
ATOM 1210 O O . GLU A 1 153 ? -1.794 42.906 10.414 1 97.62 153 GLU A O 1
ATOM 1215 N N . ASN A 1 154 ? 0.247 42 9.875 1 97.88 154 ASN A N 1
ATOM 1216 C CA . ASN A 1 154 ? 0.33 42.812 8.648 1 97.88 154 ASN A CA 1
ATOM 1217 C C . ASN A 1 154 ? 0.198 41.938 7.406 1 97.88 154 ASN A C 1
ATOM 1219 O O . ASN A 1 154 ? 0.078 42.438 6.289 1 97.88 154 ASN A O 1
ATOM 1223 N N . GLY A 1 155 ? 0.223 40.656 7.566 1 98.06 155 GLY A N 1
ATOM 1224 C CA . GLY A 1 155 ? 0.11 39.75 6.434 1 98.06 155 GLY A CA 1
ATOM 1225 C C . GLY A 1 155 ? 1.385 38.969 6.156 1 98.06 155 GLY A C 1
ATOM 1226 O O . GLY A 1 155 ? 2.479 39.438 6.5 1 98.06 155 GLY A O 1
ATOM 1227 N N . ILE A 1 156 ? 1.243 37.844 5.566 1 97.69 156 ILE A N 1
ATOM 1228 C CA . ILE A 1 156 ? 2.332 36.938 5.262 1 97.69 156 ILE A CA 1
ATOM 1229 C C . ILE A 1 156 ? 3.186 37.5 4.125 1 97.69 156 ILE A C 1
ATOM 1231 O O . ILE A 1 156 ? 2.662 37.844 3.068 1 97.69 156 ILE A O 1
ATOM 1235 N N . GLU A 1 157 ? 4.441 37.594 4.453 1 92.25 157 GLU A N 1
ATOM 1236 C CA . GLU A 1 157 ? 5.422 38.031 3.477 1 92.25 157 GLU A CA 1
ATOM 1237 C C . GLU A 1 157 ? 5.027 39.406 2.895 1 92.25 157 GLU A C 1
ATOM 1239 O O . GLU A 1 157 ? 4.859 40.375 3.633 1 92.25 157 GLU A O 1
ATOM 1244 N N . HIS A 1 158 ? 4.652 39.531 1.667 1 90.25 158 HIS A N 1
ATOM 1245 C CA . HIS A 1 158 ? 4.359 40.812 1.06 1 90.25 158 HIS A CA 1
ATOM 1246 C C . HIS A 1 158 ? 2.891 40.938 0.659 1 90.25 158 HIS A C 1
ATOM 1248 O O . HIS A 1 158 ? 2.541 41.688 -0.247 1 90.25 158 HIS A O 1
ATOM 1254 N N . THR A 1 159 ? 2.146 40.062 1.338 1 96.94 159 THR A N 1
ATOM 1255 C CA . THR A 1 159 ? 0.727 40.031 1.004 1 96.94 159 THR A CA 1
ATOM 1256 C C . THR A 1 159 ? -0.106 40.562 2.166 1 96.94 159 THR A C 1
ATOM 1258 O O . THR A 1 159 ? 0.431 40.875 3.23 1 96.94 159 THR A O 1
ATOM 1261 N N . ASP A 1 160 ? -1.406 40.75 1.945 1 97 160 ASP A N 1
ATOM 1262 C CA . ASP A 1 160 ? -2.328 41.125 3.006 1 97 160 ASP A CA 1
ATOM 1263 C C . ASP A 1 160 ? -3.043 39.938 3.592 1 97 160 ASP A C 1
ATOM 1265 O O . ASP A 1 160 ? -3.988 40.062 4.371 1 97 160 ASP A O 1
ATOM 1269 N N . ILE A 1 161 ? -2.617 38.75 3.166 1 98.56 161 ILE A N 1
ATOM 1270 C CA . ILE A 1 161 ? -3.213 37.531 3.65 1 98.56 161 ILE A CA 1
ATOM 1271 C C . ILE A 1 161 ? -2.705 37.219 5.059 1 98.56 161 ILE A C 1
ATOM 1273 O O . ILE A 1 161 ? -1.499 37.094 5.273 1 98.56 161 ILE A O 1
ATOM 1277 N N . LYS A 1 162 ? -3.602 37.125 5.992 1 98.44 162 LYS A N 1
ATOM 1278 C CA . LYS A 1 162 ? -3.232 36.875 7.383 1 98.44 162 LYS A CA 1
ATOM 1279 C C . LYS A 1 162 ? -3.326 35.375 7.723 1 98.44 162 LYS A C 1
ATOM 1281 O O . LYS A 1 162 ? -4.246 34.688 7.27 1 98.44 162 LYS A O 1
ATOM 1286 N N . PRO A 1 163 ? -2.373 34.875 8.461 1 98.69 163 PRO A N 1
ATOM 1287 C CA . PRO A 1 163 ? -2.441 33.5 8.906 1 98.69 163 PRO A CA 1
ATOM 1288 C C . PRO A 1 163 ? -3.498 33.25 9.984 1 98.69 163 PRO A C 1
ATOM 1290 O O . PRO A 1 163 ? -3.92 34.219 10.648 1 98.69 163 PRO A O 1
ATOM 1293 N N . GLY A 1 164 ? -3.99 32.031 10.102 1 98.81 164 GLY A N 1
ATOM 1294 C CA . GLY A 1 164 ? -4.988 31.672 11.102 1 98.81 164 GLY A CA 1
ATOM 1295 C C . GLY A 1 164 ? -4.461 30.719 12.156 1 98.81 164 GLY A C 1
ATOM 1296 O O . GLY A 1 164 ? -5.199 30.312 13.062 1 98.81 164 GLY A O 1
ATOM 1297 N N . CYS A 1 165 ? -3.186 30.312 12.078 1 98.88 165 CYS A N 1
ATOM 1298 C CA . CYS A 1 165 ? -2.562 29.422 13.055 1 98.88 165 CYS A CA 1
ATOM 1299 C C . CYS A 1 165 ? -1.042 29.484 12.953 1 98.88 165 CYS A C 1
ATOM 1301 O O . CYS A 1 165 ? -0.499 30.203 12.109 1 98.88 165 CYS A O 1
ATOM 1303 N N . VAL A 1 166 ? -0.342 28.828 13.875 1 98.94 166 VAL A N 1
ATOM 1304 C CA . VAL A 1 166 ? 1.115 28.766 13.906 1 98.94 166 VAL A CA 1
ATOM 1305 C C . VAL A 1 166 ? 1.565 27.344 13.578 1 98.94 166 VAL A C 1
ATOM 1307 O O . VAL A 1 166 ? 0.953 26.359 14.023 1 98.94 166 VAL A O 1
ATOM 1310 N N . LYS A 1 167 ? 2.562 27.172 12.711 1 98.88 167 LYS A N 1
ATOM 1311 C CA . LYS A 1 167 ? 3.178 25.875 12.398 1 98.88 167 LYS A CA 1
ATOM 1312 C C . LYS A 1 167 ? 4.68 25.906 12.672 1 98.88 167 LYS A C 1
ATOM 1314 O O . LYS A 1 167 ? 5.379 26.812 12.219 1 98.88 167 LYS A O 1
ATOM 1319 N N . ILE A 1 168 ? 5.184 24.922 13.414 1 98.25 168 ILE A N 1
ATOM 1320 C CA . ILE A 1 168 ? 6.613 24.719 13.609 1 98.25 168 ILE A CA 1
ATOM 1321 C C . ILE A 1 168 ? 6.973 23.266 13.281 1 98.25 168 ILE A C 1
ATOM 1323 O O . ILE A 1 168 ? 6.266 22.344 13.68 1 98.25 168 ILE A O 1
ATOM 1327 N N . ALA A 1 169 ? 7.973 23.109 12.5 1 96.5 169 ALA A N 1
ATOM 1328 C CA . ALA A 1 169 ? 8.469 21.766 12.203 1 96.5 169 ALA A CA 1
ATOM 1329 C C . ALA A 1 169 ? 9.852 21.547 12.805 1 96.5 169 ALA A C 1
ATOM 1331 O O . ALA A 1 169 ? 10.695 22.438 12.781 1 96.5 169 ALA A O 1
ATOM 1332 N N . LEU A 1 170 ? 10.039 20.359 13.383 1 94.31 170 LEU A N 1
ATOM 1333 C CA . LEU A 1 170 ? 11.297 19.953 13.992 1 94.31 170 LEU A CA 1
ATOM 1334 C C . LEU A 1 170 ? 11.875 18.734 13.281 1 94.31 170 LEU A C 1
ATOM 1336 O O . LEU A 1 170 ? 11.125 17.875 12.812 1 94.31 170 LEU A O 1
ATOM 1340 N N . ASN A 1 171 ? 13.164 18.656 13.188 1 89.75 171 ASN A N 1
ATOM 1341 C CA . ASN A 1 171 ? 13.852 17.5 12.633 1 89.75 171 ASN A CA 1
ATOM 1342 C C . ASN A 1 171 ? 14.938 16.984 13.57 1 89.75 171 ASN A C 1
ATOM 1344 O O . ASN A 1 171 ? 14.766 15.945 14.219 1 89.75 171 ASN A O 1
ATOM 1348 N N . ASP A 1 172 ? 16 17.844 13.805 1 86.62 172 ASP A N 1
ATOM 1349 C CA . ASP A 1 172 ? 17.109 17.453 14.664 1 86.62 172 ASP A CA 1
ATOM 1350 C C . ASP A 1 172 ? 17.016 18.156 16.031 1 86.62 172 ASP A C 1
ATOM 1352 O O . ASP A 1 172 ? 17.891 17.984 16.875 1 86.62 172 ASP A O 1
ATOM 1356 N N . PHE A 1 173 ? 15.953 18.891 16.125 1 91.56 173 PHE A N 1
ATOM 1357 C CA . PHE A 1 173 ? 15.75 19.656 17.344 1 91.56 173 PHE A CA 1
ATOM 1358 C C . PHE A 1 173 ? 17 20.453 17.688 1 91.56 173 PHE A C 1
ATOM 1360 O O . PHE A 1 173 ? 17.5 20.375 18.812 1 91.56 173 PHE A O 1
ATOM 1367 N N . THR A 1 174 ? 17.547 21.125 16.766 1 91.75 174 THR A N 1
ATOM 1368 C CA . THR A 1 174 ? 18.688 22.016 16.953 1 91.75 174 THR A CA 1
ATOM 1369 C C . THR A 1 174 ? 18.312 23.188 17.859 1 91.75 174 THR A C 1
ATOM 1371 O O . THR A 1 174 ? 17.125 23.391 18.172 1 91.75 174 THR A O 1
ATOM 1374 N N . GLU A 1 175 ? 19.312 23.938 18.25 1 94.69 175 GLU A N 1
ATOM 1375 C CA . GLU A 1 175 ? 19.062 25.125 19.031 1 94.69 175 GLU A CA 1
ATOM 1376 C C . GLU A 1 175 ? 18.156 26.094 18.266 1 94.69 175 GLU A C 1
ATOM 1378 O O . GLU A 1 175 ? 17.266 26.719 18.859 1 94.69 175 GLU A O 1
ATOM 1383 N N . ALA A 1 176 ? 18.406 26.266 17.047 1 95.94 176 ALA A N 1
ATOM 1384 C CA . ALA A 1 176 ? 17.594 27.156 16.219 1 95.94 176 ALA A CA 1
ATOM 1385 C C . ALA A 1 176 ? 16.141 26.688 16.156 1 95.94 176 ALA A C 1
ATOM 1387 O O . ALA A 1 176 ? 15.219 27.5 16.25 1 95.94 176 ALA A O 1
ATOM 1388 N N . GLU A 1 177 ? 15.891 25.406 15.984 1 95.5 177 GLU A N 1
ATOM 1389 C CA . GLU A 1 177 ? 14.539 24.844 15.945 1 95.5 177 GLU A CA 1
ATOM 1390 C C . GLU A 1 177 ? 13.836 25.031 17.281 1 95.5 177 GLU A C 1
ATOM 1392 O O . GLU A 1 177 ? 12.641 25.328 17.328 1 95.5 177 GLU A O 1
ATOM 1397 N N . GLU A 1 178 ? 14.594 24.828 18.328 1 95.75 178 GLU A N 1
ATOM 1398 C CA . GLU A 1 178 ? 13.992 25.047 19.641 1 95.75 178 GLU A CA 1
ATOM 1399 C C . GLU A 1 178 ? 13.594 26.5 19.828 1 95.75 178 GLU A C 1
ATOM 1401 O O . GLU A 1 178 ? 12.539 26.781 20.406 1 95.75 178 GLU A O 1
ATOM 1406 N N . LYS A 1 179 ? 14.484 27.438 19.469 1 98.19 179 LYS A N 1
ATOM 1407 C CA . LYS A 1 179 ? 14.148 28.859 19.562 1 98.19 179 LYS A CA 1
ATOM 1408 C C . LYS A 1 179 ? 12.898 29.188 18.75 1 98.19 179 LYS A C 1
ATOM 1410 O O . LYS A 1 179 ? 12.039 29.938 19.219 1 98.19 179 LYS A O 1
ATOM 1415 N N . ALA A 1 180 ? 12.805 28.594 17.578 1 98.06 180 ALA A N 1
ATOM 1416 C CA . ALA A 1 180 ? 11.609 28.797 16.75 1 98.06 180 ALA A CA 1
ATOM 1417 C C . ALA A 1 180 ? 10.375 28.219 17.453 1 98.06 180 ALA A C 1
ATOM 1419 O O . ALA A 1 180 ? 9.297 28.828 17.406 1 98.06 180 ALA A O 1
ATOM 1420 N N . LEU A 1 181 ? 10.516 27.062 18.078 1 98.06 181 LEU A N 1
ATOM 1421 C CA . LEU A 1 181 ? 9.414 26.422 18.797 1 98.06 181 LEU A CA 1
ATOM 1422 C C . LEU A 1 181 ? 8.922 27.312 19.922 1 98.06 181 LEU A C 1
ATOM 1424 O O . LEU A 1 181 ? 7.719 27.547 20.062 1 98.06 181 LEU A O 1
ATOM 1428 N N . ARG A 1 182 ? 9.812 27.797 20.703 1 98.69 182 ARG A N 1
ATOM 1429 C CA . ARG A 1 182 ? 9.461 28.641 21.844 1 98.69 182 ARG A CA 1
ATOM 1430 C C . ARG A 1 182 ? 8.828 29.953 21.359 1 98.69 182 ARG A C 1
ATOM 1432 O O . ARG A 1 182 ? 7.84 30.406 21.938 1 98.69 182 ARG A O 1
ATOM 1439 N N . ALA A 1 183 ? 9.438 30.547 20.312 1 98.88 183 ALA A N 1
ATOM 1440 C CA . ALA A 1 183 ? 8.867 31.766 19.734 1 98.88 183 ALA A CA 1
ATOM 1441 C C . ALA A 1 183 ? 7.449 31.516 19.219 1 98.88 183 ALA A C 1
ATOM 1443 O O . ALA A 1 183 ? 6.562 32.344 19.391 1 98.88 183 ALA A O 1
ATOM 1444 N N . GLY A 1 184 ? 7.273 30.359 18.516 1 98.88 184 GLY A N 1
ATOM 1445 C CA . GLY A 1 184 ? 5.945 29.984 18.062 1 98.88 184 GLY A CA 1
ATOM 1446 C C . GLY A 1 184 ? 4.949 29.828 19.203 1 98.88 184 GLY A C 1
ATOM 1447 O O . GLY A 1 184 ? 3.795 30.25 19.078 1 98.88 184 GLY A O 1
ATOM 1448 N N . GLY A 1 185 ? 5.41 29.219 20.266 1 98.88 185 GLY A N 1
ATOM 1449 C CA . GLY A 1 185 ? 4.578 29.109 21.453 1 98.88 185 GLY A CA 1
ATOM 1450 C C . GLY A 1 185 ? 4.156 30.469 22 1 98.88 185 GLY A C 1
ATOM 1451 O O . GLY A 1 185 ? 2.988 30.672 22.344 1 98.88 185 GLY A O 1
ATOM 1452 N N . GLN A 1 186 ? 5.059 31.391 22.094 1 98.88 186 GLN A N 1
ATOM 1453 C CA . GLN A 1 186 ? 4.762 32.75 22.594 1 98.88 186 GLN A CA 1
ATOM 1454 C C . GLN A 1 186 ? 3.764 33.438 21.688 1 98.88 186 GLN A C 1
ATOM 1456 O O . GLN A 1 186 ? 2.85 34.125 22.156 1 98.88 186 GLN A O 1
ATOM 1461 N N . ALA A 1 187 ? 4.004 33.312 20.391 1 98.88 187 ALA A N 1
ATOM 1462 C CA . ALA A 1 187 ? 3.07 33.906 19.438 1 98.88 187 ALA A CA 1
ATOM 1463 C C . ALA A 1 187 ? 1.666 33.344 19.609 1 98.88 187 ALA A C 1
ATOM 1465 O O . ALA A 1 187 ? 0.683 34.094 19.609 1 98.88 187 ALA A O 1
ATOM 1466 N N . ALA A 1 188 ? 1.562 32 19.719 1 98.88 188 ALA A N 1
ATOM 1467 C CA . ALA A 1 188 ? 0.277 31.344 19.938 1 98.88 188 ALA A CA 1
ATOM 1468 C C . ALA A 1 188 ? -0.38 31.828 21.219 1 98.88 188 ALA A C 1
ATOM 1470 O O . ALA A 1 188 ? -1.57 32.156 21.234 1 98.88 188 ALA A O 1
ATOM 1471 N N . LYS A 1 189 ? 0.396 31.891 22.266 1 98.75 189 LYS A N 1
ATOM 1472 C CA . LYS A 1 189 ? -0.094 32.375 23.562 1 98.75 189 LYS A CA 1
ATOM 1473 C C . LYS A 1 189 ? -0.641 33.781 23.453 1 98.75 189 LYS A C 1
ATOM 1475 O O . LYS A 1 189 ? -1.755 34.062 23.906 1 98.75 189 LYS A O 1
ATOM 1480 N N . ASP A 1 190 ? 0.032 34.625 22.859 1 98.69 190 ASP A N 1
ATOM 1481 C CA . ASP A 1 190 ? -0.3 36.031 22.859 1 98.69 190 ASP A CA 1
ATOM 1482 C C . ASP A 1 190 ? -1.485 36.344 21.938 1 98.69 190 ASP A C 1
ATOM 1484 O O . ASP A 1 190 ? -2.234 37.281 22.156 1 98.69 190 ASP A O 1
ATOM 1488 N N . THR A 1 191 ? -1.67 35.5 20.922 1 98.5 191 THR A N 1
ATOM 1489 C CA . THR A 1 191 ? -2.736 35.75 19.953 1 98.5 191 THR A CA 1
ATOM 1490 C C . THR A 1 191 ? -3.949 34.875 20.266 1 98.5 191 THR A C 1
ATOM 1492 O O . THR A 1 191 ? -5.059 35.156 19.812 1 98.5 191 THR A O 1
ATOM 1495 N N . GLY A 1 192 ? -3.705 33.75 20.953 1 98.31 192 GLY A N 1
ATOM 1496 C CA . GLY A 1 192 ? -4.75 32.75 21.156 1 98.31 192 GLY A CA 1
ATOM 1497 C C . GLY A 1 192 ? -4.855 31.75 20.016 1 98.31 192 GLY A C 1
ATOM 1498 O O . GLY A 1 192 ? -5.684 30.844 20.062 1 98.31 192 GLY A O 1
ATOM 1499 N N . MET A 1 193 ? -4.043 31.875 19.031 1 98.75 193 MET A N 1
ATOM 1500 C CA . MET A 1 193 ? -4.051 30.969 17.891 1 98.75 193 MET A CA 1
ATOM 1501 C C . MET A 1 193 ? -3.551 29.594 18.297 1 98.75 193 MET A C 1
ATOM 1503 O O . MET A 1 193 ? -2.846 29.438 19.297 1 98.75 193 MET A O 1
ATOM 1507 N N . SER A 1 194 ? -3.986 28.609 17.531 1 98.88 194 SER A N 1
ATOM 1508 C CA . SER A 1 194 ? -3.439 27.266 17.719 1 98.88 194 SER A CA 1
ATOM 1509 C C . SER A 1 194 ? -2.027 27.156 17.156 1 98.88 194 SER A C 1
ATOM 1511 O O . SER A 1 194 ? -1.618 27.984 16.328 1 98.88 194 SER A O 1
ATOM 1513 N N . ILE A 1 195 ? -1.266 26.203 17.672 1 98.94 195 ILE A N 1
ATOM 1514 C CA . ILE A 1 195 ? 0.055 25.875 17.141 1 98.94 195 ILE A CA 1
ATOM 1515 C C . ILE A 1 195 ? 0.117 24.391 16.797 1 98.94 195 ILE A C 1
ATOM 1517 O O . ILE A 1 195 ? -0.224 23.547 17.625 1 98.94 195 ILE A O 1
ATOM 1521 N N . THR A 1 196 ? 0.41 24.047 15.508 1 98.81 196 THR A N 1
ATOM 1522 C CA . THR A 1 196 ? 0.664 22.688 15.039 1 98.81 196 THR A CA 1
ATOM 1523 C C . THR A 1 196 ? 2.162 22.438 14.898 1 98.81 196 THR A C 1
ATOM 1525 O O . THR A 1 196 ? 2.873 23.234 14.281 1 98.81 196 THR A O 1
ATOM 1528 N N . VAL A 1 197 ? 2.627 21.344 15.516 1 98 197 VAL A N 1
ATOM 1529 C CA . VAL A 1 197 ? 4.055 21.062 15.469 1 98 197 VAL A CA 1
ATOM 1530 C C . VAL A 1 197 ? 4.289 19.734 14.75 1 98 197 VAL A C 1
ATOM 1532 O O . VAL A 1 197 ? 3.629 18.734 15.047 1 98 197 VAL A O 1
ATOM 1535 N N . HIS A 1 198 ? 5.086 19.719 13.719 1 95.81 198 HIS A N 1
ATOM 1536 C CA . HIS A 1 198 ? 5.668 18.516 13.125 1 95.81 198 HIS A CA 1
ATOM 1537 C C . HIS A 1 198 ? 6.867 18.031 13.938 1 95.81 198 HIS A C 1
ATOM 1539 O O . HIS A 1 198 ? 7.906 18.688 13.969 1 95.81 198 HIS A O 1
ATOM 1545 N N . PRO A 1 199 ? 6.723 16.875 14.531 1 91.88 199 PRO A N 1
ATOM 1546 C CA . PRO A 1 199 ? 7.793 16.422 15.422 1 91.88 199 PRO A CA 1
ATOM 1547 C C . PRO A 1 199 ? 8.898 15.672 14.68 1 91.88 199 PRO A C 1
ATOM 1549 O O . PRO A 1 199 ? 8.781 15.43 13.477 1 91.88 199 PRO A O 1
ATOM 1552 N N . ASP A 1 200 ? 10.055 15.492 15.414 1 76.69 200 ASP A N 1
ATOM 1553 C CA . ASP A 1 200 ? 11.07 14.539 14.977 1 76.69 200 ASP A CA 1
ATOM 1554 C C . ASP A 1 200 ? 11.031 13.266 15.805 1 76.69 200 ASP A C 1
ATOM 1556 O O . ASP A 1 200 ? 11.188 13.305 17.031 1 76.69 200 ASP A O 1
ATOM 1560 N N . TYR A 1 201 ? 10.82 12.195 15.258 1 60.53 201 TYR A N 1
ATOM 1561 C CA . TYR A 1 201 ? 10.695 11.008 16.094 1 60.53 201 TYR A CA 1
ATOM 1562 C C . TYR A 1 201 ? 12.07 10.422 16.422 1 60.53 201 TYR A C 1
ATOM 1564 O O . TYR A 1 201 ? 12.234 9.734 17.422 1 60.53 201 TYR A O 1
ATOM 1572 N N . ALA A 1 202 ? 13.07 10.734 15.57 1 53.78 202 ALA A N 1
ATOM 1573 C CA . ALA A 1 202 ? 14.328 10 15.703 1 53.78 202 ALA A CA 1
ATOM 1574 C C . ALA A 1 202 ? 15.289 10.703 16.656 1 53.78 202 ALA A C 1
ATOM 1576 O O . ALA A 1 202 ? 16.016 10.055 17.406 1 53.78 202 ALA A O 1
ATOM 1577 N N . TYR A 1 203 ? 15.477 11.914 16.516 1 44 203 TYR A N 1
ATOM 1578 C CA . TYR A 1 203 ? 16.672 12.547 17.062 1 44 203 TYR A CA 1
ATOM 1579 C C . TYR A 1 203 ? 16.312 13.5 18.203 1 44 203 TYR A C 1
ATOM 1581 O O . TYR A 1 203 ? 17.172 14.234 18.688 1 44 203 TYR A O 1
ATOM 1589 N N . GLY A 1 204 ? 15.203 13.383 18.625 1 52.41 204 GLY A N 1
ATOM 1590 C CA . GLY A 1 204 ? 15.016 14.32 19.719 1 52.41 204 GLY A CA 1
ATOM 1591 C C . GLY A 1 204 ? 13.75 15.148 19.578 1 52.41 204 GLY A C 1
ATOM 1592 O O . GLY A 1 204 ? 13.188 15.25 18.484 1 52.41 204 GLY A O 1
ATOM 1593 N N . GLY A 1 205 ? 12.992 15.406 20.797 1 62.47 205 GLY A N 1
ATOM 1594 C CA . GLY A 1 205 ? 11.75 16.141 20.938 1 62.47 205 GLY A CA 1
ATOM 1595 C C . GLY A 1 205 ? 10.516 15.289 20.719 1 62.47 205 GLY A C 1
ATOM 1596 O O . GLY A 1 205 ? 9.898 15.344 19.656 1 62.47 205 GLY A O 1
ATOM 1597 N N . THR A 1 206 ? 10.453 14.555 21.703 1 82.88 206 THR A N 1
ATOM 1598 C CA . THR A 1 206 ? 9.297 13.672 21.703 1 82.88 206 THR A CA 1
ATOM 1599 C C . THR A 1 206 ? 8.008 14.469 21.828 1 82.88 206 THR A C 1
ATOM 1601 O O . THR A 1 206 ? 8.008 15.586 22.359 1 82.88 206 THR A O 1
ATOM 1604 N N . PRO A 1 207 ? 7.031 13.945 21.234 1 91.25 207 PRO A N 1
ATOM 1605 C CA . PRO A 1 207 ? 5.746 14.641 21.297 1 91.25 207 PRO A CA 1
ATOM 1606 C C . PRO A 1 207 ? 5.398 15.141 22.688 1 91.25 207 PRO A C 1
ATOM 1608 O O . PRO A 1 207 ? 4.953 16.281 22.859 1 91.25 207 PRO A O 1
ATOM 1611 N N . GLY A 1 208 ? 5.684 14.391 23.703 1 91.94 208 GLY A N 1
ATOM 1612 C CA . GLY A 1 208 ? 5.418 14.812 25.062 1 91.94 208 GLY A CA 1
ATOM 1613 C C . GLY A 1 208 ? 6.266 16 25.484 1 91.94 208 GLY A C 1
ATOM 1614 O O . GLY A 1 208 ? 5.766 16.922 26.141 1 91.94 208 GLY A O 1
ATOM 1615 N N . GLU A 1 209 ? 7.504 16.016 25.125 1 93.06 209 GLU A N 1
ATOM 1616 C CA . GLU A 1 209 ? 8.422 17.094 25.469 1 93.06 209 GLU A CA 1
ATOM 1617 C C . GLU A 1 209 ? 8.039 18.391 24.75 1 93.06 209 GLU A C 1
ATOM 1619 O O . GLU A 1 209 ? 8.148 19.469 25.328 1 93.06 209 GLU A O 1
ATOM 1624 N N . ILE A 1 210 ? 7.637 18.234 23.562 1 96.19 210 ILE A N 1
ATOM 1625 C CA . ILE A 1 210 ? 7.223 19.391 22.781 1 96.19 210 ILE A CA 1
ATOM 1626 C C . ILE A 1 210 ? 6.047 20.078 23.469 1 96.19 210 ILE A C 1
ATOM 1628 O O . ILE A 1 210 ? 6.043 21.312 23.609 1 96.19 210 ILE A O 1
ATOM 1632 N N . VAL A 1 211 ? 5.066 19.312 23.922 1 97.38 211 VAL A N 1
ATOM 1633 C CA . VAL A 1 211 ? 3.9 19.859 24.609 1 97.38 211 VAL A CA 1
ATOM 1634 C C . VAL A 1 211 ? 4.336 20.578 25.875 1 97.38 211 VAL A C 1
ATOM 1636 O O . VAL A 1 211 ? 3.854 21.672 26.172 1 97.38 211 VAL A O 1
ATOM 1639 N N . GLU A 1 212 ? 5.273 20.031 26.594 1 96.75 212 GLU A N 1
ATOM 1640 C CA . GLU A 1 212 ? 5.762 20.641 27.828 1 96.75 212 GLU A CA 1
ATOM 1641 C C . GLU A 1 212 ? 6.43 21.984 27.562 1 96.75 212 GLU A C 1
ATOM 1643 O O . GLU A 1 212 ? 6.188 22.953 28.281 1 96.75 212 GLU A O 1
ATOM 1648 N N . ILE A 1 213 ? 7.246 22 26.562 1 97.44 213 ILE A N 1
ATOM 1649 C CA . ILE A 1 213 ? 7.941 23.234 26.203 1 97.44 213 ILE A CA 1
ATOM 1650 C C . ILE A 1 213 ? 6.93 24.328 25.844 1 97.44 213 ILE A C 1
ATOM 1652 O O . ILE A 1 213 ? 7.055 25.469 26.281 1 97.44 213 ILE A O 1
ATOM 1656 N N . LEU A 1 214 ? 5.926 23.953 25.078 1 98.62 214 LEU A N 1
ATOM 1657 C CA . LEU A 1 214 ? 4.914 24.922 24.672 1 98.62 214 LEU A CA 1
ATOM 1658 C C . LEU A 1 214 ? 4.098 25.391 25.859 1 98.62 214 LEU A C 1
ATOM 1660 O O . LEU A 1 214 ? 3.756 26.578 25.953 1 98.62 214 LEU A O 1
ATOM 1664 N N . MET A 1 215 ? 3.793 24.516 26.75 1 98.44 215 MET A N 1
ATOM 1665 C CA . MET A 1 215 ? 3.078 24.891 27.969 1 98.44 215 MET A CA 1
ATOM 1666 C C . MET A 1 215 ? 3.926 25.828 28.828 1 98.44 215 MET A C 1
ATOM 1668 O O . MET A 1 215 ? 3.4 26.734 29.469 1 98.44 215 MET A O 1
ATOM 1672 N N . GLU A 1 216 ? 5.207 25.578 28.875 1 98.38 216 GLU A N 1
ATOM 1673 C CA . GLU A 1 216 ? 6.125 26.469 29.578 1 98.38 216 GLU A CA 1
ATOM 1674 C C . GLU A 1 216 ? 6.066 27.891 29 1 98.38 216 GLU A C 1
ATOM 1676 O O . GLU A 1 216 ? 6.227 28.875 29.734 1 98.38 216 GLU A O 1
ATOM 1681 N N . GLU A 1 217 ? 5.934 27.938 27.703 1 98.56 217 GLU A N 1
ATOM 1682 C CA . GLU A 1 217 ? 5.832 29.25 27.031 1 98.56 217 GLU A CA 1
ATOM 1683 C C . GLU A 1 217 ? 4.449 29.859 27.219 1 98.56 217 GLU A C 1
ATOM 1685 O O . GLU A 1 217 ? 4.184 30.969 26.766 1 98.56 217 GLU A O 1
ATOM 1690 N N . GLY A 1 218 ? 3.488 29.094 27.844 1 98.44 218 GLY A N 1
ATOM 1691 C CA . GLY A 1 218 ? 2.195 29.641 28.219 1 98.44 218 GLY A CA 1
ATOM 1692 C C . GLY A 1 218 ? 1.079 29.25 27.266 1 98.44 218 GLY A C 1
ATOM 1693 O O . GLY A 1 218 ? -0.043 29.75 27.391 1 98.44 218 GLY A O 1
ATOM 1694 N N . VAL A 1 219 ? 1.331 28.375 26.359 1 98.75 219 VAL A N 1
ATOM 1695 C CA . VAL A 1 219 ? 0.297 27.969 25.422 1 98.75 219 VAL A CA 1
ATOM 1696 C C . VAL A 1 219 ? -0.75 27.125 26.125 1 98.75 219 VAL A C 1
ATOM 1698 O O . VAL A 1 219 ? -0.409 26.25 26.922 1 98.75 219 VAL A O 1
ATOM 1701 N N . ASN A 1 220 ? -2.041 27.469 25.938 1 98.56 220 ASN A N 1
ATOM 1702 C CA . ASN A 1 220 ? -3.115 26.562 26.344 1 98.56 220 ASN A CA 1
ATOM 1703 C C . ASN A 1 220 ? -3.006 25.219 25.641 1 98.56 220 ASN A C 1
ATOM 1705 O O . ASN A 1 220 ? -3.016 25.156 24.406 1 98.56 220 ASN A O 1
ATOM 1709 N N . PRO A 1 221 ? -2.91 24.109 26.359 1 98.62 221 PRO A N 1
ATOM 1710 C CA . PRO A 1 221 ? -2.729 22.812 25.703 1 98.62 221 PRO A CA 1
ATOM 1711 C C . PRO A 1 221 ? -3.828 22.484 24.703 1 98.62 221 PRO A C 1
ATOM 1713 O O . PRO A 1 221 ? -3.58 21.797 23.703 1 98.62 221 PRO A O 1
ATOM 1716 N N . GLU A 1 222 ? -5.012 22.969 24.875 1 98.5 222 GLU A N 1
ATOM 1717 C CA . GLU A 1 222 ? -6.125 22.719 23.953 1 98.5 222 GLU A CA 1
ATOM 1718 C C . GLU A 1 222 ? -5.855 23.312 22.578 1 98.5 222 GLU A C 1
ATOM 1720 O O . GLU A 1 222 ? -6.539 22.969 21.609 1 98.5 222 GLU A O 1
ATOM 1725 N N . LYS A 1 223 ? -4.836 24.203 22.531 1 98.81 223 LYS A N 1
ATOM 1726 C CA . LYS A 1 223 ? -4.5 24.875 21.281 1 98.81 223 LYS A CA 1
ATOM 1727 C C . LYS A 1 223 ? -3.285 24.234 20.625 1 98.81 223 LYS A C 1
ATOM 1729 O O . LYS A 1 223 ? -2.865 24.672 19.547 1 98.81 223 LYS A O 1
ATOM 1734 N N . ILE A 1 224 ? -2.74 23.188 21.234 1 98.88 224 ILE A N 1
ATOM 1735 C CA . ILE A 1 224 ? -1.559 22.5 20.719 1 98.88 224 ILE A CA 1
ATOM 1736 C C . ILE A 1 224 ? -1.98 21.281 19.922 1 98.88 224 ILE A C 1
ATOM 1738 O O . ILE A 1 224 ? -2.766 20.453 20.391 1 98.88 224 ILE A O 1
ATOM 1742 N N . VAL A 1 225 ? -1.52 21.156 18.688 1 98.81 225 VAL A N 1
ATOM 1743 C CA . VAL A 1 225 ? -1.697 19.969 17.875 1 98.81 225 VAL A CA 1
ATOM 1744 C C . VAL A 1 225 ? -0.334 19.391 17.5 1 98.81 225 VAL A C 1
ATOM 1746 O O . VAL A 1 225 ? 0.495 20.062 16.891 1 98.81 225 VAL A O 1
ATOM 1749 N N . ILE A 1 226 ? -0.048 18.188 17.922 1 97.44 226 ILE A N 1
ATOM 1750 C CA . ILE A 1 226 ? 1.134 17.469 17.453 1 97.44 226 ILE A CA 1
ATOM 1751 C C . ILE A 1 226 ? 0.788 16.672 16.203 1 97.44 226 ILE A C 1
ATOM 1753 O O . ILE A 1 226 ? -0.098 15.805 16.234 1 97.44 226 ILE A O 1
ATOM 1757 N N . ALA A 1 227 ? 1.5 16.922 15.102 1 96.06 227 ALA A N 1
ATOM 1758 C CA . ALA A 1 227 ? 1.21 16.281 13.82 1 96.06 227 ALA A CA 1
ATOM 1759 C C . ALA A 1 227 ? 1.852 14.891 13.734 1 96.06 227 ALA A C 1
ATOM 1761 O O . ALA A 1 227 ? 2.74 14.57 14.531 1 96.06 227 ALA A O 1
ATOM 1762 N N . HIS A 1 228 ? 1.386 14.039 12.828 1 91.88 228 HIS A N 1
ATOM 1763 C CA . HIS A 1 228 ? 1.954 12.742 12.453 1 91.88 228 HIS A CA 1
ATOM 1764 C C . HIS A 1 228 ? 1.985 11.789 13.641 1 91.88 228 HIS A C 1
ATOM 1766 O O . HIS A 1 228 ? 2.971 11.078 13.844 1 91.88 228 HIS A O 1
ATOM 1772 N N . MET A 1 229 ? 0.959 11.898 14.391 1 90.56 229 MET A N 1
ATOM 1773 C CA . MET A 1 229 ? 0.956 11 15.547 1 90.56 229 MET A CA 1
ATOM 1774 C C . MET A 1 229 ? 0.913 9.547 15.102 1 90.56 229 MET A C 1
ATOM 1776 O O . MET A 1 229 ? 0.088 9.172 14.266 1 90.56 229 MET A O 1
ATOM 1780 N N . GLU A 1 230 ? 1.861 8.812 15.688 1 81.31 230 GLU A N 1
ATOM 1781 C CA . GLU A 1 230 ? 1.883 7.375 15.453 1 81.31 230 GLU A CA 1
ATOM 1782 C C . GLU A 1 230 ? 0.954 6.648 16.422 1 81.31 230 GLU A C 1
ATOM 1784 O O . GLU A 1 230 ? 1.097 6.773 17.641 1 81.31 230 GLU A O 1
ATOM 1789 N N . THR A 1 231 ? -0.001 5.941 15.891 1 83.56 231 THR A N 1
ATOM 1790 C CA . THR A 1 231 ? -0.953 5.227 16.734 1 83.56 231 THR A CA 1
ATOM 1791 C C . THR A 1 231 ? -0.616 3.74 16.797 1 83.56 231 THR A C 1
ATOM 1793 O O . THR A 1 231 ? -1.384 2.943 17.328 1 83.56 231 THR A O 1
ATOM 1796 N N . THR A 1 232 ? 0.458 3.41 16.125 1 84 232 THR A N 1
ATOM 1797 C CA . THR A 1 232 ? 0.947 2.035 16.109 1 84 232 THR A CA 1
ATOM 1798 C C . THR A 1 232 ? 2.473 2.006 16.047 1 84 232 THR A C 1
ATOM 1800 O O . THR A 1 232 ? 3.117 3.055 16 1 84 232 THR A O 1
ATOM 1803 N N . VAL A 1 233 ? 2.977 0.795 16.125 1 82.12 233 VAL A N 1
ATOM 1804 C CA . VAL A 1 233 ? 4.422 0.635 16.031 1 82.12 233 VAL A CA 1
ATOM 1805 C C . VAL A 1 233 ? 4.906 1.028 14.641 1 82.12 233 VAL A C 1
ATOM 1807 O O . VAL A 1 233 ? 4.254 0.717 13.641 1 82.12 233 VAL A O 1
ATOM 1810 N N . LYS A 1 234 ? 5.895 1.832 14.586 1 85.12 234 LYS A N 1
ATOM 1811 C CA . LYS A 1 234 ? 6.594 2.176 13.352 1 85.12 234 LYS A CA 1
ATOM 1812 C C . LYS A 1 234 ? 8.102 2 13.508 1 85.12 234 LYS A C 1
ATOM 1814 O O . LYS A 1 234 ? 8.734 2.715 14.289 1 85.12 234 LYS A O 1
ATOM 1819 N N . ARG A 1 235 ? 8.586 1.026 12.844 1 90.81 235 ARG A N 1
ATOM 1820 C CA . ARG A 1 235 ? 10.008 0.697 12.898 1 90.81 235 ARG A CA 1
ATOM 1821 C C . ARG A 1 235 ? 10.57 0.485 11.5 1 90.81 235 ARG A C 1
ATOM 1823 O O . ARG A 1 235 ? 9.82 0.372 10.531 1 90.81 235 ARG A O 1
ATOM 1830 N N . PRO A 1 236 ? 11.93 0.522 11.445 1 93.38 236 PRO A N 1
ATOM 1831 C CA . PRO A 1 236 ? 12.531 0.202 10.148 1 93.38 236 PRO A CA 1
ATOM 1832 C C . PRO A 1 236 ? 12.117 -1.172 9.625 1 93.38 236 PRO A C 1
ATOM 1834 O O . PRO A 1 236 ? 11.852 -2.082 10.414 1 93.38 236 PRO A O 1
ATOM 1837 N N . MET A 1 237 ? 12.148 -1.309 8.336 1 94.94 237 MET A N 1
ATOM 1838 C CA . MET A 1 237 ? 11.719 -2.525 7.66 1 94.94 237 MET A CA 1
ATOM 1839 C C . MET A 1 237 ? 12.414 -3.752 8.242 1 94.94 237 MET A C 1
ATOM 1841 O O . MET A 1 237 ? 11.773 -4.77 8.5 1 94.94 237 MET A O 1
ATOM 1845 N N . LYS A 1 238 ? 13.688 -3.68 8.523 1 97.56 238 LYS A N 1
ATOM 1846 C CA . LYS A 1 238 ? 14.453 -4.789 9.07 1 97.56 238 LYS A CA 1
ATOM 1847 C C . LYS A 1 238 ? 13.867 -5.266 10.398 1 97.56 238 LYS A C 1
ATOM 1849 O O . LYS A 1 238 ? 13.688 -6.469 10.609 1 97.56 238 LYS A O 1
ATOM 1854 N N . GLU A 1 239 ? 13.523 -4.332 11.219 1 97.44 239 GLU A N 1
ATOM 1855 C CA . GLU A 1 239 ? 12.977 -4.68 12.523 1 97.44 239 GLU A CA 1
ATOM 1856 C C . GLU A 1 239 ? 11.57 -5.254 12.398 1 97.44 239 GLU A C 1
ATOM 1858 O O . GLU A 1 239 ? 11.203 -6.18 13.133 1 97.44 239 GLU A O 1
ATOM 1863 N N . MET A 1 240 ? 10.812 -4.652 11.477 1 96.06 240 MET A N 1
ATOM 1864 C CA . MET A 1 240 ? 9.453 -5.148 11.281 1 96.06 240 MET A CA 1
ATOM 1865 C C . MET A 1 240 ? 9.461 -6.59 10.789 1 96.06 240 MET A C 1
ATOM 1867 O O . MET A 1 240 ? 8.578 -7.375 11.133 1 96.06 240 MET A O 1
ATOM 1871 N N . ILE A 1 241 ? 10.422 -6.945 9.945 1 97.12 241 ILE A N 1
ATOM 1872 C CA . ILE A 1 241 ? 10.508 -8.281 9.375 1 97.12 241 ILE A CA 1
ATOM 1873 C C . ILE A 1 241 ? 11.07 -9.25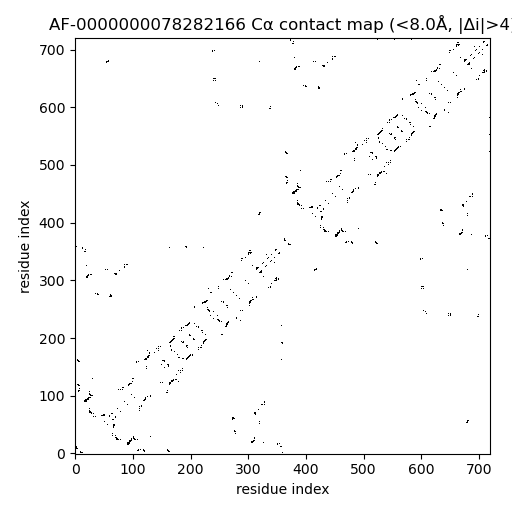8 10.406 1 97.12 241 ILE A C 1
ATOM 1875 O O . ILE A 1 241 ? 10.547 -10.359 10.578 1 97.12 241 ILE A O 1
ATOM 1879 N N . LEU A 1 242 ? 12.055 -8.852 11.188 1 98 242 LEU A N 1
ATOM 1880 C CA . LEU A 1 242 ? 12.805 -9.773 12.031 1 98 242 LEU A CA 1
ATOM 1881 C C . LEU A 1 242 ? 12.125 -9.961 13.383 1 98 242 LEU A C 1
ATOM 1883 O O . LEU A 1 242 ? 12.352 -10.961 14.062 1 98 242 LEU A O 1
ATOM 1887 N N . TYR A 1 243 ? 11.266 -8.984 13.789 1 96.62 243 TYR A N 1
ATOM 1888 C CA . TYR A 1 243 ? 10.711 -9.031 15.133 1 96.62 243 TYR A CA 1
ATOM 1889 C C . TYR A 1 243 ? 9.195 -8.859 15.102 1 96.62 243 TYR A C 1
ATOM 1891 O O . TYR A 1 243 ? 8.664 -7.906 15.672 1 96.62 243 TYR A O 1
ATOM 1899 N N . PRO A 1 244 ? 8.469 -9.852 14.516 1 95.44 244 PRO A N 1
ATOM 1900 C CA . PRO A 1 244 ? 7.008 -9.766 14.438 1 95.44 244 PRO A CA 1
ATOM 1901 C C . PRO A 1 244 ? 6.348 -9.711 15.812 1 95.44 244 PRO A C 1
ATOM 1903 O O . PRO A 1 244 ? 5.219 -9.219 15.938 1 95.44 244 PRO A O 1
ATOM 1906 N N . GLU A 1 245 ? 7.02 -10.234 16.844 1 93.81 245 GLU A N 1
ATOM 1907 C CA . GLU A 1 245 ? 6.484 -10.203 18.203 1 93.81 245 GLU A CA 1
ATOM 1908 C C . GLU A 1 245 ? 6.348 -8.773 18.719 1 93.81 245 GLU A C 1
ATOM 1910 O O . GLU A 1 245 ? 5.66 -8.531 19.703 1 93.81 245 GLU A O 1
ATOM 1915 N N . LYS A 1 246 ? 6.945 -7.867 18.016 1 92.88 246 LYS A N 1
ATOM 1916 C CA . LYS A 1 246 ? 6.906 -6.473 18.453 1 92.88 246 LYS A CA 1
ATOM 1917 C C . LYS A 1 246 ? 5.816 -5.699 17.719 1 92.88 246 LYS A C 1
ATOM 1919 O O . LYS A 1 246 ? 5.609 -4.512 17.984 1 92.88 246 LYS A O 1
ATOM 1924 N N . TRP A 1 247 ? 5.141 -6.445 16.812 1 94.06 247 TRP A N 1
ATOM 1925 C CA . TRP A 1 247 ? 4.023 -5.77 16.156 1 94.06 247 TRP A CA 1
ATOM 1926 C C . TRP A 1 247 ? 2.93 -5.43 17.156 1 94.06 247 TRP A C 1
ATOM 1928 O O . TRP A 1 247 ? 2.68 -6.188 18.094 1 94.06 247 TRP A O 1
ATOM 1938 N N . GLY A 1 248 ? 2.279 -4.328 17.094 1 91.56 248 GLY A N 1
ATOM 1939 C CA . GLY A 1 248 ? 1.183 -4.008 17.984 1 91.56 248 GLY A CA 1
ATOM 1940 C C . GLY A 1 248 ? 0.861 -2.525 18.031 1 91.56 248 GLY A C 1
ATOM 1941 O O . GLY A 1 248 ? 1.52 -1.722 17.375 1 91.56 248 GLY A O 1
ATOM 1942 N N . LEU A 1 249 ? -0.167 -2.352 18.766 1 92.5 249 LEU A N 1
ATOM 1943 C CA . LEU A 1 249 ? -0.475 -0.956 19.062 1 92.5 249 LEU A CA 1
ATOM 1944 C C . LEU A 1 249 ? 0.551 -0.36 20.016 1 92.5 249 LEU A C 1
ATOM 1946 O O . LEU A 1 249 ? 1.053 -1.052 20.906 1 92.5 249 LEU A O 1
ATOM 1950 N N . ASP A 1 250 ? 0.957 0.748 19.781 1 89.94 250 ASP A N 1
ATOM 1951 C CA . ASP A 1 250 ? 1.763 1.552 20.688 1 89.94 250 ASP A CA 1
ATOM 1952 C C . ASP A 1 250 ? 1.161 2.943 20.875 1 89.94 250 ASP A C 1
ATOM 1954 O O . ASP A 1 250 ? 1.439 3.854 20.094 1 89.94 250 ASP A O 1
ATOM 1958 N N . LEU A 1 251 ? 0.42 3.053 21.969 1 93.81 251 LEU A N 1
ATOM 1959 C CA . LEU A 1 251 ? -0.347 4.277 22.156 1 93.81 251 LEU A CA 1
ATOM 1960 C C . LEU A 1 251 ? 0.344 5.203 23.156 1 93.81 251 LEU A C 1
ATOM 1962 O O . LEU A 1 251 ? -0.179 6.27 23.484 1 93.81 251 LEU A O 1
ATOM 1966 N N . ASP A 1 252 ? 1.525 4.785 23.609 1 91.5 252 ASP A N 1
ATOM 1967 C CA . ASP A 1 252 ? 2.191 5.523 24.688 1 91.5 252 ASP A CA 1
ATOM 1968 C C . ASP A 1 252 ? 2.555 6.938 24.234 1 91.5 252 ASP A C 1
ATOM 1970 O O . ASP A 1 252 ? 2.357 7.902 24.984 1 91.5 252 ASP A O 1
ATOM 1974 N N . VAL A 1 253 ? 3.035 7.02 23.078 1 90.06 253 VAL A N 1
ATOM 1975 C CA . VAL A 1 253 ? 3.447 8.32 22.562 1 90.06 253 VAL A CA 1
ATOM 1976 C C . VAL A 1 253 ? 2.238 9.25 22.469 1 90.06 253 VAL A C 1
ATOM 1978 O O . VAL A 1 253 ? 2.307 10.414 22.875 1 90.06 253 VAL A O 1
ATOM 1981 N N . ALA A 1 254 ? 1.162 8.719 21.953 1 93.62 254 ALA A N 1
ATOM 1982 C CA . ALA A 1 254 ? -0.072 9.492 21.828 1 93.62 254 ALA A CA 1
ATOM 1983 C C . ALA A 1 254 ? -0.589 9.922 23.203 1 93.62 254 ALA A C 1
ATOM 1985 O O . ALA A 1 254 ? -1.014 11.062 23.391 1 93.62 254 ALA A O 1
ATOM 1986 N N . LYS A 1 255 ? -0.523 9.102 24.141 1 94.31 255 LYS A N 1
ATOM 1987 C CA . LYS A 1 255 ? -1.077 9.367 25.469 1 94.31 255 LYS A CA 1
ATOM 1988 C C . LYS A 1 255 ? -0.255 10.422 26.203 1 94.31 255 LYS A C 1
ATOM 1990 O O . LYS A 1 255 ? -0.795 11.203 27 1 94.31 255 LYS A O 1
ATOM 1995 N N . ARG A 1 256 ? 1.013 10.484 25.891 1 93.12 256 ARG A N 1
ATOM 1996 C CA . ARG A 1 256 ? 1.856 11.523 26.484 1 93.12 256 ARG A CA 1
ATOM 1997 C C . ARG A 1 256 ? 1.418 12.914 26.031 1 93.12 256 ARG A C 1
ATOM 1999 O O . ARG A 1 256 ? 1.657 13.898 26.734 1 93.12 256 ARG A O 1
ATOM 2006 N N . VAL A 1 257 ? 0.824 13.008 24.906 1 96.44 257 VAL A N 1
ATOM 2007 C CA . VAL A 1 257 ? 0.294 14.258 24.375 1 96.44 257 VAL A CA 1
ATOM 2008 C C . VAL A 1 257 ? -1.118 14.492 24.906 1 96.44 257 VAL A C 1
ATOM 2010 O O . VAL A 1 257 ? -1.422 15.562 25.422 1 96.44 257 VAL A O 1
ATOM 2013 N N . LEU A 1 258 ? -1.913 13.445 24.891 1 97.5 258 LEU A N 1
ATOM 2014 C CA . LEU A 1 258 ? -3.336 13.523 25.203 1 97.5 258 LEU A CA 1
ATOM 2015 C C . LEU A 1 258 ? -3.551 13.781 26.688 1 97.5 258 LEU A C 1
ATOM 2017 O O . LEU A 1 258 ? -4.426 14.562 27.062 1 97.5 258 LEU A O 1
ATOM 2021 N N . ASP A 1 259 ? -2.773 13.18 27.5 1 96.56 259 ASP A N 1
ATOM 2022 C CA . ASP A 1 259 ? -2.928 13.305 28.953 1 96.56 259 ASP A CA 1
ATOM 2023 C C . ASP A 1 259 ? -2.615 14.719 29.422 1 96.56 259 ASP A C 1
ATOM 2025 O O . ASP A 1 259 ? -3.043 15.133 30.5 1 96.56 259 ASP A O 1
ATOM 2029 N N . LYS A 1 260 ? -1.927 15.484 28.594 1 97.38 260 LYS A N 1
ATOM 2030 C CA . LYS A 1 260 ? -1.571 16.859 28.938 1 97.38 260 LYS A CA 1
ATOM 2031 C C . LYS A 1 260 ? -2.629 17.844 28.438 1 97.38 260 LYS A C 1
ATOM 2033 O O . LYS A 1 260 ? -2.516 19.047 28.656 1 97.38 260 LYS A O 1
ATOM 2038 N N . GLY A 1 261 ? -3.576 17.297 27.766 1 98.25 261 GLY A N 1
ATOM 2039 C CA . GLY A 1 261 ? -4.688 18.125 27.312 1 98.25 261 GLY A CA 1
ATOM 2040 C C . GLY A 1 261 ? -4.508 18.625 25.891 1 98.25 261 GLY A C 1
ATOM 2041 O O . GLY A 1 261 ? -5.371 19.344 25.375 1 98.25 261 GLY A O 1
ATOM 2042 N N . ALA A 1 262 ? -3.393 18.25 25.281 1 98.69 262 ALA A N 1
ATOM 2043 C CA . ALA A 1 262 ? -3.133 18.688 23.906 1 98.69 262 ALA A CA 1
ATOM 2044 C C . ALA A 1 262 ? -3.828 17.766 22.906 1 98.69 262 ALA A C 1
ATOM 2046 O O . ALA A 1 262 ? -4.543 16.844 23.297 1 98.69 262 ALA A O 1
ATOM 2047 N N . ASN A 1 263 ? -3.781 18.109 21.656 1 98.75 263 ASN A N 1
ATOM 2048 C CA . ASN A 1 263 ? -4.375 17.359 20.562 1 98.75 263 ASN A CA 1
ATOM 2049 C C . ASN A 1 263 ? -3.305 16.734 19.672 1 98.75 263 ASN A C 1
ATOM 2051 O O . ASN A 1 263 ? -2.139 17.125 19.719 1 98.75 263 ASN A O 1
ATOM 2055 N N . PHE A 1 264 ? -3.682 15.75 18.938 1 97.19 264 PHE A N 1
ATOM 2056 C CA . PHE A 1 264 ? -2.789 15.289 17.875 1 97.19 264 PHE A CA 1
ATOM 2057 C C . PHE A 1 264 ? -3.559 15.055 16.594 1 97.19 264 PHE A C 1
ATOM 2059 O O . PHE A 1 264 ? -4.789 15.008 16.594 1 97.19 264 PHE A O 1
ATOM 2066 N N . SER A 1 265 ? -2.818 15.062 15.531 1 97.06 265 SER A N 1
ATOM 2067 C CA . SER A 1 265 ? -3.395 14.773 14.227 1 97.06 265 SER A CA 1
ATOM 2068 C C . SER A 1 265 ? -2.834 13.477 13.648 1 97.06 265 SER A C 1
ATOM 2070 O O . SER A 1 265 ? -1.673 13.133 13.891 1 97.06 265 SER A O 1
ATOM 2072 N N . VAL A 1 266 ? -3.637 12.742 12.961 1 94.38 266 VAL A N 1
ATOM 2073 C CA . VAL A 1 266 ? -3.236 11.562 12.195 1 94.38 266 VAL A CA 1
ATOM 2074 C C . VAL A 1 266 ? -3.4 11.836 10.703 1 94.38 266 VAL A C 1
ATOM 2076 O O . VAL A 1 266 ? -4.449 12.305 10.258 1 94.38 266 VAL A O 1
ATOM 2079 N N . GLU A 1 267 ? -2.283 11.57 9.992 1 92.5 267 GLU A N 1
ATOM 2080 C CA . GLU A 1 267 ? -2.311 11.789 8.547 1 92.5 267 GLU A CA 1
ATOM 2081 C C . GLU A 1 267 ? -1.997 10.5 7.789 1 92.5 267 GLU A C 1
ATOM 2083 O O . GLU A 1 267 ? -1.927 9.422 8.383 1 92.5 267 GLU A O 1
ATOM 2088 N N . PHE A 1 268 ? -1.972 10.617 6.457 1 84.31 268 PHE A N 1
ATOM 2089 C CA . PHE A 1 268 ? -1.521 9.594 5.52 1 84.31 268 PHE A CA 1
ATOM 2090 C C . PHE A 1 268 ? -2.371 8.336 5.641 1 84.31 268 PHE A C 1
ATOM 2092 O O . PHE A 1 268 ? -1.841 7.23 5.742 1 84.31 268 PHE A O 1
ATOM 2099 N N . LEU A 1 269 ? -3.773 8.562 5.922 1 77.25 269 LEU A N 1
ATOM 2100 C CA . LEU A 1 269 ? -4.633 7.402 5.727 1 77.25 269 LEU A CA 1
ATOM 2101 C C . LEU A 1 269 ? -4.676 6.996 4.258 1 77.25 269 LEU A C 1
ATOM 2103 O O . LEU A 1 269 ? -5.324 7.656 3.443 1 77.25 269 LEU A O 1
ATOM 2107 N N . SER A 1 270 ? -3.881 6.41 3.645 1 58.38 270 SER A N 1
ATOM 2108 C CA . SER A 1 270 ? -3.752 5.957 2.266 1 58.38 270 SER A CA 1
ATOM 2109 C C . SER A 1 270 ? -2.377 6.293 1.698 1 58.38 270 SER A C 1
ATOM 2111 O O . SER A 1 270 ? -2.152 6.18 0.491 1 58.38 270 SER A O 1
ATOM 2113 N N . GLY A 1 271 ? -1.581 7.047 2.443 1 58.56 271 GLY A N 1
ATOM 2114 C CA . GLY A 1 271 ? -0.558 7.773 1.71 1 58.56 271 GLY A CA 1
ATOM 2115 C C . GLY A 1 271 ? 0.614 6.902 1.3 1 58.56 271 GLY A C 1
ATOM 2116 O O . GLY A 1 271 ? 1.627 6.848 2 1 58.56 271 GLY A O 1
ATOM 2117 N N . ASP A 1 272 ? 0.327 6.145 0.317 1 60.78 272 ASP A N 1
ATOM 2118 C CA . ASP A 1 272 ? 1.378 5.34 -0.298 1 60.78 272 ASP A CA 1
ATOM 2119 C C . ASP A 1 272 ? 2.59 6.195 -0.653 1 60.78 272 ASP A C 1
ATOM 2121 O O . ASP A 1 272 ? 2.98 6.277 -1.82 1 60.78 272 ASP A O 1
ATOM 2125 N N . ILE A 1 273 ? 3.088 7.113 0.238 1 77.94 273 ILE A N 1
ATOM 2126 C CA . ILE A 1 273 ? 4.363 7.73 -0.101 1 77.94 273 ILE A CA 1
ATOM 2127 C C . ILE A 1 273 ? 5.508 6.938 0.525 1 77.94 273 ILE A C 1
ATOM 2129 O O . ILE A 1 273 ? 5.797 7.086 1.715 1 77.94 273 ILE A O 1
ATOM 2133 N N . GLY A 1 274 ? 5.965 6.043 -0.23 1 81.69 274 GLY A N 1
ATOM 2134 C CA . GLY A 1 274 ? 6.957 5.109 0.272 1 81.69 274 GLY A CA 1
ATOM 2135 C C . GLY A 1 274 ? 8.383 5.59 0.074 1 81.69 274 GLY A C 1
ATOM 2136 O O . GLY A 1 274 ? 8.656 6.395 -0.821 1 81.69 274 GLY A O 1
ATOM 2137 N N . LEU A 1 275 ? 9.258 5.297 0.992 1 90.12 275 LEU A N 1
ATOM 2138 C CA . LEU A 1 275 ? 10.711 5.426 0.905 1 90.12 275 LEU A CA 1
ATOM 2139 C C . LEU A 1 275 ? 11.391 4.094 1.196 1 90.12 275 LEU A C 1
ATOM 2141 O O . LEU A 1 275 ? 12.219 4 2.109 1 90.12 275 LEU A O 1
ATOM 2145 N N . GLU A 1 276 ? 11.031 3.197 0.387 1 89.94 276 GLU A N 1
ATOM 2146 C CA . GLU A 1 276 ? 11.484 1.822 0.568 1 89.94 276 GLU A CA 1
ATOM 2147 C C . GLU A 1 276 ? 13.008 1.736 0.523 1 89.94 276 GLU A C 1
ATOM 2149 O O . GLU A 1 276 ? 13.609 0.943 1.249 1 89.94 276 GLU A O 1
ATOM 2154 N N . ALA A 1 277 ? 13.609 2.557 -0.333 1 90.62 277 ALA A N 1
ATOM 2155 C CA . ALA A 1 277 ? 15.062 2.549 -0.498 1 90.62 277 ALA A CA 1
ATOM 2156 C C . ALA A 1 277 ? 15.766 2.949 0.796 1 90.62 277 ALA A C 1
ATOM 2158 O O . ALA A 1 277 ? 16.938 2.604 1.011 1 90.62 277 ALA A O 1
ATOM 2159 N N . LEU A 1 278 ? 15.055 3.643 1.656 1 91.75 278 LEU A N 1
ATOM 2160 C CA . LEU A 1 278 ? 15.617 4.066 2.934 1 91.75 278 LEU A CA 1
ATOM 2161 C C . LEU A 1 278 ? 15.32 3.041 4.023 1 91.75 278 LEU A C 1
ATOM 2163 O O . LEU A 1 278 ? 15.633 3.268 5.195 1 91.75 278 LEU A O 1
ATOM 2167 N N . GLY A 1 279 ? 14.672 1.965 3.699 1 91.62 279 GLY A N 1
ATOM 2168 C CA . GLY A 1 279 ? 14.398 0.895 4.645 1 91.62 279 GLY A CA 1
ATOM 2169 C C . GLY A 1 279 ? 13.195 1.174 5.527 1 91.62 279 GLY A C 1
ATOM 2170 O O . GLY A 1 279 ? 13.086 0.625 6.625 1 91.62 279 GLY A O 1
ATOM 2171 N N . THR A 1 280 ? 12.359 2.023 5.07 1 90.5 280 THR A N 1
ATOM 2172 C CA . THR A 1 280 ? 11.172 2.344 5.855 1 90.5 280 THR A CA 1
ATOM 2173 C C . THR A 1 280 ? 10.07 1.318 5.613 1 90.5 280 THR A C 1
ATOM 2175 O O . THR A 1 280 ? 9.906 0.832 4.492 1 90.5 280 THR A O 1
ATOM 2178 N N . ALA A 1 281 ? 9.344 0.97 6.68 1 88.44 281 ALA A N 1
ATOM 2179 C CA . ALA A 1 281 ? 8.172 0.099 6.574 1 88.44 281 ALA A CA 1
ATOM 2180 C C . ALA A 1 281 ? 6.883 0.912 6.539 1 88.44 281 ALA A C 1
ATOM 2182 O O . ALA A 1 281 ? 6.547 1.598 7.508 1 88.44 281 ALA A O 1
ATOM 2183 N N . PRO A 1 282 ? 6.242 0.846 5.41 1 85.25 282 PRO A N 1
ATOM 2184 C CA . PRO A 1 282 ? 4.945 1.528 5.41 1 85.25 282 PRO A CA 1
ATOM 2185 C C . PRO A 1 282 ? 3.941 0.891 6.367 1 85.25 282 PRO A C 1
ATOM 2187 O O . PRO A 1 282 ? 3.902 -0.334 6.504 1 85.25 282 PRO A O 1
ATOM 2190 N N . ILE A 1 283 ? 3.16 1.683 7.051 1 89.62 283 ILE A N 1
ATOM 2191 C CA . ILE A 1 283 ? 2.129 1.204 7.965 1 89.62 283 ILE A CA 1
ATOM 2192 C C . ILE A 1 283 ? 0.769 1.234 7.27 1 89.62 283 ILE A C 1
ATOM 2194 O O . ILE A 1 283 ? 0.339 2.281 6.781 1 89.62 283 ILE A O 1
ATOM 2198 N N . PRO A 1 284 ? 0.107 0.103 7.164 1 90.19 284 PRO A N 1
ATOM 2199 C CA . PRO A 1 284 ? -1.182 0.099 6.469 1 90.19 284 PRO A CA 1
ATOM 2200 C C . PRO A 1 284 ? -2.25 0.909 7.199 1 90.19 284 PRO A C 1
ATOM 2202 O O . PRO A 1 284 ? -2.17 1.087 8.422 1 90.19 284 PRO A O 1
ATOM 2205 N N . ASP A 1 285 ? -3.266 1.331 6.508 1 91.69 285 ASP A N 1
ATOM 2206 C CA . ASP A 1 285 ? -4.324 2.189 7.031 1 91.69 285 ASP A CA 1
ATOM 2207 C C . ASP A 1 285 ? -5.039 1.524 8.203 1 91.69 285 ASP A C 1
ATOM 2209 O O . ASP A 1 285 ? -5.391 2.191 9.18 1 91.69 285 ASP A O 1
ATOM 2213 N N . TRP A 1 286 ? -5.27 0.229 8.078 1 93.38 286 TRP A N 1
ATOM 2214 C CA . TRP A 1 286 ? -6.055 -0.442 9.109 1 93.38 286 TRP A CA 1
ATOM 2215 C C . TRP A 1 286 ? -5.312 -0.446 10.445 1 93.38 286 TRP A C 1
ATOM 2217 O O . TRP A 1 286 ? -5.934 -0.444 11.508 1 93.38 286 TRP A O 1
ATOM 2227 N N . MET A 1 287 ? -4.012 -0.461 10.445 1 94.06 287 MET A N 1
ATOM 2228 C CA . MET A 1 287 ? -3.26 -0.371 11.695 1 94.06 287 MET A CA 1
ATOM 2229 C C . MET A 1 287 ? -3.412 1.01 12.328 1 94.06 287 MET A C 1
ATOM 2231 O O . MET A 1 287 ? -3.621 1.127 13.531 1 94.06 287 MET A O 1
ATOM 2235 N N . LYS A 1 288 ? -3.289 2.057 11.523 1 93.75 288 LYS A N 1
ATOM 2236 C CA . LYS A 1 288 ? -3.492 3.418 12.008 1 93.75 288 LYS A CA 1
ATOM 2237 C C . LYS A 1 288 ? -4.895 3.594 12.586 1 93.75 288 LYS A C 1
ATOM 2239 O O . LYS A 1 288 ? -5.062 4.18 13.656 1 93.75 288 LYS A O 1
ATOM 2244 N N . MET A 1 289 ? -5.828 3.068 11.859 1 96.38 289 MET A N 1
ATOM 2245 C CA . MET A 1 289 ? -7.223 3.189 12.273 1 96.38 289 MET A CA 1
ATOM 2246 C C . MET A 1 289 ? -7.477 2.436 13.578 1 96.38 289 MET A C 1
ATOM 2248 O O . MET A 1 289 ? -8.242 2.895 14.422 1 96.38 289 MET A O 1
ATOM 2252 N N . ALA A 1 290 ? -6.863 1.277 13.695 1 97.31 290 ALA A N 1
ATOM 2253 C CA . ALA A 1 290 ? -7.004 0.527 14.938 1 97.31 290 ALA A CA 1
ATOM 2254 C C . ALA A 1 290 ? -6.566 1.366 16.141 1 97.31 290 ALA A C 1
ATOM 2256 O O . ALA A 1 290 ? -7.219 1.353 17.188 1 97.31 290 ALA A O 1
ATOM 2257 N N . GLY A 1 291 ? -5.449 2.068 15.969 1 96.94 291 GLY A N 1
ATOM 2258 C CA . GLY A 1 291 ? -4.984 2.945 17.031 1 96.94 291 GLY A CA 1
ATOM 2259 C C . GLY A 1 291 ? -5.957 4.07 17.344 1 96.94 291 GLY A C 1
ATOM 2260 O O . GLY A 1 291 ? -6.23 4.355 18.5 1 96.94 291 GLY A O 1
ATOM 2261 N N . ILE A 1 292 ? -6.477 4.695 16.328 1 97.44 292 ILE A N 1
ATOM 2262 C CA . ILE A 1 292 ? -7.453 5.766 16.5 1 97.44 292 ILE A CA 1
ATOM 2263 C C . ILE A 1 292 ? -8.672 5.242 17.25 1 97.44 292 ILE A C 1
ATOM 2265 O O . ILE A 1 292 ? -9.133 5.863 18.203 1 97.44 292 ILE A O 1
ATOM 2269 N N . VAL A 1 293 ? -9.148 4.07 16.797 1 98.31 293 VAL A N 1
ATOM 2270 C CA . VAL A 1 293 ? -10.344 3.467 17.391 1 98.31 293 VAL A CA 1
ATOM 2271 C C . VAL A 1 293 ? -10.102 3.184 18.875 1 98.31 293 VAL A C 1
ATOM 2273 O O . VAL A 1 293 ? -10.953 3.48 19.703 1 98.31 293 VAL A O 1
ATOM 2276 N N . ARG A 1 294 ? -8.945 2.689 19.188 1 98 294 ARG A N 1
ATOM 2277 C CA . ARG A 1 294 ? -8.633 2.379 20.578 1 98 294 ARG A CA 1
ATOM 2278 C C . ARG A 1 294 ? -8.602 3.645 21.422 1 98 294 ARG A C 1
ATOM 2280 O O . ARG A 1 294 ? -9.086 3.646 22.562 1 98 294 ARG A O 1
ATOM 2287 N N . LEU A 1 295 ? -8.062 4.68 20.922 1 97.81 295 LEU A N 1
ATOM 2288 C CA . LEU A 1 295 ? -7.996 5.938 21.656 1 97.81 295 LEU A CA 1
ATOM 2289 C C . LEU A 1 295 ? -9.383 6.539 21.844 1 97.81 295 LEU A C 1
ATOM 2291 O O . LEU A 1 295 ? -9.695 7.086 22.906 1 97.81 295 LEU A O 1
ATOM 2295 N N . ILE A 1 296 ? -10.211 6.41 20.844 1 98.19 296 ILE A N 1
ATOM 2296 C CA . ILE A 1 296 ? -11.586 6.883 20.938 1 98.19 296 ILE A CA 1
ATOM 2297 C C . ILE A 1 296 ? -12.328 6.105 22.031 1 98.19 296 ILE A C 1
ATOM 2299 O O . ILE A 1 296 ? -13.031 6.695 22.859 1 98.19 296 ILE A O 1
ATOM 2303 N N . GLN A 1 297 ? -12.125 4.797 22.047 1 97.75 297 GLN A N 1
ATOM 2304 C CA . GLN A 1 297 ? -12.75 3.939 23.047 1 97.75 297 GLN A CA 1
ATOM 2305 C C . GLN A 1 297 ? -12.297 4.312 24.469 1 97.75 297 GLN A C 1
ATOM 2307 O O . GLN A 1 297 ? -13.016 4.086 25.438 1 97.75 297 GLN A O 1
ATOM 2312 N N . GLN A 1 298 ? -11.195 4.922 24.516 1 97.25 298 GLN A N 1
ATOM 2313 C CA . GLN A 1 298 ? -10.648 5.336 25.812 1 97.25 298 GLN A CA 1
ATOM 2314 C C . GLN A 1 298 ? -11.078 6.758 26.156 1 97.25 298 GLN A C 1
ATOM 2316 O O . GLN A 1 298 ? -10.641 7.312 27.172 1 97.25 298 GLN A O 1
ATOM 2321 N N . GLY A 1 299 ? -11.781 7.434 25.266 1 97.38 299 GLY A N 1
ATOM 2322 C CA . GLY A 1 299 ? -12.414 8.695 25.609 1 97.38 299 GLY A CA 1
ATOM 2323 C C . GLY A 1 299 ? -11.695 9.898 25.016 1 97.38 299 GLY A C 1
ATOM 2324 O O . GLY A 1 299 ? -11.938 11.039 25.422 1 97.38 299 GLY A O 1
ATOM 2325 N N . TYR A 1 300 ? -10.898 9.672 24 1 98.12 300 TYR A N 1
ATOM 2326 C CA . TYR A 1 300 ? -10.039 10.758 23.531 1 98.12 300 TYR A CA 1
ATOM 2327 C C . TYR A 1 300 ? -10.578 11.367 22.25 1 98.12 300 TYR A C 1
ATOM 2329 O O . TYR A 1 300 ? -9.867 12.094 21.547 1 98.12 300 TYR A O 1
ATOM 2337 N N . SER A 1 301 ? -11.797 11.141 21.828 1 98.06 301 SER A N 1
ATOM 2338 C CA . SER A 1 301 ? -12.328 11.594 20.547 1 98.06 301 SER A CA 1
ATOM 2339 C C . SER A 1 301 ? -12.273 13.109 20.422 1 98.06 301 SER A C 1
ATOM 2341 O O . SER A 1 301 ? -12.203 13.648 19.312 1 98.06 301 SER A O 1
ATOM 2343 N N . ARG A 1 302 ? -12.227 13.875 21.547 1 98.62 302 ARG A N 1
ATOM 2344 C CA . ARG A 1 302 ? -12.273 15.328 21.531 1 98.62 302 ARG A CA 1
ATOM 2345 C C . ARG A 1 302 ? -10.891 15.93 21.328 1 98.62 302 ARG A C 1
ATOM 2347 O O . ARG A 1 302 ? -10.734 17.141 21.234 1 98.62 302 ARG A O 1
ATOM 2354 N N . GLN A 1 303 ? -9.875 15.086 21.219 1 98.81 303 GLN A N 1
ATOM 2355 C CA . GLN A 1 303 ? -8.516 15.594 21.109 1 98.81 303 GLN A CA 1
ATOM 2356 C C . GLN A 1 303 ? -7.824 15.062 19.859 1 98.81 303 GLN A C 1
ATOM 2358 O O . GLN A 1 303 ? -6.598 15.141 19.734 1 98.81 303 GLN A O 1
ATOM 2363 N N . ILE A 1 304 ? -8.539 14.477 18.938 1 98.62 304 ILE A N 1
ATOM 2364 C CA . ILE A 1 304 ? -7.984 13.898 17.719 1 98.62 304 ILE A CA 1
ATOM 2365 C C . ILE A 1 304 ? -8.516 14.656 16.5 1 98.62 304 ILE A C 1
ATOM 2367 O O . ILE A 1 304 ? -9.711 14.953 16.422 1 98.62 304 ILE A O 1
ATOM 2371 N N . VAL A 1 305 ? -7.656 15.047 15.656 1 98.62 305 VAL A N 1
ATOM 2372 C CA . VAL A 1 305 ? -8.047 15.578 14.352 1 98.62 305 VAL A CA 1
ATOM 2373 C C . VAL A 1 305 ? -7.375 14.781 13.242 1 98.62 305 VAL A C 1
ATOM 2375 O O . VAL A 1 305 ? -6.496 13.961 13.508 1 98.62 305 VAL A O 1
ATOM 2378 N N . LEU A 1 306 ? -7.863 14.938 11.977 1 97.56 306 LEU A N 1
ATOM 2379 C CA . LEU A 1 306 ? -7.391 14.172 10.836 1 97.56 306 LEU A CA 1
ATOM 2380 C C . LEU A 1 306 ? -6.902 15.094 9.719 1 97.56 306 LEU A C 1
ATOM 2382 O O . LEU A 1 306 ? -7.32 16.25 9.641 1 97.56 306 LEU A O 1
ATOM 2386 N N . GLY A 1 307 ? -6.039 14.609 8.953 1 96.31 307 GLY A N 1
ATOM 2387 C CA . GLY A 1 307 ? -5.562 15.281 7.754 1 96.31 307 GLY A CA 1
ATOM 2388 C C . GLY A 1 307 ? -5.016 14.32 6.711 1 96.31 307 GLY A C 1
ATOM 2389 O O . GLY A 1 307 ? -4.77 13.148 7.004 1 96.31 307 GLY A O 1
ATOM 2390 N N . THR A 1 308 ? -4.852 14.789 5.5 1 95.12 308 THR A N 1
ATOM 2391 C CA . THR A 1 308 ? -4.254 14 4.434 1 95.12 308 THR A CA 1
ATOM 2392 C C . THR A 1 308 ? -2.746 14.227 4.371 1 95.12 308 THR A C 1
ATOM 2394 O O . THR A 1 308 ? -1.981 13.289 4.125 1 95.12 308 THR A O 1
ATOM 2397 N N . ASP A 1 309 ? -2.326 15.43 4.629 1 95.19 309 ASP A N 1
ATOM 2398 C CA . ASP A 1 309 ? -0.931 15.836 4.5 1 95.19 309 ASP A CA 1
ATOM 2399 C C . ASP A 1 309 ? -0.405 15.562 3.092 1 95.19 309 ASP A C 1
ATOM 2401 O O . ASP A 1 309 ? 0.628 14.906 2.928 1 95.19 309 ASP A O 1
ATOM 2405 N N . MET A 1 310 ? -1.148 16.047 2.145 1 94.06 310 MET A N 1
ATOM 2406 C CA . MET A 1 310 ? -0.692 15.922 0.763 1 94.06 310 MET A CA 1
ATOM 2407 C C . MET A 1 310 ? 0.583 16.719 0.537 1 94.06 310 MET A C 1
ATOM 2409 O O . MET A 1 310 ? 0.536 17.953 0.402 1 94.06 310 MET A O 1
ATOM 2413 N N . CYS A 1 311 ? 1.721 16.031 0.346 1 93.31 311 CYS A N 1
ATOM 2414 C CA . CYS A 1 311 ? 2.998 16.734 0.314 1 93.31 311 CYS A CA 1
ATOM 2415 C C . CYS A 1 311 ? 3.855 16.266 -0.851 1 93.31 311 CYS A C 1
ATOM 2417 O O . CYS A 1 311 ? 5.008 16.672 -0.992 1 93.31 311 CYS A O 1
ATOM 2419 N N . VAL A 1 312 ? 3.385 15.344 -1.629 1 93.81 312 VAL A N 1
ATOM 2420 C CA . VAL A 1 312 ? 4.051 14.859 -2.832 1 93.81 312 VAL A CA 1
ATOM 2421 C C . VAL A 1 312 ? 3.041 14.758 -3.975 1 93.81 312 VAL A C 1
ATOM 2423 O O . VAL A 1 312 ? 1.886 14.383 -3.758 1 93.81 312 VAL A O 1
ATOM 2426 N N . LYS A 1 313 ? 3.568 15.023 -5.133 1 95.62 313 LYS A N 1
ATOM 2427 C CA . LYS A 1 313 ? 2.705 15.102 -6.309 1 95.62 313 LYS A CA 1
ATOM 2428 C C . LYS A 1 313 ? 1.989 13.773 -6.559 1 95.62 313 LYS A C 1
ATOM 2430 O O . LYS A 1 313 ? 0.844 13.758 -7.012 1 95.62 313 LYS A O 1
ATOM 2435 N N . THR A 1 314 ? 2.555 12.656 -6.211 1 94.38 314 THR A N 1
ATOM 2436 C CA . THR A 1 314 ? 2.014 11.336 -6.496 1 94.38 314 THR A CA 1
ATOM 2437 C C . THR A 1 314 ? 0.792 11.047 -5.629 1 94.38 314 THR A C 1
ATOM 2439 O O . THR A 1 314 ? 0.056 10.094 -5.879 1 94.38 314 THR A O 1
ATOM 2442 N N . MET A 1 315 ? 0.511 11.898 -4.668 1 95.06 315 MET A N 1
ATOM 2443 C CA . MET A 1 315 ? -0.677 11.758 -3.828 1 95.06 315 MET A CA 1
ATOM 2444 C C . MET A 1 315 ? -1.892 12.398 -4.496 1 95.06 315 MET A C 1
ATOM 2446 O O . MET A 1 315 ? -3.031 12.109 -4.125 1 95.06 315 MET A O 1
ATOM 2450 N N . CYS A 1 316 ? -1.65 13.258 -5.438 1 95.44 316 CYS A N 1
ATOM 2451 C CA . CYS A 1 316 ? -2.723 13.969 -6.121 1 95.44 316 CYS A CA 1
ATOM 2452 C C . CYS A 1 316 ? -3.506 13.031 -7.031 1 95.44 316 CYS A C 1
ATOM 2454 O O . CYS A 1 316 ? -2.928 12.133 -7.648 1 95.44 316 CYS A O 1
ATOM 2456 N N . ARG A 1 317 ? -4.727 13.266 -7.086 1 94.19 317 ARG A N 1
ATOM 2457 C CA . ARG A 1 317 ? -5.594 12.445 -7.922 1 94.19 317 ARG A CA 1
ATOM 2458 C C . ARG A 1 317 ? -5.145 12.477 -9.375 1 94.19 317 ARG A C 1
ATOM 2460 O O . ARG A 1 317 ? -5.121 11.445 -10.047 1 94.19 317 ARG A O 1
ATOM 2467 N N . GLN A 1 318 ? -4.754 13.531 -9.883 1 93.06 318 GLN A N 1
ATOM 2468 C CA . GLN A 1 318 ? -4.379 13.688 -11.289 1 93.06 318 GLN A CA 1
ATOM 2469 C C . GLN A 1 318 ? -3.023 13.047 -11.57 1 93.06 318 GLN A C 1
ATOM 2471 O O . GLN A 1 318 ? -2.648 12.859 -12.727 1 93.06 318 GLN A O 1
ATOM 2476 N N . PHE A 1 319 ? -2.35 12.68 -10.484 1 94.81 319 PHE A N 1
ATOM 2477 C CA . PHE A 1 319 ? -0.982 12.211 -10.672 1 94.81 319 PHE A CA 1
ATOM 2478 C C . PHE A 1 319 ? -0.765 10.883 -9.953 1 94.81 319 PHE A C 1
ATOM 2480 O O . PHE A 1 319 ? 0.312 10.633 -9.398 1 94.81 319 PHE A O 1
ATOM 2487 N N . GLY A 1 320 ? -1.802 10.102 -9.898 1 92.94 320 GLY A N 1
ATOM 2488 C CA . GLY A 1 320 ? -1.596 8.711 -9.539 1 92.94 320 GLY A CA 1
ATOM 2489 C C . GLY A 1 320 ? -2.115 8.367 -8.156 1 92.94 320 GLY A C 1
ATOM 2490 O O . GLY A 1 320 ? -2.033 7.219 -7.719 1 92.94 320 GLY A O 1
ATOM 2491 N N . GLY A 1 321 ? -2.602 9.391 -7.398 1 93.38 321 GLY A N 1
ATOM 2492 C CA . GLY A 1 321 ? -3.148 9.172 -6.07 1 93.38 321 GLY A CA 1
ATOM 2493 C C . GLY A 1 321 ? -4.645 9.406 -5.992 1 93.38 321 GLY A C 1
ATOM 2494 O O . GLY A 1 321 ? -5.363 9.203 -6.973 1 93.38 321 GLY A O 1
ATOM 2495 N N . GLU A 1 322 ? -5.145 9.68 -4.816 1 92.62 322 GLU A N 1
ATOM 2496 C CA . GLU A 1 322 ? -6.578 9.891 -4.629 1 92.62 322 GLU A CA 1
ATOM 2497 C C . GLU A 1 322 ? -6.867 11.305 -4.133 1 92.62 322 GLU A C 1
ATOM 2499 O O . GLU A 1 322 ? -8.023 11.68 -3.953 1 92.62 322 GLU A O 1
ATOM 2504 N N . GLY A 1 323 ? -5.777 12.039 -3.885 1 94.06 323 GLY A N 1
ATOM 2505 C CA . GLY A 1 323 ? -5.941 13.43 -3.479 1 94.06 323 GLY A CA 1
ATOM 2506 C C . GLY A 1 323 ? -6.551 13.578 -2.096 1 94.06 323 GLY A C 1
ATOM 2507 O O . GLY A 1 323 ? -6.461 12.664 -1.272 1 94.06 323 GLY A O 1
ATOM 2508 N N . TYR A 1 324 ? -7.098 14.766 -1.852 1 95.5 324 TYR A N 1
ATOM 2509 C CA . TYR A 1 324 ? -7.68 15.086 -0.553 1 95.5 324 TYR A CA 1
ATOM 2510 C C . TYR A 1 324 ? -8.922 14.242 -0.282 1 95.5 324 TYR A C 1
ATOM 2512 O O . TYR A 1 324 ? -9.281 14.016 0.875 1 95.5 324 TYR A O 1
ATOM 2520 N N . CYS A 1 325 ? -9.5 13.734 -1.275 1 92.75 325 CYS A N 1
ATOM 2521 C CA . CYS A 1 325 ? -10.742 12.992 -1.148 1 92.75 325 CYS A CA 1
ATOM 2522 C C . CYS A 1 325 ? -10.508 11.648 -0.457 1 92.75 325 CYS A C 1
ATOM 2524 O O . CYS A 1 325 ? -11.461 11 -0.02 1 92.75 325 CYS A O 1
ATOM 2526 N N . ARG A 1 326 ? -9.266 11.25 -0.344 1 92.19 326 ARG A N 1
ATOM 2527 C CA . ARG A 1 326 ? -8.961 10.039 0.411 1 92.19 326 ARG A CA 1
ATOM 2528 C C . ARG A 1 326 ? -9.523 10.117 1.826 1 92.19 326 ARG A C 1
ATOM 2530 O O . ARG A 1 326 ? -9.977 9.117 2.381 1 92.19 326 ARG A O 1
ATOM 2537 N N . LEU A 1 327 ? -9.469 11.297 2.383 1 94.81 327 LEU A N 1
ATOM 2538 C CA . LEU A 1 327 ? -10 11.484 3.729 1 94.81 327 LEU A CA 1
ATOM 2539 C C . LEU A 1 327 ? -11.523 11.367 3.732 1 94.81 327 LEU A C 1
ATOM 2541 O O . LEU A 1 327 ? -12.094 10.617 4.523 1 94.81 327 LEU A O 1
ATOM 2545 N N . THR A 1 328 ? -12.211 11.992 2.779 1 94.81 328 THR A N 1
ATOM 2546 C CA . THR A 1 328 ? -13.664 12.102 2.771 1 94.81 328 THR A CA 1
ATOM 2547 C C . THR A 1 328 ? -14.297 10.836 2.195 1 94.81 328 THR A C 1
ATOM 2549 O O . THR A 1 328 ? -15.406 10.461 2.58 1 94.81 328 THR A O 1
ATOM 2552 N N . LYS A 1 329 ? -13.586 10.148 1.335 1 91.88 329 LYS A N 1
ATOM 2553 C CA . LYS A 1 329 ? -14.203 9.047 0.602 1 91.88 329 LYS A CA 1
ATOM 2554 C C . LYS A 1 329 ? -13.734 7.699 1.135 1 91.88 329 LYS A C 1
ATOM 2556 O O . LYS A 1 329 ? -14.359 6.668 0.872 1 91.88 329 LYS A O 1
ATOM 2561 N N . PHE A 1 330 ? -12.711 7.742 1.934 1 89.75 330 PHE A N 1
ATOM 2562 C CA . PHE A 1 330 ? -12.266 6.469 2.475 1 89.75 330 PHE A CA 1
ATOM 2563 C C . PHE A 1 330 ? -11.992 6.578 3.971 1 89.75 330 PHE A C 1
ATOM 2565 O O . PHE A 1 330 ? -12.648 5.906 4.773 1 89.75 330 PHE A O 1
ATOM 2572 N N . GLY A 1 331 ? -11.094 7.5 4.375 1 93.38 331 GLY A N 1
ATOM 2573 C CA . GLY A 1 331 ? -10.672 7.57 5.762 1 93.38 331 GLY A CA 1
ATOM 2574 C C . GLY A 1 331 ? -11.828 7.598 6.742 1 93.38 331 GLY A C 1
ATOM 2575 O O . GLY A 1 331 ? -11.961 6.703 7.582 1 93.38 331 GLY A O 1
ATOM 2576 N N . VAL A 1 332 ? -12.68 8.57 6.594 1 96.38 332 VAL A N 1
ATOM 2577 C CA . VAL A 1 332 ? -13.773 8.781 7.527 1 96.38 332 VAL A CA 1
ATOM 2578 C C . VAL A 1 332 ? -14.812 7.676 7.367 1 96.38 332 VAL A C 1
ATOM 2580 O O . VAL A 1 332 ? -15.211 7.043 8.352 1 96.38 332 VAL A O 1
ATOM 2583 N N . PRO A 1 333 ? -15.18 7.258 6.137 1 94.75 333 PRO A N 1
ATOM 2584 C CA . PRO A 1 333 ? -16.141 6.16 5.98 1 94.75 333 PRO A CA 1
ATOM 2585 C C . PRO A 1 333 ? -15.625 4.84 6.547 1 94.75 333 PRO A C 1
ATOM 2587 O O . PRO A 1 333 ? -16.391 4.062 7.113 1 94.75 333 PRO A O 1
ATOM 2590 N N . ALA A 1 334 ? -14.375 4.559 6.395 1 95 334 ALA A N 1
ATOM 2591 C CA . ALA A 1 334 ? -13.805 3.311 6.902 1 95 334 ALA A CA 1
ATOM 2592 C C . ALA A 1 334 ? -13.82 3.279 8.43 1 95 334 ALA A C 1
ATOM 2594 O O . ALA A 1 334 ? -14.094 2.238 9.031 1 95 334 ALA A O 1
ATOM 2595 N N . LEU A 1 335 ? -13.484 4.406 9.062 1 97.12 335 LEU A N 1
ATOM 2596 C CA . LEU A 1 335 ? -13.555 4.48 10.516 1 97.12 335 LEU A CA 1
ATOM 2597 C C . LEU A 1 335 ? -14.969 4.195 11.008 1 97.12 335 LEU A C 1
ATOM 2599 O O . LEU A 1 335 ? -15.156 3.498 12.008 1 97.12 335 LEU A O 1
ATOM 2603 N N . LYS A 1 336 ? -15.93 4.715 10.289 1 97.25 336 LYS A N 1
ATOM 2604 C CA . LYS A 1 336 ? -17.328 4.484 10.648 1 97.25 336 LYS A CA 1
ATOM 2605 C C . LYS A 1 336 ? -17.734 3.031 10.414 1 97.25 336 LYS A C 1
ATOM 2607 O O . LYS A 1 336 ? -18.203 2.354 11.328 1 97.25 336 LYS A O 1
ATOM 2612 N N . LYS A 1 337 ? -17.469 2.508 9.227 1 96.5 337 LYS A N 1
ATOM 2613 C CA . LYS A 1 337 ? -17.953 1.206 8.789 1 96.5 337 LYS A CA 1
ATOM 2614 C C . LYS A 1 337 ? -17.172 0.072 9.438 1 96.5 337 LYS A C 1
ATOM 2616 O O . LYS A 1 337 ? -17.75 -0.872 9.977 1 96.5 337 LYS A O 1
ATOM 2621 N N . TYR A 1 338 ? -15.906 0.191 9.445 1 96.94 338 TYR A N 1
ATOM 2622 C CA . TYR A 1 338 ? -15.062 -0.918 9.891 1 96.94 338 TYR A CA 1
ATOM 2623 C C . TYR A 1 338 ? -14.594 -0.709 11.32 1 96.94 338 TYR A C 1
ATOM 2625 O O . TYR A 1 338 ? -14.414 -1.674 12.07 1 96.94 338 TYR A O 1
ATOM 2633 N N . GLY A 1 339 ? -14.367 0.522 11.695 1 97.75 339 GLY A N 1
ATOM 2634 C CA . GLY A 1 339 ? -13.945 0.82 13.055 1 97.75 339 GLY A CA 1
ATOM 2635 C C . GLY A 1 339 ? -15.102 0.97 14.023 1 97.75 339 GLY A C 1
ATOM 2636 O O . GLY A 1 339 ? -14.891 1.068 15.234 1 97.75 339 GLY A O 1
ATOM 2637 N N . GLU A 1 340 ? -16.312 1.087 13.516 1 98.25 340 GLU A N 1
ATOM 2638 C CA . GLU A 1 340 ? -17.531 1.284 14.305 1 98.25 340 GLU A CA 1
ATOM 2639 C C . GLU A 1 340 ? -17.438 2.555 15.148 1 98.25 340 GLU A C 1
ATOM 2641 O O . GLU A 1 340 ? -17.875 2.57 16.297 1 98.25 340 GLU A O 1
ATOM 2646 N N . VAL A 1 341 ? -16.828 3.531 14.57 1 98.5 341 VAL A N 1
ATOM 2647 C CA . VAL A 1 341 ? -16.719 4.816 15.25 1 98.5 341 VAL A CA 1
ATOM 2648 C C . VAL A 1 341 ? -18.062 5.555 15.195 1 98.5 341 VAL A C 1
ATOM 2650 O O . VAL A 1 341 ? -18.688 5.629 14.141 1 98.5 341 VAL A O 1
ATOM 2653 N N . SER A 1 342 ? -18.5 6.094 16.266 1 98.5 342 SER A N 1
ATOM 2654 C CA . SER A 1 342 ? -19.797 6.758 16.344 1 98.5 342 SER A CA 1
ATOM 2655 C C . SER A 1 342 ? -19.812 8.047 15.531 1 98.5 342 SER A C 1
ATOM 2657 O O . SER A 1 342 ? -18.766 8.641 15.273 1 98.5 342 SER A O 1
ATOM 2659 N N . ASP A 1 343 ? -21 8.477 15.203 1 98.25 343 ASP A N 1
ATOM 2660 C CA . ASP A 1 343 ? -21.188 9.742 14.5 1 98.25 343 ASP A CA 1
ATOM 2661 C C . ASP A 1 343 ? -20.625 10.906 15.312 1 98.25 343 ASP A C 1
ATOM 2663 O O . ASP A 1 343 ? -20.062 11.852 14.75 1 98.25 343 ASP A O 1
ATOM 2667 N N . LEU A 1 344 ? -20.828 10.852 16.562 1 98.56 344 LEU A N 1
ATOM 2668 C CA . LEU A 1 344 ? -20.328 11.922 17.406 1 98.56 344 LEU A CA 1
ATOM 2669 C C . LEU A 1 344 ? -18.812 11.992 17.375 1 98.56 344 LEU A C 1
ATOM 2671 O O . LEU A 1 344 ? -18.234 13.078 17.266 1 98.56 344 LEU A O 1
ATOM 2675 N N . ALA A 1 345 ? -18.156 10.852 17.516 1 98.75 345 ALA A N 1
ATOM 2676 C CA . ALA A 1 345 ? -16.703 10.82 17.469 1 98.75 345 ALA A CA 1
ATOM 2677 C C . ALA A 1 345 ? -16.188 11.312 16.125 1 98.75 345 ALA A C 1
ATOM 2679 O O . ALA A 1 345 ? -15.18 12.031 16.047 1 98.75 345 ALA A O 1
ATOM 2680 N N . ILE A 1 346 ? -16.844 10.922 15.055 1 98.62 346 ILE A N 1
ATOM 2681 C CA . ILE A 1 346 ? -16.469 11.398 13.727 1 98.62 346 ILE A CA 1
ATOM 2682 C C . ILE A 1 346 ? -16.625 12.914 13.656 1 98.62 346 ILE A C 1
ATOM 2684 O O . ILE A 1 346 ? -15.742 13.617 13.172 1 98.62 346 ILE A O 1
ATOM 2688 N N . ARG A 1 347 ? -17.75 13.422 14.125 1 98.62 347 ARG A N 1
ATOM 2689 C CA . ARG A 1 347 ? -18 14.859 14.117 1 98.62 347 ARG A CA 1
ATOM 2690 C C . ARG A 1 347 ? -16.969 15.594 14.969 1 98.62 347 ARG A C 1
ATOM 2692 O O . ARG A 1 347 ? -16.547 16.703 14.625 1 98.62 347 ARG A O 1
ATOM 2699 N N . ASN A 1 348 ? -16.656 15.023 16.094 1 98.81 348 ASN A N 1
ATOM 2700 C CA . ASN A 1 348 ? -15.594 15.609 16.906 1 98.81 348 ASN A CA 1
ATOM 2701 C C . ASN A 1 348 ? -14.297 15.766 16.109 1 98.81 348 ASN A C 1
ATOM 2703 O O . ASN A 1 348 ? -13.734 16.859 16.031 1 98.81 348 ASN A O 1
ATOM 2707 N N . MET A 1 349 ? -13.859 14.742 15.453 1 98.69 349 MET A N 1
ATOM 2708 C CA . MET A 1 349 ? -12.555 14.711 14.805 1 98.69 349 MET A CA 1
ATOM 2709 C C . MET A 1 349 ? -12.539 15.609 13.57 1 98.69 349 MET A C 1
ATOM 2711 O O . MET A 1 349 ? -11.484 16.125 13.18 1 98.69 349 MET A O 1
ATOM 2715 N N . THR A 1 350 ? -13.75 15.867 12.984 1 98.62 350 THR A N 1
ATOM 2716 C CA . THR A 1 350 ? -13.742 16.484 11.664 1 98.62 350 THR A CA 1
ATOM 2717 C C . THR A 1 350 ? -14.383 17.875 11.711 1 98.62 350 THR A C 1
ATOM 2719 O O . THR A 1 350 ? -14.227 18.656 10.781 1 98.62 350 THR A O 1
ATOM 2722 N N . VAL A 1 351 ? -15.148 18.188 12.773 1 98.88 351 VAL A N 1
ATOM 2723 C CA . VAL A 1 351 ? -15.891 19.453 12.805 1 98.88 351 VAL A CA 1
ATOM 2724 C C . VAL A 1 351 ? -15.641 20.172 14.125 1 98.88 351 VAL A C 1
ATOM 2726 O O . VAL A 1 351 ? -15.062 21.25 14.156 1 98.88 351 VAL A O 1
ATOM 2729 N N . ASN A 1 352 ? -15.969 19.484 15.234 1 98.88 352 ASN A N 1
ATOM 2730 C CA . ASN A 1 352 ? -15.984 20.156 16.531 1 98.88 352 ASN A CA 1
ATOM 2731 C C . ASN A 1 352 ? -14.57 20.516 16.984 1 98.88 352 ASN A C 1
ATOM 2733 O O . ASN A 1 352 ? -14.312 21.641 17.422 1 98.88 352 ASN A O 1
ATOM 2737 N N . ASN A 1 353 ? -13.711 19.484 16.969 1 98.94 353 ASN A N 1
ATOM 2738 C CA . ASN A 1 353 ? -12.344 19.75 17.438 1 98.94 353 ASN A CA 1
ATOM 2739 C C . ASN A 1 353 ? -11.648 20.797 16.562 1 98.94 353 ASN A C 1
ATOM 2741 O O . ASN A 1 353 ? -11.039 21.734 17.078 1 98.94 353 ASN A O 1
ATOM 2745 N N . PRO A 1 354 ? -11.758 20.656 15.234 1 98.94 354 PRO A N 1
ATOM 2746 C CA . PRO A 1 354 ? -11.148 21.688 14.391 1 98.94 354 PRO A CA 1
ATOM 2747 C C . PRO A 1 354 ? -11.656 23.094 14.711 1 98.94 354 PRO A C 1
ATOM 2749 O O . PRO A 1 354 ? -10.867 24.031 14.836 1 98.94 354 PRO A O 1
ATOM 2752 N N . ALA A 1 355 ? -12.938 23.234 14.891 1 98.88 355 ALA A N 1
ATOM 2753 C CA . ALA A 1 355 ? -13.516 24.531 15.195 1 98.88 355 ALA A CA 1
ATOM 2754 C C . ALA A 1 355 ? -12.984 25.078 16.516 1 98.88 355 ALA A C 1
ATOM 2756 O O . ALA A 1 355 ? -12.625 26.25 16.609 1 98.88 355 ALA A O 1
ATOM 2757 N N . ARG A 1 356 ? -12.922 24.25 17.5 1 98.75 356 ARG A N 1
ATOM 2758 C CA . ARG A 1 356 ? -12.43 24.656 18.812 1 98.75 356 ARG A CA 1
ATOM 2759 C C . ARG A 1 356 ? -10.953 25.047 18.75 1 98.75 356 ARG A C 1
ATOM 2761 O O . ARG A 1 356 ? -10.555 26.078 19.312 1 98.75 356 ARG A O 1
ATOM 2768 N N . ILE A 1 357 ? -10.172 24.25 18.078 1 98.88 357 ILE A N 1
ATOM 2769 C CA . ILE A 1 357 ? -8.727 24.422 18.031 1 98.88 357 ILE A CA 1
ATOM 2770 C C . ILE A 1 357 ? -8.383 25.703 17.266 1 98.88 357 ILE A C 1
ATOM 2772 O O . ILE A 1 357 ? -7.512 26.469 17.688 1 98.88 357 ILE A O 1
ATOM 2776 N N . LEU A 1 358 ? -9.094 25.969 16.172 1 98.88 358 LEU A N 1
ATOM 2777 C CA . LEU A 1 358 ? -8.703 27.031 15.258 1 98.88 358 LEU A CA 1
ATOM 2778 C C . LEU A 1 358 ? -9.312 28.359 15.68 1 98.88 358 LEU A C 1
ATOM 2780 O O . LEU A 1 358 ? -8.867 29.422 15.234 1 98.88 358 LEU A O 1
ATOM 2784 N N . ALA A 1 359 ? -10.336 28.328 16.531 1 98.81 359 ALA A N 1
ATOM 2785 C CA . ALA A 1 359 ? -10.984 29.562 16.969 1 98.81 359 ALA A CA 1
ATOM 2786 C C . ALA A 1 359 ? -10.141 30.281 18.016 1 98.81 359 ALA A C 1
ATOM 2788 O O . ALA A 1 359 ? -9.57 29.641 18.906 1 98.81 359 ALA A O 1
ATOM 2789 N N . TYR A 1 360 ? -10.125 31.609 17.906 1 98.19 360 TYR A N 1
ATOM 2790 C CA . TYR A 1 360 ? -9.383 32.406 18.891 1 98.19 360 TYR A CA 1
ATOM 2791 C C . TYR A 1 360 ? -9.977 33.781 19.031 1 98.19 360 TYR A C 1
ATOM 2793 O O . TYR A 1 360 ? -10.734 34.25 18.156 1 98.19 360 TYR A O 1
ATOM 2801 N N . MET B 1 1 ? 17 -38.781 -18.438 1 77.81 1 MET B N 1
ATOM 2802 C CA . MET B 1 1 ? 17.297 -37.531 -17.766 1 77.81 1 MET B CA 1
ATOM 2803 C C . MET B 1 1 ? 16.031 -36.688 -17.594 1 77.81 1 MET B C 1
ATOM 2805 O O . MET B 1 1 ? 15.148 -36.719 -18.453 1 77.81 1 MET B O 1
ATOM 2809 N N . LYS B 1 2 ? 15.805 -35.969 -16.391 1 95.12 2 LYS B N 1
ATOM 2810 C CA . LYS B 1 2 ? 14.617 -35.156 -16.156 1 95.12 2 LYS B CA 1
ATOM 2811 C C . LYS B 1 2 ? 14.602 -33.938 -17.062 1 95.12 2 LYS B C 1
ATOM 2813 O O . LYS B 1 2 ? 15.648 -33.5 -17.547 1 95.12 2 LYS B O 1
ATOM 2818 N N . ARG B 1 3 ? 13.469 -33.562 -17.406 1 98.19 3 ARG B N 1
ATOM 2819 C CA . ARG B 1 3 ? 13.297 -32.375 -18.266 1 98.19 3 ARG B CA 1
ATOM 2820 C C . ARG B 1 3 ? 12.219 -31.453 -17.703 1 98.19 3 ARG B C 1
ATOM 2822 O O . ARG B 1 3 ? 11.43 -31.859 -16.859 1 98.19 3 ARG B O 1
ATOM 2829 N N . ILE B 1 4 ? 12.289 -30.266 -18.141 1 98.88 4 ILE B N 1
ATOM 2830 C CA . ILE B 1 4 ? 11.242 -29.266 -17.938 1 98.88 4 ILE B CA 1
ATOM 2831 C C . ILE B 1 4 ? 10.688 -28.828 -19.297 1 98.88 4 ILE B C 1
ATOM 2833 O O . ILE B 1 4 ? 11.445 -28.438 -20.188 1 98.88 4 ILE B O 1
ATOM 2837 N N . THR B 1 5 ? 9.43 -28.953 -19.5 1 98.88 5 THR B N 1
ATOM 2838 C CA . THR B 1 5 ? 8.805 -28.578 -20.766 1 98.88 5 THR B CA 1
ATOM 2839 C C . THR B 1 5 ? 8.422 -27.094 -20.766 1 98.88 5 THR B C 1
ATOM 2841 O O . THR B 1 5 ? 7.672 -26.641 -19.891 1 98.88 5 THR B O 1
ATOM 2844 N N . THR B 1 6 ? 9.023 -26.312 -21.656 1 98.81 6 THR B N 1
ATOM 2845 C CA . THR B 1 6 ? 8.664 -24.922 -21.875 1 98.81 6 THR B CA 1
ATOM 2846 C C . THR B 1 6 ? 7.824 -24.766 -23.141 1 98.81 6 THR B C 1
ATOM 2848 O O . THR B 1 6 ? 7.684 -25.703 -23.922 1 98.81 6 THR B O 1
ATOM 2851 N N . VAL B 1 7 ? 7.305 -23.625 -23.391 1 98.75 7 VAL B N 1
ATOM 2852 C CA . VAL B 1 7 ? 6.484 -23.359 -24.562 1 98.75 7 VAL B CA 1
ATOM 2853 C C . VAL B 1 7 ? 7.348 -23.453 -25.828 1 98.75 7 VAL B C 1
ATOM 2855 O O . VAL B 1 7 ? 6.828 -23.594 -26.938 1 98.75 7 VAL B O 1
ATOM 2858 N N . CYS B 1 8 ? 8.664 -23.422 -25.672 1 98.31 8 CYS B N 1
ATOM 2859 C CA . CYS B 1 8 ? 9.57 -23.484 -26.812 1 98.31 8 CYS B CA 1
ATOM 2860 C C . CYS B 1 8 ? 10.297 -24.828 -26.859 1 98.31 8 CYS B C 1
ATOM 2862 O O . CYS B 1 8 ? 11.25 -25 -27.609 1 98.31 8 CYS B O 1
ATOM 2864 N N . GLY B 1 9 ? 9.867 -25.797 -26.031 1 98.06 9 GLY B N 1
ATOM 2865 C CA . GLY B 1 9 ? 10.5 -27.094 -26 1 98.06 9 GLY B CA 1
ATOM 2866 C C . GLY B 1 9 ? 11.086 -27.438 -24.641 1 98.06 9 GLY B C 1
ATOM 2867 O O . GLY B 1 9 ? 11.023 -26.641 -23.703 1 98.06 9 GLY B O 1
ATOM 2868 N N . ASP B 1 10 ? 11.656 -28.625 -24.562 1 98.5 10 ASP B N 1
ATOM 2869 C CA . ASP B 1 10 ? 12.195 -29.141 -23.297 1 98.5 10 ASP B CA 1
ATOM 2870 C C . ASP B 1 10 ? 13.57 -28.547 -23.016 1 98.5 10 ASP B C 1
ATOM 2872 O O . ASP B 1 10 ? 14.352 -28.297 -23.938 1 98.5 10 ASP B O 1
ATOM 2876 N N . ILE B 1 11 ? 13.812 -28.297 -21.766 1 98.75 11 ILE B N 1
ATOM 2877 C CA . ILE B 1 11 ? 15.141 -27.906 -21.297 1 98.75 11 ILE B CA 1
ATOM 2878 C C . ILE B 1 11 ? 15.555 -28.812 -20.141 1 98.75 11 ILE B C 1
ATOM 2880 O O . ILE B 1 11 ? 14.719 -29.484 -19.531 1 98.75 11 ILE B O 1
ATOM 2884 N N . SER B 1 12 ? 16.859 -28.812 -19.875 1 98.44 12 SER B N 1
ATOM 2885 C CA . SER B 1 12 ? 17.328 -29.469 -18.656 1 98.44 12 SER B CA 1
ATOM 2886 C C . SER B 1 12 ? 17.031 -28.625 -17.422 1 98.44 12 SER B C 1
ATOM 2888 O O . SER B 1 12 ? 16.969 -27.406 -17.516 1 98.44 12 SER B O 1
ATOM 2890 N N . PRO B 1 13 ? 16.812 -29.25 -16.281 1 98.44 13 PRO B N 1
ATOM 2891 C CA . PRO B 1 13 ? 16.547 -28.484 -15.07 1 98.44 13 PRO B CA 1
ATOM 2892 C C . PRO B 1 13 ? 17.625 -27.469 -14.75 1 98.44 13 PRO B C 1
ATOM 2894 O O . PRO B 1 13 ? 17.328 -26.406 -14.195 1 98.44 13 PRO B O 1
ATOM 2897 N N . GLU B 1 14 ? 18.859 -27.703 -15.125 1 97.75 14 GLU B N 1
ATOM 2898 C CA . GLU B 1 14 ? 19.984 -26.797 -14.844 1 97.75 14 GLU B CA 1
ATOM 2899 C C . GLU B 1 14 ? 19.875 -25.516 -15.641 1 97.75 14 GLU B C 1
ATOM 2901 O O . GLU B 1 14 ? 20.5 -24.5 -15.289 1 97.75 14 GLU B O 1
ATOM 2906 N N . GLU B 1 15 ? 19.062 -25.484 -16.609 1 98.25 15 GLU B N 1
ATOM 2907 C CA . GLU B 1 15 ? 18.906 -24.344 -17.5 1 98.25 15 GLU B CA 1
ATOM 2908 C C . GLU B 1 15 ? 17.812 -23.406 -17 1 98.25 15 GLU B C 1
ATOM 2910 O O . GLU B 1 15 ? 17.688 -22.281 -17.484 1 98.25 15 GLU B O 1
ATOM 2915 N N . LEU B 1 16 ? 17.047 -23.781 -16.078 1 98.75 16 LEU B N 1
ATOM 2916 C CA . LEU B 1 16 ? 15.844 -23.062 -15.688 1 98.75 16 LEU B CA 1
ATOM 2917 C C . LEU B 1 16 ? 16.188 -21.688 -15.133 1 98.75 16 LEU B C 1
ATOM 2919 O O . LEU B 1 16 ? 15.555 -20.688 -15.484 1 98.75 16 LEU B O 1
ATOM 2923 N N . GLY B 1 17 ? 17.266 -21.656 -14.211 1 98.75 17 GLY B N 1
ATOM 2924 C CA . GLY B 1 17 ? 17.688 -20.391 -13.633 1 98.75 17 GLY B CA 1
ATOM 2925 C C . GLY B 1 17 ? 16.672 -19.781 -12.703 1 98.75 17 GLY B C 1
ATOM 2926 O O . GLY B 1 17 ? 15.844 -20.484 -12.125 1 98.75 17 GLY B O 1
ATOM 2927 N N . PHE B 1 18 ? 16.828 -18.422 -12.461 1 98.75 18 PHE B N 1
ATOM 2928 C CA . PHE B 1 18 ? 15.906 -17.688 -11.602 1 98.75 18 PHE B CA 1
ATOM 2929 C C . PHE B 1 18 ? 14.484 -17.781 -12.141 1 98.75 18 PHE B C 1
ATOM 2931 O O . PHE B 1 18 ? 14.219 -17.406 -13.289 1 98.75 18 PHE B O 1
ATOM 2938 N N . THR B 1 19 ? 13.539 -18.25 -11.289 1 98.88 19 THR B N 1
ATOM 2939 C CA . THR B 1 19 ? 12.211 -18.578 -11.797 1 98.88 19 THR B CA 1
ATOM 2940 C C . THR B 1 19 ? 11.125 -17.906 -10.969 1 98.88 19 THR B C 1
ATOM 2942 O O . THR B 1 19 ? 11.133 -18 -9.734 1 98.88 19 THR B O 1
ATOM 2945 N N . ASP B 1 20 ? 10.234 -17.172 -11.633 1 98.56 20 ASP B N 1
ATOM 2946 C CA . ASP B 1 20 ? 8.961 -16.75 -11.07 1 98.56 20 ASP B CA 1
ATOM 2947 C C . ASP B 1 20 ? 7.91 -17.844 -11.18 1 98.56 20 ASP B C 1
ATOM 2949 O O . ASP B 1 20 ? 7.426 -18.141 -12.273 1 98.56 20 ASP B O 1
ATOM 2953 N N . MET B 1 21 ? 7.449 -18.438 -10.07 1 98.62 21 MET B N 1
ATOM 2954 C CA . MET B 1 21 ? 6.758 -19.734 -10.055 1 98.62 21 MET B CA 1
ATOM 2955 C C . MET B 1 21 ? 5.25 -19.547 -10.172 1 98.62 21 MET B C 1
ATOM 2957 O O . MET B 1 21 ? 4.5 -20.516 -10.219 1 98.62 21 MET B O 1
ATOM 2961 N N . HIS B 1 22 ? 4.758 -18.344 -10.25 1 98.12 22 HIS B N 1
ATOM 2962 C CA . HIS B 1 22 ? 3.328 -18.078 -10.367 1 98.12 22 HIS B CA 1
ATOM 2963 C C . HIS B 1 22 ? 3.062 -16.797 -11.141 1 98.12 22 HIS B C 1
ATOM 2965 O O . HIS B 1 22 ? 3.082 -15.703 -10.562 1 98.12 22 HIS B O 1
ATOM 2971 N N . GLU B 1 23 ? 2.646 -16.953 -12.367 1 97.5 23 GLU B N 1
ATOM 2972 C CA . GLU B 1 23 ? 2.469 -15.742 -13.156 1 97.5 23 GLU B CA 1
ATOM 2973 C C . GLU B 1 23 ? 1.316 -15.891 -14.148 1 97.5 23 GLU B C 1
ATOM 2975 O O . GLU B 1 23 ? 0.807 -17 -14.359 1 97.5 23 GLU B O 1
ATOM 2980 N N . HIS B 1 24 ? 0.921 -14.812 -14.617 1 97.75 24 HIS B N 1
ATOM 2981 C CA . HIS B 1 24 ? 0.027 -14.664 -15.766 1 97.75 24 HIS B CA 1
ATOM 2982 C C . HIS B 1 24 ? 0.593 -13.688 -16.781 1 97.75 24 HIS B C 1
ATOM 2984 O O . HIS B 1 24 ? 0.859 -12.531 -16.453 1 97.75 24 HIS B O 1
ATOM 2990 N N . ILE B 1 25 ? 0.783 -14.172 -18.016 1 98.25 25 ILE B N 1
ATOM 2991 C CA . ILE B 1 25 ? 1.36 -13.359 -19.062 1 98.25 25 ILE B CA 1
ATOM 2992 C C . ILE B 1 25 ? 0.258 -12.883 -20.016 1 98.25 25 ILE B C 1
ATOM 2994 O O . ILE B 1 25 ? 0.16 -11.695 -20.312 1 98.25 25 ILE B O 1
ATOM 2998 N N . MET B 1 26 ? -0.548 -13.773 -20.531 1 97.69 26 MET B N 1
ATOM 2999 C CA . MET B 1 26 ? -1.782 -13.508 -21.25 1 97.69 26 MET B CA 1
ATOM 3000 C C . MET B 1 26 ? -2.996 -14.008 -20.484 1 97.69 26 MET B C 1
ATOM 3002 O O . MET B 1 26 ? -3.236 -15.211 -20.406 1 97.69 26 MET B O 1
ATOM 3006 N N . PHE B 1 27 ? -3.727 -13.086 -19.906 1 96.75 27 PHE B N 1
ATOM 3007 C CA . PHE B 1 27 ? -4.656 -13.414 -18.844 1 96.75 27 PHE B CA 1
ATOM 3008 C C . PHE B 1 27 ? -5.996 -12.719 -19.047 1 96.75 27 PHE B C 1
ATOM 3010 O O . PHE B 1 27 ? -6.039 -11.523 -19.344 1 96.75 27 PHE B O 1
ATOM 3017 N N . ASN B 1 28 ? -7.059 -13.453 -18.922 1 95.31 28 ASN B N 1
ATOM 3018 C CA . ASN B 1 28 ? -8.438 -12.969 -18.922 1 95.31 28 ASN B CA 1
ATOM 3019 C C . ASN B 1 28 ? -9.016 -12.914 -17.516 1 95.31 28 ASN B C 1
ATOM 3021 O O . ASN B 1 28 ? -9.352 -13.953 -16.938 1 95.31 28 ASN B O 1
ATOM 3025 N N . GLY B 1 29 ? -9.164 -11.711 -17.031 1 94.19 29 GLY B N 1
ATOM 3026 C CA . GLY B 1 29 ? -9.672 -11.562 -15.68 1 94.19 29 GLY B CA 1
ATOM 3027 C C . GLY B 1 29 ? -11.133 -11.164 -15.641 1 94.19 29 GLY B C 1
ATOM 3028 O O . GLY B 1 29 ? -11.609 -10.633 -14.633 1 94.19 29 GLY B O 1
ATOM 3029 N N . ALA B 1 30 ? -11.875 -11.414 -16.688 1 89.44 30 ALA B N 1
ATOM 3030 C CA . ALA B 1 30 ? -13.258 -10.961 -16.812 1 89.44 30 ALA B CA 1
ATOM 3031 C C . ALA B 1 30 ? -14.133 -11.57 -15.727 1 89.44 30 ALA B C 1
ATOM 3033 O O . ALA B 1 30 ? -15.016 -10.898 -15.18 1 89.44 30 ALA B O 1
ATOM 3034 N N . ASP B 1 31 ? -13.953 -12.789 -15.422 1 90.06 31 ASP B N 1
ATOM 3035 C CA . ASP B 1 31 ? -14.766 -13.461 -14.414 1 90.06 31 ASP B CA 1
ATOM 3036 C C . ASP B 1 31 ? -14.562 -12.828 -13.039 1 90.06 31 ASP B C 1
ATOM 3038 O O . ASP B 1 31 ? -15.531 -12.523 -12.344 1 90.06 31 ASP B O 1
ATOM 3042 N N . MET B 1 32 ? -13.367 -12.656 -12.688 1 87.56 32 MET B N 1
ATOM 3043 C CA . MET B 1 32 ? -13.055 -12 -11.422 1 87.56 32 MET B CA 1
ATOM 3044 C C . MET B 1 32 ? -13.664 -10.609 -11.359 1 87.56 32 MET B C 1
ATOM 3046 O O . MET B 1 32 ? -14.242 -10.219 -10.336 1 87.56 32 MET B O 1
ATOM 3050 N N . GLY B 1 33 ? -13.547 -9.891 -12.422 1 89.12 33 GLY B N 1
ATOM 3051 C CA . GLY B 1 33 ? -14.156 -8.578 -12.5 1 89.12 33 GLY B CA 1
ATOM 3052 C C . GLY B 1 33 ? -15.656 -8.609 -12.273 1 89.12 33 GLY B C 1
ATOM 3053 O O . GLY B 1 33 ? -16.203 -7.773 -11.547 1 89.12 33 GLY B O 1
ATOM 3054 N N . ALA B 1 34 ? -16.219 -9.57 -12.898 1 87.88 34 ALA B N 1
ATOM 3055 C CA . ALA B 1 34 ? -17.672 -9.68 -12.82 1 87.88 34 ALA B CA 1
ATOM 3056 C C . ALA B 1 34 ? -18.125 -9.992 -11.391 1 87.88 34 ALA B C 1
ATOM 3058 O O . ALA B 1 34 ? -19.141 -9.477 -10.93 1 87.88 34 ALA B O 1
ATOM 3059 N N . ILE B 1 35 ? -17.375 -10.781 -10.75 1 86.06 35 ILE B N 1
ATOM 3060 C CA . ILE B 1 35 ? -17.688 -11.188 -9.391 1 86.06 35 ILE B CA 1
ATOM 3061 C C . ILE B 1 35 ? -17.594 -9.992 -8.445 1 86.06 35 ILE B C 1
ATOM 3063 O O . ILE B 1 35 ? -18.422 -9.82 -7.559 1 86.06 35 ILE B O 1
ATOM 3067 N N . CYS B 1 36 ? -16.672 -9.133 -8.641 1 90.25 36 CYS B N 1
ATOM 3068 C CA . CYS B 1 36 ? -16.375 -8.055 -7.711 1 90.25 36 CYS B CA 1
ATOM 3069 C C . CYS B 1 36 ? -17.141 -6.789 -8.07 1 90.25 36 CYS B C 1
ATOM 3071 O O . CYS B 1 36 ? -17.328 -5.914 -7.223 1 90.25 36 CYS B O 1
ATOM 3073 N N . ARG B 1 37 ? -17.625 -6.684 -9.25 1 90.69 37 ARG B N 1
ATOM 3074 C CA . ARG B 1 37 ? -18.172 -5.453 -9.812 1 90.69 37 ARG B CA 1
ATOM 3075 C C . ARG B 1 37 ? -19.344 -4.941 -8.984 1 90.69 37 ARG B C 1
ATOM 3077 O O . ARG B 1 37 ? -19.469 -3.734 -8.766 1 90.69 37 ARG B O 1
ATOM 3084 N N . PRO B 1 38 ? -20.172 -5.828 -8.484 1 92.06 38 PRO B N 1
ATOM 3085 C CA . PRO B 1 38 ? -21.344 -5.344 -7.758 1 92.06 38 PRO B CA 1
ATOM 3086 C C . PRO B 1 38 ? -20.984 -4.574 -6.488 1 92.06 38 PRO B C 1
ATOM 3088 O O . PRO B 1 38 ? -21.766 -3.738 -6.027 1 92.06 38 PRO B O 1
ATOM 3091 N N . ALA B 1 39 ? -19.844 -4.75 -5.988 1 91.62 39 ALA B N 1
ATOM 3092 C CA . ALA B 1 39 ? -19.453 -4.121 -4.73 1 91.62 39 ALA B CA 1
ATOM 3093 C C . ALA B 1 39 ? -18.688 -2.824 -4.984 1 91.62 39 ALA B C 1
ATOM 3095 O O . ALA B 1 39 ? -18.375 -2.09 -4.043 1 91.62 39 ALA B O 1
ATOM 3096 N N . MET B 1 40 ? -18.406 -2.463 -6.234 1 93.25 40 MET B N 1
ATOM 3097 C CA . MET B 1 40 ? -17.578 -1.306 -6.559 1 93.25 40 MET B CA 1
ATOM 3098 C C . MET B 1 40 ? -18.312 -0.007 -6.25 1 93.25 40 MET B C 1
ATOM 3100 O O . MET B 1 40 ? -19.516 0.102 -6.492 1 93.25 40 MET B O 1
ATOM 3104 N N . PRO B 1 41 ? -17.516 0.954 -5.672 1 90.88 41 PRO B N 1
ATOM 3105 C CA . PRO B 1 41 ? -18.156 2.252 -5.441 1 90.88 41 PRO B CA 1
ATOM 3106 C C . PRO B 1 41 ? -18.594 2.93 -6.734 1 90.88 41 PRO B C 1
ATOM 3108 O O . PRO B 1 41 ? -17.922 2.809 -7.766 1 90.88 41 PRO B O 1
ATOM 3111 N N . THR B 1 42 ? -19.672 3.73 -6.617 1 90.44 42 THR B N 1
ATOM 3112 C CA . THR B 1 42 ? -20.219 4.391 -7.797 1 90.44 42 THR B CA 1
ATOM 3113 C C . THR B 1 42 ? -20.016 5.898 -7.719 1 90.44 42 THR B C 1
ATOM 3115 O O . THR B 1 42 ? -20.328 6.621 -8.664 1 90.44 42 THR B O 1
ATOM 3118 N N . ASP B 1 43 ? -19.469 6.422 -6.645 1 89.38 43 ASP B N 1
ATOM 3119 C CA . ASP B 1 43 ? -19.359 7.859 -6.434 1 89.38 43 ASP B CA 1
ATOM 3120 C C . ASP B 1 43 ? -17.922 8.336 -6.672 1 89.38 43 ASP B C 1
ATOM 3122 O O . ASP B 1 43 ? -17.516 9.375 -6.156 1 89.38 43 ASP B O 1
ATOM 3126 N N . LEU B 1 44 ? -17.172 7.539 -7.379 1 91.44 44 LEU B N 1
ATOM 3127 C CA . LEU B 1 44 ? -15.828 7.93 -7.789 1 91.44 44 LEU B CA 1
ATOM 3128 C C . LEU B 1 44 ? -15.828 8.43 -9.227 1 91.44 44 LEU B C 1
ATOM 3130 O O . LEU B 1 44 ? -16.688 8.055 -10.023 1 91.44 44 LEU B O 1
ATOM 3134 N N . PRO B 1 45 ? -14.898 9.312 -9.523 1 92.44 45 PRO B N 1
ATOM 3135 C CA . PRO B 1 45 ? -14.812 9.828 -10.891 1 92.44 45 PRO B CA 1
ATOM 3136 C C . PRO B 1 45 ? -14.148 8.852 -11.852 1 92.44 45 PRO B C 1
ATOM 3138 O O . PRO B 1 45 ? -13.172 9.203 -12.523 1 92.44 45 PRO B O 1
ATOM 3141 N N . VAL B 1 46 ? -14.648 7.656 -11.898 1 95.25 46 VAL B N 1
ATOM 3142 C CA . VAL B 1 46 ? -14.164 6.57 -12.75 1 95.25 46 VAL B CA 1
ATOM 3143 C C . VAL B 1 46 ? -15.344 5.848 -13.391 1 95.25 46 VAL B C 1
ATOM 3145 O O . VAL B 1 46 ? -16.328 5.543 -12.719 1 95.25 46 VAL B O 1
ATOM 3148 N N . LYS B 1 47 ? -15.328 5.742 -14.719 1 95.69 47 LYS B N 1
ATOM 3149 C CA . LYS B 1 47 ? -16.328 4.973 -15.453 1 95.69 47 LYS B CA 1
ATOM 3150 C C . LYS B 1 47 ? -15.805 3.584 -15.805 1 95.69 47 LYS B C 1
ATOM 3152 O O . LYS B 1 47 ? -14.625 3.418 -16.109 1 95.69 47 LYS B O 1
ATOM 3157 N N . TYR B 1 48 ? -16.656 2.559 -15.766 1 95.06 48 TYR B N 1
ATOM 3158 C CA . TYR B 1 48 ? -16.297 1.167 -16.016 1 95.06 48 TYR B CA 1
ATOM 3159 C C . TYR B 1 48 ? -15.594 1.02 -17.359 1 95.06 48 TYR B C 1
ATOM 3161 O O . TYR B 1 48 ? -14.688 0.196 -17.516 1 95.06 48 TYR B O 1
ATOM 3169 N N . GLU B 1 49 ? -15.914 1.826 -18.391 1 96.25 49 GLU B N 1
ATOM 3170 C CA . GLU B 1 49 ? -15.406 1.722 -19.75 1 96.25 49 GLU B CA 1
ATOM 3171 C C . GLU B 1 49 ? -14.102 2.504 -19.922 1 96.25 49 GLU B C 1
ATOM 3173 O O . GLU B 1 49 ? -13.469 2.447 -20.969 1 96.25 49 GLU B O 1
ATOM 3178 N N . ASP B 1 50 ? -13.688 3.211 -18.828 1 97.06 50 ASP B N 1
ATOM 3179 C CA . ASP B 1 50 ? -12.445 3.973 -18.906 1 97.06 50 ASP B CA 1
ATOM 3180 C C . ASP B 1 50 ? -11.25 3.049 -19.141 1 97.06 50 ASP B C 1
ATOM 3182 O O . ASP B 1 50 ? -11.344 1.838 -18.938 1 97.06 50 ASP B O 1
ATOM 3186 N N . LYS B 1 51 ? -10.172 3.666 -19.688 1 97.12 51 LYS B N 1
ATOM 3187 C CA . LYS B 1 51 ? -8.883 2.99 -19.734 1 97.12 51 LYS B CA 1
ATOM 3188 C C . LYS B 1 51 ? -8.047 3.316 -18.5 1 97.12 51 LYS B C 1
ATOM 3190 O O . LYS B 1 51 ? -8.219 4.371 -17.891 1 97.12 51 LYS B O 1
ATOM 3195 N N . VAL B 1 52 ? -7.223 2.406 -18.094 1 97 52 VAL B N 1
ATOM 3196 C CA . VAL B 1 52 ? -6.273 2.705 -17.031 1 97 52 VAL B CA 1
ATOM 3197 C C . VAL B 1 52 ? -5.465 3.951 -17.391 1 97 52 VAL B C 1
ATOM 3199 O O . VAL B 1 52 ? -4.953 4.066 -18.516 1 97 52 VAL B O 1
ATOM 3202 N N . SER B 1 53 ? -5.383 4.867 -16.484 1 97.5 53 SER B N 1
ATOM 3203 C CA . SER B 1 53 ? -4.707 6.141 -16.703 1 97.5 53 SER B CA 1
ATOM 3204 C C . SER B 1 53 ? -4.082 6.664 -15.422 1 97.5 53 SER B C 1
ATOM 3206 O O . SER B 1 53 ? -4.352 6.141 -14.336 1 97.5 53 SER B O 1
ATOM 3208 N N . LEU B 1 54 ? -3.203 7.637 -15.594 1 96.69 54 LEU B N 1
ATOM 3209 C CA . LEU B 1 54 ? -2.568 8.258 -14.43 1 96.69 54 LEU B CA 1
ATOM 3210 C C . LEU B 1 54 ? -3.613 8.852 -13.492 1 96.69 54 LEU B C 1
ATOM 3212 O O . LEU B 1 54 ? -3.441 8.828 -12.273 1 96.69 54 LEU B O 1
ATOM 3216 N N . GLU B 1 55 ? -4.754 9.289 -13.992 1 95.44 55 GLU B N 1
ATOM 3217 C CA . GLU B 1 55 ? -5.773 10 -13.234 1 95.44 55 GLU B CA 1
ATOM 3218 C C . GLU B 1 55 ? -6.625 9.039 -12.414 1 95.44 55 GLU B C 1
ATOM 3220 O O . GLU B 1 55 ? -7.242 9.438 -11.422 1 95.44 55 GLU B O 1
ATOM 3225 N N . ASN B 1 56 ? -6.684 7.758 -12.883 1 95.81 56 ASN B N 1
ATOM 3226 C CA . ASN B 1 56 ? -7.602 6.883 -12.156 1 95.81 56 ASN B CA 1
ATOM 3227 C C . ASN B 1 56 ? -6.859 5.738 -11.477 1 95.81 56 ASN B C 1
ATOM 3229 O O . ASN B 1 56 ? -7.453 4.973 -10.711 1 95.81 56 ASN B O 1
ATOM 3233 N N . ILE B 1 57 ? -5.488 5.656 -11.664 1 95.38 57 ILE B N 1
ATOM 3234 C CA . ILE B 1 57 ? -4.703 4.535 -11.164 1 95.38 57 ILE B CA 1
ATOM 3235 C C . ILE B 1 57 ? -4.766 4.504 -9.641 1 95.38 57 ILE B C 1
ATOM 3237 O O . ILE B 1 57 ? -4.781 3.432 -9.031 1 95.38 57 ILE B O 1
ATOM 3241 N N . GLY B 1 58 ? -4.844 5.664 -8.984 1 92.19 58 GLY B N 1
ATOM 3242 C CA . GLY B 1 58 ? -4.969 5.707 -7.535 1 92.19 58 GLY B CA 1
ATOM 3243 C C . GLY B 1 58 ? -6.203 4.992 -7.02 1 92.19 58 GLY B C 1
ATOM 3244 O O . GLY B 1 58 ? -6.145 4.301 -6 1 92.19 58 GLY B O 1
ATOM 3245 N N . PHE B 1 59 ? -7.328 5.137 -7.723 1 93.19 59 PHE B N 1
ATOM 3246 C CA . PHE B 1 59 ? -8.57 4.457 -7.367 1 93.19 59 PHE B CA 1
ATOM 3247 C C . PHE B 1 59 ? -8.484 2.971 -7.691 1 93.19 59 PHE B C 1
ATOM 3249 O O . PHE B 1 59 ? -8.969 2.135 -6.918 1 93.19 59 PHE B O 1
ATOM 3256 N N . LEU B 1 60 ? -7.828 2.711 -8.781 1 94.12 60 LEU B N 1
ATOM 3257 C CA . LEU B 1 60 ? -7.77 1.334 -9.266 1 94.12 60 LEU B CA 1
ATOM 3258 C C . LEU B 1 60 ? -6.867 0.486 -8.383 1 94.12 60 LEU B C 1
ATOM 3260 O O . LEU B 1 60 ? -7.098 -0.713 -8.211 1 94.12 60 LEU B O 1
ATOM 3264 N N . LYS B 1 61 ? -5.887 1.05 -7.793 1 90.81 61 LYS B N 1
ATOM 3265 C CA . LYS B 1 61 ? -5 0.322 -6.891 1 90.81 61 LYS B CA 1
ATOM 3266 C C . LYS B 1 61 ? -5.742 -0.129 -5.637 1 90.81 61 LYS B C 1
ATOM 3268 O O . LYS B 1 61 ? -5.383 -1.138 -5.027 1 90.81 61 LYS B O 1
ATOM 3273 N N . ARG B 1 62 ? -6.805 0.498 -5.359 1 88.94 62 ARG B N 1
ATOM 3274 C CA . ARG B 1 62 ? -7.598 0.137 -4.188 1 88.94 62 ARG B CA 1
ATOM 3275 C C . ARG B 1 62 ? -8.789 -0.733 -4.578 1 88.94 62 ARG B C 1
ATOM 3277 O O . ARG B 1 62 ? -9.273 -1.531 -3.773 1 88.94 62 ARG B O 1
ATOM 3284 N N . ASN B 1 63 ? -9.234 -0.479 -5.789 1 93.5 63 ASN B N 1
ATOM 3285 C CA . ASN B 1 63 ? -10.352 -1.226 -6.363 1 93.5 63 ASN B CA 1
ATOM 3286 C C . ASN B 1 63 ? -10.156 -1.459 -7.859 1 93.5 63 ASN B C 1
ATOM 3288 O O . ASN B 1 63 ? -10.719 -0.734 -8.688 1 93.5 63 ASN B O 1
ATOM 3292 N N . PHE B 1 64 ? -9.5 -2.512 -8.211 1 92.88 64 PHE B N 1
ATOM 3293 C CA . PHE B 1 64 ? -9.047 -2.695 -9.586 1 92.88 64 PHE B CA 1
ATOM 3294 C C . PHE B 1 64 ? -10.227 -3.008 -10.508 1 92.88 64 PHE B C 1
ATOM 3296 O O . PHE B 1 64 ? -10.18 -2.723 -11.703 1 92.88 64 PHE B O 1
ATOM 3303 N N . PRO B 1 65 ? -11.398 -3.543 -10 1 94.94 65 PRO B N 1
ATOM 3304 C CA . PRO B 1 65 ? -12.492 -3.861 -10.93 1 94.94 65 PRO B CA 1
ATOM 3305 C C . PRO B 1 65 ? -13.305 -2.633 -11.312 1 94.94 65 PRO B C 1
ATOM 3307 O O . PRO B 1 65 ? -14.375 -2.764 -11.93 1 94.94 65 PRO B O 1
ATOM 3310 N N . LEU B 1 66 ? -12.812 -1.455 -10.898 1 95.56 66 LEU B N 1
ATOM 3311 C CA . LEU B 1 66 ? -13.531 -0.226 -11.219 1 95.56 66 LEU B CA 1
ATOM 3312 C C . LEU B 1 66 ? -13.586 -0.011 -12.727 1 95.56 66 LEU B C 1
ATOM 3314 O O . LEU B 1 66 ? -14.5 0.636 -13.234 1 95.56 66 LEU B O 1
ATOM 3318 N N . VAL B 1 67 ? -12.578 -0.514 -13.484 1 95.88 67 VAL B N 1
ATOM 3319 C CA . VAL B 1 67 ? -12.531 -0.357 -14.93 1 95.88 67 VAL B CA 1
ATOM 3320 C C . VAL B 1 67 ? -12.32 -1.717 -15.594 1 95.88 67 VAL B C 1
ATOM 3322 O O . VAL B 1 67 ? -11.469 -2.5 -15.156 1 95.88 67 VAL B O 1
ATOM 3325 N N . ARG B 1 68 ? -12.977 -1.966 -16.672 1 95.31 68 ARG B N 1
ATOM 3326 C CA . ARG B 1 68 ? -12.875 -3.223 -17.406 1 95.31 68 ARG B CA 1
ATOM 3327 C C . ARG B 1 68 ? -11.469 -3.428 -17.938 1 95.31 68 ARG B C 1
ATOM 3329 O O . ARG B 1 68 ? -10.961 -4.551 -17.969 1 95.31 68 ARG B O 1
ATOM 3336 N N . ASP B 1 69 ? -10.891 -2.346 -18.375 1 96.31 69 ASP B N 1
ATOM 3337 C CA . ASP B 1 69 ? -9.555 -2.373 -18.969 1 96.31 69 ASP B CA 1
ATOM 3338 C C . ASP B 1 69 ? -8.531 -2.965 -18 1 96.31 69 ASP B C 1
ATOM 3340 O O . ASP B 1 69 ? -7.523 -3.535 -18.438 1 96.31 69 ASP B O 1
ATOM 3344 N N . ALA B 1 70 ? -8.766 -2.873 -16.719 1 95.94 70 ALA B N 1
ATOM 3345 C CA . ALA B 1 70 ? -7.82 -3.32 -15.695 1 95.94 70 ALA B CA 1
ATOM 3346 C C . ALA B 1 70 ? -7.867 -4.836 -15.531 1 95.94 70 ALA B C 1
ATOM 3348 O O . ALA B 1 70 ? -6.973 -5.43 -14.93 1 95.94 70 ALA B O 1
ATOM 3349 N N . MET B 1 71 ? -8.844 -5.535 -16.125 1 94.56 71 MET B N 1
ATOM 3350 C CA . MET B 1 71 ? -9.094 -6.941 -15.82 1 94.56 71 MET B CA 1
ATOM 3351 C C . MET B 1 71 ? -8.32 -7.852 -16.766 1 94.56 71 MET B C 1
ATOM 3353 O O . MET B 1 71 ? -8.195 -9.055 -16.531 1 94.56 71 MET B O 1
ATOM 3357 N N . ASP B 1 72 ? -7.734 -7.305 -17.766 1 93 72 ASP B N 1
ATOM 3358 C CA . ASP B 1 72 ? -7.168 -8.188 -18.781 1 93 72 ASP B CA 1
ATOM 3359 C C . ASP B 1 72 ? -5.695 -7.855 -19.031 1 93 72 ASP B C 1
ATOM 3361 O O . ASP B 1 72 ? -5.297 -6.691 -18.969 1 93 72 ASP B O 1
ATOM 3365 N N . LEU B 1 73 ? -4.949 -8.883 -19.203 1 96.88 73 LEU B N 1
ATOM 3366 C CA . LEU B 1 73 ? -3.619 -8.797 -19.797 1 96.88 73 LEU B CA 1
ATOM 3367 C C . LEU B 1 73 ? -3.621 -9.32 -21.234 1 96.88 73 LEU B C 1
ATOM 3369 O O . LEU B 1 73 ? -3.094 -10.398 -21.5 1 96.88 73 LEU B O 1
ATOM 3373 N N . ASN B 1 74 ? -4.16 -8.492 -22.156 1 96.12 74 ASN B N 1
ATOM 3374 C CA . ASN B 1 74 ? -4.438 -8.992 -23.5 1 96.12 74 ASN B CA 1
ATOM 3375 C C . ASN B 1 74 ? -3.633 -8.234 -24.547 1 96.12 74 ASN B C 1
ATOM 3377 O O . ASN B 1 74 ? -3.877 -8.383 -25.75 1 96.12 74 ASN B O 1
ATOM 3381 N N . ASP B 1 75 ? -2.756 -7.414 -24.125 1 96.44 75 ASP B N 1
ATOM 3382 C CA . ASP B 1 75 ? -1.892 -6.664 -25.031 1 96.44 75 ASP B CA 1
ATOM 3383 C C . ASP B 1 75 ? -0.523 -7.332 -25.156 1 96.44 75 ASP B C 1
ATOM 3385 O O . ASP B 1 75 ? 0.374 -7.078 -24.344 1 96.44 75 ASP B O 1
ATOM 3389 N N . GLU B 1 76 ? -0.296 -8.094 -26.234 1 98 76 GLU B N 1
ATOM 3390 C CA . GLU B 1 76 ? 0.932 -8.867 -26.422 1 98 76 GLU B CA 1
ATOM 3391 C C . GLU B 1 76 ? 2.158 -7.957 -26.406 1 98 76 GLU B C 1
ATOM 3393 O O . GLU B 1 76 ? 3.209 -8.328 -25.891 1 98 76 GLU B O 1
ATOM 3398 N N . THR B 1 77 ? 2.035 -6.77 -27.016 1 97.94 77 THR B N 1
ATOM 3399 C CA . THR B 1 77 ? 3.158 -5.84 -27.078 1 97.94 77 THR B CA 1
ATOM 3400 C C . THR B 1 77 ? 3.555 -5.383 -25.672 1 97.94 77 THR B C 1
ATOM 3402 O O . THR B 1 77 ? 4.734 -5.402 -25.312 1 97.94 77 THR B O 1
ATOM 3405 N N . ALA B 1 78 ? 2.578 -4.992 -24.891 1 96.56 78 ALA B N 1
ATOM 3406 C CA . ALA B 1 78 ? 2.842 -4.547 -23.531 1 96.56 78 ALA B CA 1
ATOM 3407 C C . ALA B 1 78 ? 3.422 -5.676 -22.688 1 96.56 78 ALA B C 1
ATOM 3409 O O . ALA B 1 78 ? 4.375 -5.473 -21.922 1 96.56 78 ALA B O 1
ATOM 3410 N N . MET B 1 79 ? 2.85 -6.844 -22.891 1 98.06 79 MET B N 1
ATOM 3411 C CA . MET B 1 79 ? 3.289 -7.977 -22.078 1 98.06 79 MET B CA 1
ATOM 3412 C C . MET B 1 79 ? 4.688 -8.43 -22.484 1 98.06 79 MET B C 1
ATOM 3414 O O . MET B 1 79 ? 5.469 -8.875 -21.641 1 98.06 79 MET B O 1
ATOM 3418 N N . THR B 1 80 ? 5.023 -8.297 -23.766 1 98.69 80 THR B N 1
ATOM 3419 C CA . THR B 1 80 ? 6.391 -8.562 -24.188 1 98.69 80 THR B CA 1
ATOM 3420 C C . THR B 1 80 ? 7.375 -7.652 -23.469 1 98.69 80 THR B C 1
ATOM 3422 O O . THR B 1 80 ? 8.43 -8.102 -23.016 1 98.69 80 THR B O 1
ATOM 3425 N N . ARG B 1 81 ? 7.027 -6.371 -23.359 1 97.75 81 ARG B N 1
ATOM 3426 C CA . ARG B 1 81 ? 7.883 -5.418 -22.656 1 97.75 81 ARG B CA 1
ATOM 3427 C C . ARG B 1 81 ? 8.039 -5.797 -21.188 1 97.75 81 ARG B C 1
ATOM 3429 O O . ARG B 1 81 ? 9.141 -5.723 -20.641 1 97.75 81 ARG B O 1
ATOM 3436 N N . GLU B 1 82 ? 6.949 -6.215 -20.516 1 97.38 82 GLU B N 1
ATOM 3437 C CA . GLU B 1 82 ? 6.988 -6.633 -19.125 1 97.38 82 GLU B CA 1
ATOM 3438 C C . GLU B 1 82 ? 7.945 -7.805 -18.922 1 97.38 82 GLU B C 1
ATOM 3440 O O . GLU B 1 82 ? 8.75 -7.801 -17.984 1 97.38 82 GLU B O 1
ATOM 3445 N N . VAL B 1 83 ? 7.867 -8.789 -19.781 1 98.62 83 VAL B N 1
ATOM 3446 C CA . VAL B 1 83 ? 8.688 -9.992 -19.656 1 98.62 83 VAL B CA 1
ATOM 3447 C C . VAL B 1 83 ? 10.141 -9.656 -20 1 98.62 83 VAL B C 1
ATOM 3449 O O . VAL B 1 83 ? 11.062 -10.203 -19.391 1 98.62 83 VAL B O 1
ATOM 3452 N N . GLN B 1 84 ? 10.328 -8.766 -20.969 1 98.5 84 GLN B N 1
ATOM 3453 C CA . GLN B 1 84 ? 11.68 -8.32 -21.281 1 98.5 84 GLN B CA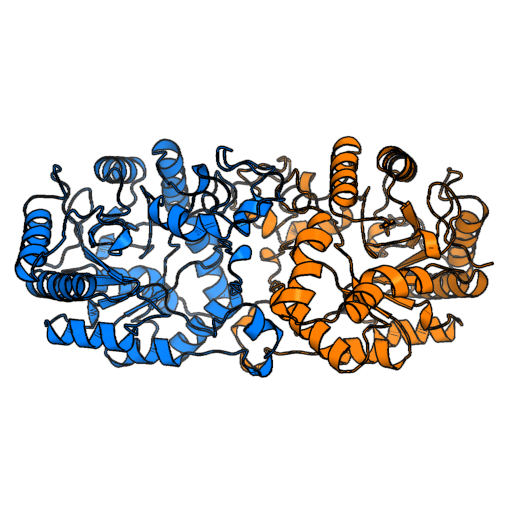 1
ATOM 3454 C C . GLN B 1 84 ? 12.328 -7.641 -20.094 1 98.5 84 GLN B C 1
ATOM 3456 O O . GLN B 1 84 ? 13.508 -7.863 -19.812 1 98.5 84 GLN B O 1
ATOM 3461 N N . GLU B 1 85 ? 11.594 -6.766 -19.438 1 96.75 85 GLU B N 1
ATOM 3462 C CA . GLU B 1 85 ? 12.117 -6.102 -18.234 1 96.75 85 GLU B CA 1
ATOM 3463 C C . GLU B 1 85 ? 12.461 -7.113 -17.156 1 96.75 85 GLU B C 1
ATOM 3465 O O . GLU B 1 85 ? 13.461 -6.949 -16.438 1 96.75 85 GLU B O 1
ATOM 3470 N N . TYR B 1 86 ? 11.641 -8.117 -17.016 1 97.62 86 TYR B N 1
ATOM 3471 C CA . TYR B 1 86 ? 11.93 -9.211 -16.094 1 97.62 86 TYR B CA 1
ATOM 3472 C C . TYR B 1 86 ? 13.266 -9.867 -16.438 1 97.62 86 TYR B C 1
ATOM 3474 O O . TYR B 1 86 ? 14.094 -10.078 -15.555 1 97.62 86 TYR B O 1
ATOM 3482 N N . LYS B 1 87 ? 13.477 -10.156 -17.703 1 98.56 87 LYS B N 1
ATOM 3483 C CA . LYS B 1 87 ? 14.719 -10.758 -18.172 1 98.56 87 LYS B CA 1
ATOM 3484 C C . LYS B 1 87 ? 15.914 -9.867 -17.844 1 98.56 87 LYS B C 1
ATOM 3486 O O . LYS B 1 87 ? 16.906 -10.344 -17.297 1 98.56 87 LYS B O 1
ATOM 3491 N N . VAL B 1 88 ? 15.805 -8.617 -18.109 1 97.38 88 VAL B N 1
ATOM 3492 C CA . VAL B 1 88 ? 16.891 -7.66 -17.906 1 97.38 88 VAL B CA 1
ATOM 3493 C C . VAL B 1 88 ? 17.203 -7.535 -16.422 1 97.38 88 VAL B C 1
ATOM 3495 O O . VAL B 1 88 ? 18.359 -7.359 -16.031 1 97.38 88 VAL B O 1
ATOM 3498 N N . SER B 1 89 ? 16.203 -7.75 -15.602 1 96.06 89 SER B N 1
ATOM 3499 C CA . SER B 1 89 ? 16.375 -7.586 -14.156 1 96.06 89 SER B CA 1
ATOM 3500 C C . SER B 1 89 ? 16.906 -8.859 -13.516 1 96.06 89 SER B C 1
ATOM 3502 O O . SER B 1 89 ? 17.094 -8.914 -12.297 1 96.06 89 SER B O 1
ATOM 3504 N N . GLY B 1 90 ? 17.094 -9.93 -14.305 1 97.06 90 GLY B N 1
ATOM 3505 C CA . GLY B 1 90 ? 17.75 -11.117 -13.789 1 97.06 90 GLY B CA 1
ATOM 3506 C C . GLY B 1 90 ? 16.859 -12.344 -13.797 1 97.06 90 GLY B C 1
ATOM 3507 O O . GLY B 1 90 ? 17.281 -13.422 -13.383 1 97.06 90 GLY B O 1
ATOM 3508 N N . GLY B 1 91 ? 15.664 -12.18 -14.32 1 98.31 91 GLY B N 1
ATOM 3509 C CA . GLY B 1 91 ? 14.781 -13.328 -14.43 1 98.31 91 GLY B CA 1
ATOM 3510 C C . GLY B 1 91 ? 15.117 -14.227 -15.609 1 98.31 91 GLY B C 1
ATOM 3511 O O . GLY B 1 91 ? 15.5 -13.75 -16.672 1 98.31 91 GLY B O 1
ATOM 3512 N N . ASP B 1 92 ? 14.914 -15.57 -15.43 1 98.88 92 ASP B N 1
ATOM 3513 C CA . ASP B 1 92 ? 15.25 -16.516 -16.484 1 98.88 92 ASP B CA 1
ATOM 3514 C C . ASP B 1 92 ? 14.023 -17.281 -16.953 1 98.88 92 ASP B C 1
ATOM 3516 O O . ASP B 1 92 ? 13.914 -17.641 -18.125 1 98.88 92 ASP B O 1
ATOM 3520 N N . SER B 1 93 ? 13.148 -17.594 -16.016 1 98.94 93 SER B N 1
ATOM 3521 C CA . SER B 1 93 ? 12 -18.438 -16.328 1 98.94 93 SER B CA 1
ATOM 3522 C C . SER B 1 93 ? 10.758 -18 -15.562 1 98.94 93 SER B C 1
ATOM 3524 O O . SER B 1 93 ? 10.859 -17.328 -14.531 1 98.94 93 SER B O 1
ATOM 3526 N N . MET B 1 94 ? 9.609 -18.266 -16.062 1 98.75 94 MET B N 1
ATOM 3527 C CA . MET B 1 94 ? 8.32 -18 -15.445 1 98.75 94 MET B CA 1
ATOM 3528 C C . MET B 1 94 ? 7.367 -19.172 -15.633 1 98.75 94 MET B C 1
ATOM 3530 O O . MET B 1 94 ? 7.363 -19.812 -16.688 1 98.75 94 MET B O 1
ATOM 3534 N N . VAL B 1 95 ? 6.594 -19.406 -14.609 1 98.88 95 VAL B N 1
ATOM 3535 C CA . VAL B 1 95 ? 5.508 -20.375 -14.734 1 98.88 95 VAL B CA 1
ATOM 3536 C C . VAL B 1 95 ? 4.191 -19.641 -14.992 1 98.88 95 VAL B C 1
ATOM 3538 O O . VAL B 1 95 ? 3.711 -18.891 -14.141 1 98.88 95 VAL B O 1
ATOM 3541 N N . GLU B 1 96 ? 3.691 -19.766 -16.188 1 98.62 96 GLU B N 1
ATOM 3542 C CA . GLU B 1 96 ? 2.441 -19.172 -16.656 1 98.62 96 GLU B CA 1
ATOM 3543 C C . GLU B 1 96 ? 1.252 -20.078 -16.344 1 98.62 96 GLU B C 1
ATOM 3545 O O . GLU B 1 96 ? 1.032 -21.078 -17.047 1 98.62 96 GLU B O 1
ATOM 3550 N N . LEU B 1 97 ? 0.446 -19.672 -15.336 1 98.5 97 LEU B N 1
ATOM 3551 C CA . LEU B 1 97 ? -0.525 -20.578 -14.75 1 98.5 97 LEU B CA 1
ATOM 3552 C C . LEU B 1 97 ? -1.94 -20.234 -15.203 1 98.5 97 LEU B C 1
ATOM 3554 O O . LEU B 1 97 ? -2.914 -20.578 -14.523 1 98.5 97 LEU B O 1
ATOM 3558 N N . SER B 1 98 ? -2.025 -19.562 -16.359 1 97.75 98 SER B N 1
ATOM 3559 C CA . SER B 1 98 ? -3.361 -19.359 -16.906 1 97.75 98 SER B CA 1
ATOM 3560 C C . SER B 1 98 ? -3.887 -20.609 -17.594 1 97.75 98 SER B C 1
ATOM 3562 O O . SER B 1 98 ? -3.273 -21.109 -18.547 1 97.75 98 SER B O 1
ATOM 3564 N N . VAL B 1 99 ? -4.984 -21.109 -17.141 1 97.69 99 VAL B N 1
ATOM 3565 C CA . VAL B 1 99 ? -5.656 -22.297 -17.656 1 97.69 99 VAL B CA 1
ATOM 3566 C C . VAL B 1 99 ? -7.066 -21.938 -18.109 1 97.69 99 VAL B C 1
ATOM 3568 O O . VAL B 1 99 ? -7.48 -20.781 -18.016 1 97.69 99 VAL B O 1
ATOM 3571 N N . PRO B 1 100 ? -7.785 -22.922 -18.766 1 95.56 100 PRO B N 1
ATOM 3572 C CA . PRO B 1 100 ? -9.148 -22.609 -19.188 1 95.56 100 PRO B CA 1
ATOM 3573 C C . PRO B 1 100 ? -9.945 -21.875 -18.109 1 95.56 100 PRO B C 1
ATOM 3575 O O . PRO B 1 100 ? -9.938 -22.281 -16.953 1 95.56 100 PRO B O 1
ATOM 3578 N N . GLY B 1 101 ? -10.594 -20.875 -18.516 1 94.62 101 GLY B N 1
ATOM 3579 C CA . GLY B 1 101 ? -11.281 -19.938 -17.625 1 94.62 101 GLY B CA 1
ATOM 3580 C C . GLY B 1 101 ? -10.625 -18.562 -17.578 1 94.62 101 GLY B C 1
ATOM 3581 O O . GLY B 1 101 ? -11.305 -17.547 -17.516 1 94.62 101 GLY B O 1
ATOM 3582 N N . ILE B 1 102 ? -9.227 -18.578 -17.594 1 96.81 102 ILE B N 1
ATOM 3583 C CA . ILE B 1 102 ? -8.531 -17.297 -17.5 1 96.81 102 ILE B CA 1
ATOM 3584 C C . ILE B 1 102 ? -7.426 -17.234 -18.547 1 96.81 102 ILE B C 1
ATOM 3586 O O . ILE B 1 102 ? -6.738 -16.219 -18.672 1 96.81 102 ILE B O 1
ATOM 3590 N N . ARG B 1 103 ? -7.258 -18.297 -19.359 1 96.06 103 ARG B N 1
ATOM 3591 C CA . ARG B 1 103 ? -6.23 -18.328 -20.406 1 96.06 103 ARG B CA 1
ATOM 3592 C C . ARG B 1 103 ? -6.664 -17.531 -21.625 1 96.06 103 ARG B C 1
ATOM 3594 O O . ARG B 1 103 ? -7.824 -17.594 -22.047 1 96.06 103 ARG B O 1
ATOM 3601 N N . LEU B 1 104 ? -5.781 -16.766 -22.172 1 95.12 104 LEU B N 1
ATOM 3602 C CA . LEU B 1 104 ? -6.008 -16.109 -23.453 1 95.12 104 LEU B CA 1
ATOM 3603 C C . LEU B 1 104 ? -5.246 -16.828 -24.562 1 95.12 104 LEU B C 1
ATOM 3605 O O . LEU B 1 104 ? -5.461 -18.016 -24.797 1 95.12 104 LEU B O 1
ATOM 3609 N N . ASP B 1 105 ? -4.188 -16.203 -25.156 1 94.38 105 ASP B N 1
ATOM 3610 C CA . ASP B 1 105 ? -3.496 -16.703 -26.359 1 94.38 105 ASP B CA 1
ATOM 3611 C C . ASP B 1 105 ? -2.164 -17.344 -25.984 1 94.38 105 ASP B C 1
ATOM 3613 O O . ASP B 1 105 ? -1.158 -16.656 -25.812 1 94.38 105 ASP B O 1
ATOM 3617 N N . VAL B 1 106 ? -2.195 -18.797 -25.984 1 97.44 106 VAL B N 1
ATOM 3618 C CA . VAL B 1 106 ? -0.983 -19.516 -25.609 1 97.44 106 VAL B CA 1
ATOM 3619 C C . VAL B 1 106 ? 0.079 -19.328 -26.688 1 97.44 106 VAL B C 1
ATOM 3621 O O . VAL B 1 106 ? 1.278 -19.359 -26.406 1 97.44 106 VAL B O 1
ATOM 3624 N N . GLU B 1 107 ? -0.334 -19.109 -27.953 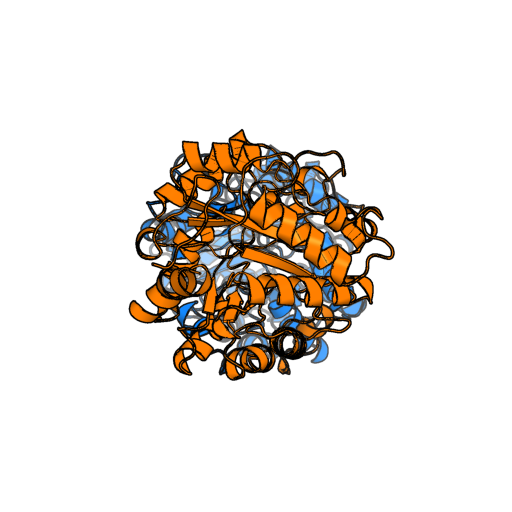1 98.25 107 GLU B N 1
ATOM 3625 C CA . GLU B 1 107 ? 0.626 -18.828 -29.016 1 98.25 107 GLU B CA 1
ATOM 3626 C C . GLU B 1 107 ? 1.336 -17.5 -28.781 1 98.25 107 GLU B C 1
ATOM 3628 O O . GLU B 1 107 ? 2.521 -17.359 -29.078 1 98.25 107 GLU B O 1
ATOM 3633 N N . ALA B 1 108 ? 0.564 -16.531 -28.281 1 98.44 108 ALA B N 1
ATOM 3634 C CA . ALA B 1 108 ? 1.188 -15.266 -27.922 1 98.44 108 ALA B CA 1
ATOM 3635 C C . ALA B 1 108 ? 2.24 -15.469 -26.828 1 98.44 108 ALA B C 1
ATOM 3637 O O . ALA B 1 108 ? 3.301 -14.836 -26.859 1 98.44 108 ALA B O 1
ATOM 3638 N N . VAL B 1 109 ? 1.968 -16.344 -25.875 1 98.69 109 VAL B N 1
ATOM 3639 C CA . VAL B 1 109 ? 2.908 -16.641 -24.797 1 98.69 109 VAL B CA 1
ATOM 3640 C C . VAL B 1 109 ? 4.199 -17.219 -25.375 1 98.69 109 VAL B C 1
ATOM 3642 O O . VAL B 1 109 ? 5.297 -16.828 -24.969 1 98.69 109 VAL B O 1
ATOM 3645 N N . LYS B 1 110 ? 4.059 -18.141 -26.328 1 98.81 110 LYS B N 1
ATOM 3646 C CA . LYS B 1 110 ? 5.234 -18.688 -26.984 1 98.81 110 LYS B CA 1
ATOM 3647 C C . LYS B 1 110 ? 6.023 -17.609 -27.719 1 98.81 110 LYS B C 1
ATOM 3649 O O . LYS B 1 110 ? 7.25 -17.562 -27.625 1 98.81 110 LYS B O 1
ATOM 3654 N N . ARG B 1 111 ? 5.305 -16.719 -28.484 1 98.81 111 ARG B N 1
ATOM 3655 C CA . ARG B 1 111 ? 5.977 -15.641 -29.188 1 98.81 111 ARG B CA 1
ATOM 3656 C C . ARG B 1 111 ? 6.707 -14.711 -28.219 1 98.81 111 ARG B C 1
ATOM 3658 O O . ARG B 1 111 ? 7.82 -14.266 -28.5 1 98.81 111 ARG B O 1
ATOM 3665 N N . ILE B 1 112 ? 6.133 -14.445 -27.062 1 98.88 112 ILE B N 1
ATOM 3666 C CA . ILE B 1 112 ? 6.758 -13.609 -26.047 1 98.88 112 ILE B CA 1
ATOM 3667 C C . ILE B 1 112 ? 8.008 -14.297 -25.5 1 98.88 112 ILE B C 1
ATOM 3669 O O . ILE B 1 112 ? 9.062 -13.664 -25.359 1 98.88 112 ILE B O 1
ATOM 3673 N N . SER B 1 113 ? 7.906 -15.609 -25.234 1 98.88 113 SER B N 1
ATOM 3674 C CA . SER B 1 113 ? 9.055 -16.375 -24.781 1 98.88 113 SER B CA 1
ATOM 3675 C C . SER B 1 113 ? 10.195 -16.328 -25.781 1 98.88 113 SER B C 1
ATOM 3677 O O . SER B 1 113 ? 11.344 -16.062 -25.422 1 98.88 113 SER B O 1
ATOM 3679 N N . GLU B 1 114 ? 9.891 -16.531 -27.047 1 98.81 114 GLU B N 1
ATOM 3680 C CA . GLU B 1 114 ? 10.883 -16.516 -28.109 1 98.81 114 GLU B CA 1
ATOM 3681 C C . GLU B 1 114 ? 11.547 -15.156 -28.234 1 98.81 114 GLU B C 1
ATOM 3683 O O . GLU B 1 114 ? 12.766 -15.062 -28.422 1 98.81 114 GLU B O 1
ATOM 3688 N N . ARG B 1 115 ? 10.773 -14.133 -28.141 1 98.75 115 ARG B N 1
ATOM 3689 C CA . ARG B 1 115 ? 11.273 -12.781 -28.344 1 98.75 115 ARG B CA 1
ATOM 3690 C C . ARG B 1 115 ? 12.141 -12.336 -27.172 1 98.75 115 ARG B C 1
ATOM 3692 O O . ARG B 1 115 ? 13.117 -11.602 -27.359 1 98.75 115 ARG B O 1
ATOM 3699 N N . THR B 1 116 ? 11.828 -12.719 -25.938 1 98.75 116 THR B N 1
ATOM 3700 C CA . THR B 1 116 ? 12.477 -12.172 -24.75 1 98.75 116 THR B CA 1
ATOM 3701 C C . THR B 1 116 ? 13.594 -13.094 -24.266 1 98.75 116 THR B C 1
ATOM 3703 O O . THR B 1 116 ? 14.461 -12.68 -23.5 1 98.75 116 THR B O 1
ATOM 3706 N N . GLY B 1 117 ? 13.555 -14.367 -24.625 1 98.69 117 GLY B N 1
ATOM 3707 C CA . GLY B 1 117 ? 14.516 -15.344 -24.156 1 98.69 117 GLY B CA 1
ATOM 3708 C C . GLY B 1 117 ? 14.18 -15.898 -22.781 1 98.69 117 GLY B C 1
ATOM 3709 O O . GLY B 1 117 ? 14.953 -16.672 -22.219 1 98.69 117 GLY B O 1
ATOM 3710 N N . VAL B 1 118 ? 13.047 -15.523 -22.234 1 98.94 118 VAL B N 1
ATOM 3711 C CA . VAL B 1 118 ? 12.594 -16.062 -20.953 1 98.94 118 VAL B CA 1
ATOM 3712 C C . VAL B 1 118 ? 11.922 -17.422 -21.188 1 98.94 118 VAL B C 1
ATOM 3714 O O . VAL B 1 118 ? 11.047 -17.547 -22.047 1 98.94 118 VAL B O 1
ATOM 3717 N N . HIS B 1 119 ? 12.352 -18.484 -20.453 1 98.94 119 HIS B N 1
ATOM 3718 C CA . HIS B 1 119 ? 11.664 -19.766 -20.5 1 98.94 119 HIS B CA 1
ATOM 3719 C C . HIS B 1 119 ? 10.289 -19.672 -19.844 1 98.94 119 HIS B C 1
ATOM 3721 O O . HIS B 1 119 ? 10.188 -19.328 -18.672 1 98.94 119 HIS B O 1
ATOM 3727 N N . VAL B 1 120 ? 9.273 -19.984 -20.609 1 98.94 120 VAL B N 1
ATOM 3728 C CA . VAL B 1 120 ? 7.93 -19.953 -20.031 1 98.94 120 VAL B CA 1
ATOM 3729 C C . VAL B 1 120 ? 7.379 -21.375 -19.953 1 98.94 120 VAL B C 1
ATOM 3731 O O . VAL B 1 120 ? 7.363 -22.094 -20.953 1 98.94 120 VAL B O 1
ATOM 3734 N N . ILE B 1 121 ? 7.059 -21.828 -18.766 1 98.94 121 ILE B N 1
ATOM 3735 C CA . ILE B 1 121 ? 6.363 -23.094 -18.531 1 98.94 121 ILE B CA 1
ATOM 3736 C C . ILE B 1 121 ? 4.863 -22.828 -18.422 1 98.94 121 ILE B C 1
ATOM 3738 O O . ILE B 1 121 ? 4.418 -22.125 -17.516 1 98.94 121 ILE B O 1
ATOM 3742 N N . THR B 1 122 ? 4.09 -23.312 -19.328 1 98.75 122 THR B N 1
ATOM 3743 C CA . THR B 1 122 ? 2.643 -23.141 -19.25 1 98.75 122 THR B CA 1
ATOM 3744 C C . THR B 1 122 ? 1.986 -24.375 -18.625 1 98.75 122 THR B C 1
ATOM 3746 O O . THR B 1 122 ? 2.643 -25.391 -18.406 1 98.75 122 THR B O 1
ATOM 3749 N N . ALA B 1 123 ? 0.686 -24.281 -18.312 1 98.81 123 ALA B N 1
ATOM 3750 C CA . ALA B 1 123 ? 0.019 -25.312 -17.531 1 98.81 123 ALA B CA 1
ATOM 3751 C C . ALA B 1 123 ? -1.213 -25.844 -18.25 1 98.81 123 ALA B C 1
ATOM 3753 O O . ALA B 1 123 ? -1.808 -25.141 -19.078 1 98.81 123 ALA B O 1
ATOM 3754 N N . VAL B 1 124 ? -1.551 -27.062 -17.984 1 98.5 124 VAL B N 1
ATOM 3755 C CA . VAL B 1 124 ? -2.877 -27.625 -18.234 1 98.5 124 VAL B CA 1
ATOM 3756 C C . VAL B 1 124 ? -3.695 -27.594 -16.953 1 98.5 124 VAL B C 1
ATOM 3758 O O . VAL B 1 124 ? -3.137 -27.516 -15.852 1 98.5 124 VAL B O 1
ATOM 3761 N N . GLY B 1 125 ? -4.965 -27.719 -17.062 1 98.44 125 GLY B N 1
ATOM 3762 C CA . GLY B 1 125 ? -5.812 -27.703 -15.875 1 98.44 125 GLY B CA 1
ATOM 3763 C C . GLY B 1 125 ? -7.031 -26.812 -16.031 1 98.44 125 GLY B C 1
ATOM 3764 O O . GLY B 1 125 ? -7.562 -26.656 -17.125 1 98.44 125 GLY B O 1
ATOM 3765 N N . TYR B 1 126 ? -7.488 -26.344 -14.828 1 98 126 TYR B N 1
ATOM 3766 C CA . TYR B 1 126 ? -8.742 -25.594 -14.805 1 98 126 TYR B CA 1
ATOM 3767 C C . TYR B 1 126 ? -8.719 -24.531 -13.711 1 98 126 TYR B C 1
ATOM 3769 O O . TYR B 1 126 ? -8.227 -24.766 -12.609 1 98 126 TYR B O 1
ATOM 3777 N N . TYR B 1 127 ? -9.203 -23.375 -14.133 1 96.88 127 TYR B N 1
ATOM 3778 C CA . TYR B 1 127 ? -9.453 -22.375 -13.102 1 96.88 127 TYR B CA 1
ATOM 3779 C C . TYR B 1 127 ? -10.742 -22.672 -12.344 1 96.88 127 TYR B C 1
ATOM 3781 O O . TYR B 1 127 ? -11.258 -23.797 -12.406 1 96.88 127 TYR B O 1
ATOM 3789 N N . VAL B 1 128 ? -11.312 -21.781 -11.641 1 94.5 128 VAL B N 1
ATOM 3790 C CA . VAL B 1 128 ? -12.469 -22.031 -10.781 1 94.5 128 VAL B CA 1
ATOM 3791 C C . VAL B 1 128 ? -13.711 -22.281 -11.641 1 94.5 128 VAL B C 1
ATOM 3793 O O . VAL B 1 128 ? -13.797 -21.781 -12.766 1 94.5 128 VAL B O 1
ATOM 3796 N N . GLU B 1 129 ? -14.633 -22.922 -11.102 1 93.88 129 GLU B N 1
ATOM 3797 C CA . GLU B 1 129 ? -15.797 -23.391 -11.844 1 93.88 129 GLU B CA 1
ATOM 3798 C C . GLU B 1 129 ? -16.547 -22.219 -12.469 1 93.88 129 GLU B C 1
ATOM 3800 O O . GLU B 1 129 ? -17.047 -22.312 -13.594 1 93.88 129 GLU B O 1
ATOM 3805 N N . SER B 1 130 ? -16.672 -21.125 -11.789 1 91.5 130 SER B N 1
ATOM 3806 C CA . SER B 1 130 ? -17.438 -19.969 -12.281 1 91.5 130 SER B CA 1
ATOM 3807 C C . SER B 1 130 ? -16.844 -19.422 -13.57 1 91.5 130 SER B C 1
ATOM 3809 O O . SER B 1 130 ? -17.5 -18.656 -14.289 1 91.5 130 SER B O 1
ATOM 3811 N N . SER B 1 131 ? -15.656 -19.844 -13.883 1 93.38 131 SER B N 1
ATOM 3812 C CA . SER B 1 131 ? -14.969 -19.312 -15.055 1 93.38 131 SER B CA 1
ATOM 3813 C C . SER B 1 131 ? -15.148 -20.219 -16.266 1 93.38 131 SER B C 1
ATOM 3815 O O . SER B 1 131 ? -14.68 -19.906 -17.359 1 93.38 131 SER B O 1
ATOM 3817 N N . TRP B 1 132 ? -15.836 -21.469 -16.266 1 91.19 132 TRP B N 1
ATOM 3818 C CA . TRP B 1 132 ? -15.891 -22.5 -17.281 1 91.19 132 TRP B CA 1
ATOM 3819 C C . TRP B 1 132 ? -17.031 -22.234 -18.266 1 91.19 132 TRP B C 1
ATOM 3821 O O . TRP B 1 132 ? -17.062 -22.797 -19.359 1 91.19 132 TRP B O 1
ATOM 3831 N N . PRO B 1 133 ? -17.781 -21.328 -18.281 1 84.88 133 PRO B N 1
ATOM 3832 C CA . PRO B 1 133 ? -19.016 -21.047 -19 1 84.88 133 PRO B CA 1
ATOM 3833 C C . PRO B 1 133 ? -19.844 -22.297 -19.297 1 84.88 133 PRO B C 1
ATOM 3835 O O . PRO B 1 133 ? -20.391 -22.438 -20.391 1 84.88 133 PRO B O 1
ATOM 3838 N N . GLY B 1 134 ? -19.781 -23.266 -18.422 1 87.12 134 GLY B N 1
ATOM 3839 C CA . GLY B 1 134 ? -20.594 -24.469 -18.547 1 87.12 134 GLY B CA 1
ATOM 3840 C C . GLY B 1 134 ? -19.938 -25.547 -19.406 1 87.12 134 GLY B C 1
ATOM 3841 O O . GLY B 1 134 ? -20.5 -26.625 -19.578 1 87.12 134 GLY B O 1
ATOM 3842 N N . ASP B 1 135 ? -18.812 -25.391 -19.891 1 91.56 135 ASP B N 1
ATOM 3843 C CA . ASP B 1 135 ? -18.125 -26.25 -20.844 1 91.56 135 ASP B CA 1
ATOM 3844 C C . ASP B 1 135 ? -17.828 -27.625 -20.25 1 91.56 135 ASP B C 1
ATOM 3846 O O . ASP B 1 135 ? -17.719 -28.609 -20.969 1 91.56 135 ASP B O 1
ATOM 3850 N N . TYR B 1 136 ? -17.75 -27.734 -18.891 1 95.62 136 TYR B N 1
ATOM 3851 C CA . TYR B 1 136 ? -17.328 -28.969 -18.25 1 95.62 136 TYR B CA 1
ATOM 3852 C C . TYR B 1 136 ? -18.406 -29.5 -17.312 1 95.62 136 TYR B C 1
ATOM 3854 O O . TYR B 1 136 ? -18.125 -30.281 -16.406 1 95.62 136 TYR B O 1
ATOM 3862 N N . ASP B 1 137 ? -19.594 -29.016 -17.484 1 94.81 137 ASP B N 1
ATOM 3863 C CA . ASP B 1 137 ? -20.703 -29.438 -16.625 1 94.81 137 ASP B CA 1
ATOM 3864 C C . ASP B 1 137 ? -20.922 -30.953 -16.703 1 94.81 137 ASP B C 1
ATOM 3866 O O . ASP B 1 137 ? -21 -31.516 -17.797 1 94.81 137 ASP B O 1
ATOM 3870 N N . GLY B 1 138 ? -21 -31.516 -15.555 1 96 138 GLY B N 1
ATOM 3871 C CA . GLY B 1 138 ? -21.344 -32.906 -15.469 1 96 138 GLY B CA 1
ATOM 3872 C C . GLY B 1 138 ? -20.172 -33.844 -15.758 1 96 138 GLY B C 1
ATOM 3873 O O . GLY B 1 138 ? -20.312 -35.062 -15.75 1 96 138 GLY B O 1
ATOM 3874 N N . TRP B 1 139 ? -18.984 -33.312 -15.992 1 97.81 139 TRP B N 1
ATOM 3875 C CA . TRP B 1 139 ? -17.812 -34.125 -16.297 1 97.81 139 TRP B CA 1
ATOM 3876 C C . TRP B 1 139 ? -17.453 -35.031 -15.109 1 97.81 139 TRP B C 1
ATOM 3878 O O . TRP B 1 139 ? -17.594 -34.625 -13.953 1 97.81 139 TRP B O 1
ATOM 3888 N N . SER B 1 140 ? -17.047 -36.188 -15.438 1 98.31 140 SER B N 1
ATOM 3889 C CA . SER B 1 140 ? -16.469 -37.094 -14.445 1 98.31 140 SER B CA 1
ATOM 3890 C C . SER B 1 140 ? -14.984 -36.812 -14.242 1 98.31 140 SER B C 1
ATOM 3892 O O . SER B 1 140 ? -14.375 -36.062 -15.016 1 98.31 140 SER B O 1
ATOM 3894 N N . ILE B 1 141 ? -14.438 -37.438 -13.211 1 98.62 141 ILE B N 1
ATOM 3895 C CA . ILE B 1 141 ? -13 -37.344 -12.969 1 98.62 141 ILE B CA 1
ATOM 3896 C C . ILE B 1 141 ? -12.242 -37.844 -14.203 1 98.62 141 ILE B C 1
ATOM 3898 O O . ILE B 1 141 ? -11.258 -37.219 -14.617 1 98.62 141 ILE B O 1
ATOM 3902 N N . ARG B 1 142 ? -12.719 -38.875 -14.82 1 98.62 142 ARG B N 1
ATOM 3903 C CA . ARG B 1 142 ? -12.07 -39.5 -15.984 1 98.62 142 ARG B CA 1
ATOM 3904 C C . ARG B 1 142 ? -12.07 -38.531 -17.172 1 98.62 142 ARG B C 1
ATOM 3906 O O . ARG B 1 142 ? -11.094 -38.469 -17.922 1 98.62 142 ARG B O 1
ATOM 3913 N N . GLN B 1 143 ? -13.156 -37.875 -17.328 1 98.5 143 GLN B N 1
ATOM 3914 C CA . GLN B 1 143 ? -13.25 -36.906 -18.438 1 98.5 143 GLN B CA 1
ATOM 3915 C C . GLN B 1 143 ? -12.281 -35.75 -18.25 1 98.5 143 GLN B C 1
ATOM 3917 O O . GLN B 1 143 ? -11.594 -35.344 -19.188 1 98.5 143 GLN B O 1
ATOM 3922 N N . PHE B 1 144 ? -12.234 -35.188 -17.031 1 98.69 144 PHE B N 1
ATOM 3923 C CA . PHE B 1 144 ? -11.242 -34.156 -16.734 1 98.69 144 PHE B CA 1
ATOM 3924 C C . PHE B 1 144 ? -9.836 -34.656 -16.984 1 98.69 144 PHE B C 1
ATOM 3926 O O . PHE B 1 144 ? -9.023 -34 -17.609 1 98.69 144 PHE B O 1
ATOM 3933 N N . TYR B 1 145 ? -9.57 -35.844 -16.484 1 98.75 145 TYR B N 1
ATOM 3934 C CA . TYR B 1 145 ? -8.258 -36.5 -16.625 1 98.75 145 TYR B CA 1
ATOM 3935 C C . TYR B 1 145 ? -7.871 -36.656 -18.078 1 98.75 145 TYR B C 1
ATOM 3937 O O . TYR B 1 145 ? -6.77 -36.25 -18.484 1 98.75 145 TYR B O 1
ATOM 3945 N N . HIS B 1 146 ? -8.75 -37.188 -18.906 1 98.62 146 HIS B N 1
ATOM 3946 C CA . HIS B 1 146 ? -8.445 -37.438 -20.312 1 98.62 146 HIS B CA 1
ATOM 3947 C C . HIS B 1 146 ? -8.227 -36.156 -21.078 1 98.62 146 HIS B C 1
ATOM 3949 O O . HIS B 1 146 ? -7.391 -36.094 -22 1 98.62 146 HIS B O 1
ATOM 3955 N N . HIS B 1 147 ? -9.031 -35.219 -20.75 1 98.12 147 HIS B N 1
ATOM 3956 C CA . HIS B 1 147 ? -8.836 -33.906 -21.391 1 98.12 147 HIS B CA 1
ATOM 3957 C C . HIS B 1 147 ? -7.441 -33.344 -21.109 1 98.12 147 HIS B C 1
ATOM 3959 O O . HIS B 1 147 ? -6.754 -32.906 -22.016 1 98.12 147 HIS B O 1
ATOM 3965 N N . MET B 1 148 ? -6.984 -33.375 -19.891 1 98.62 148 MET B N 1
ATOM 3966 C CA . MET B 1 148 ? -5.656 -32.875 -19.516 1 98.62 148 MET B CA 1
ATOM 3967 C C . MET B 1 148 ? -4.566 -33.719 -20.188 1 98.62 148 MET B C 1
ATOM 3969 O O . MET B 1 148 ? -3.604 -33.188 -20.719 1 98.62 148 MET B O 1
ATOM 3973 N N . MET B 1 149 ? -4.766 -35.031 -20.172 1 98.69 149 MET B N 1
ATOM 3974 C CA . MET B 1 149 ? -3.762 -35.906 -20.766 1 98.69 149 MET B CA 1
ATOM 3975 C C . MET B 1 149 ? -3.65 -35.656 -22.266 1 98.69 149 MET B C 1
ATOM 3977 O O . MET B 1 149 ? -2.562 -35.781 -22.844 1 98.69 149 MET B O 1
ATOM 3981 N N . ASP B 1 150 ? -4.781 -35.438 -22.906 1 98.38 150 ASP B N 1
ATOM 398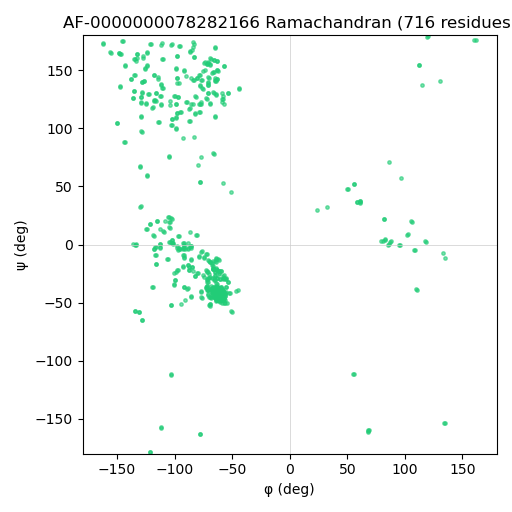2 C CA . ASP B 1 150 ? -4.758 -35.125 -24.328 1 98.38 150 ASP B CA 1
ATOM 3983 C C . ASP B 1 150 ? -3.92 -33.875 -24.609 1 98.38 150 ASP B C 1
ATOM 3985 O O . ASP B 1 150 ? -3.121 -33.844 -25.547 1 98.38 150 ASP B O 1
ATOM 3989 N N . GLU B 1 151 ? -4.094 -32.812 -23.812 1 98.25 151 GLU B N 1
ATOM 3990 C CA . GLU B 1 151 ? -3.314 -31.594 -23.984 1 98.25 151 GLU B CA 1
ATOM 3991 C C . GLU B 1 151 ? -1.837 -31.828 -23.672 1 98.25 151 GLU B C 1
ATOM 3993 O O . GLU B 1 151 ? -0.963 -31.25 -24.312 1 98.25 151 GLU B O 1
ATOM 3998 N N . ILE B 1 152 ? -1.52 -32.656 -22.688 1 98.38 152 ILE B N 1
ATOM 3999 C CA . ILE B 1 152 ? -0.143 -32.969 -22.328 1 98.38 152 ILE B CA 1
ATOM 4000 C C . ILE B 1 152 ? 0.542 -33.719 -23.484 1 98.38 152 ILE B C 1
ATOM 4002 O O . ILE B 1 152 ? 1.709 -33.438 -23.781 1 98.38 152 ILE B O 1
ATOM 4006 N N . GLU B 1 153 ? -0.172 -34.531 -24.141 1 97.56 153 GLU B N 1
ATOM 4007 C CA . GLU B 1 153 ? 0.4 -35.375 -25.172 1 97.56 153 GLU B CA 1
ATOM 4008 C C . GLU B 1 153 ? 0.408 -34.688 -26.531 1 97.56 153 GLU B C 1
ATOM 4010 O O . GLU B 1 153 ? 1.352 -34.844 -27.312 1 97.56 153 GLU B O 1
ATOM 4015 N N . ASN B 1 154 ? -0.695 -33.906 -26.797 1 97.81 154 ASN B N 1
ATOM 4016 C CA . ASN B 1 154 ? -0.893 -33.469 -28.172 1 97.81 154 ASN B CA 1
ATOM 4017 C C . ASN B 1 154 ? -0.818 -31.938 -28.266 1 97.81 154 ASN B C 1
ATOM 4019 O O . ASN B 1 154 ? -0.799 -31.375 -29.359 1 97.81 154 ASN B O 1
ATOM 4023 N N . GLY B 1 155 ? -0.783 -31.266 -27.172 1 98.06 155 GLY B N 1
ATOM 4024 C CA . GLY B 1 155 ? -0.719 -29.812 -27.172 1 98.06 155 GLY B CA 1
ATOM 4025 C C . GLY B 1 155 ? -1.98 -29.156 -26.641 1 98.06 155 GLY B C 1
ATOM 4026 O O . GLY B 1 155 ? -3.064 -29.75 -26.703 1 98.06 155 GLY B O 1
ATOM 4027 N N . ILE B 1 156 ? -1.847 -28 -26.141 1 97.69 156 ILE B N 1
ATOM 4028 C CA . ILE B 1 156 ? -2.92 -27.234 -25.516 1 97.69 156 ILE B CA 1
ATOM 4029 C C . ILE B 1 156 ? -3.869 -26.719 -26.609 1 97.69 156 ILE B C 1
ATOM 4031 O O . ILE B 1 156 ? -3.434 -26.094 -27.578 1 97.69 156 ILE B O 1
ATOM 4035 N N . GLU B 1 157 ? -5.109 -27.062 -26.375 1 92.12 157 GLU B N 1
ATOM 4036 C CA . GLU B 1 157 ? -6.172 -26.609 -27.266 1 92.12 157 GLU B CA 1
ATOM 4037 C C . GLU B 1 157 ? -5.871 -27 -28.719 1 92.12 157 GLU B C 1
ATOM 4039 O O . GLU B 1 157 ? -5.695 -28.172 -29.031 1 92.12 157 GLU B O 1
ATOM 4044 N N . HIS B 1 158 ? -5.59 -26.109 -29.609 1 90.25 158 HIS B N 1
ATOM 4045 C CA . HIS B 1 158 ? -5.387 -26.422 -31.031 1 90.25 158 HIS B CA 1
ATOM 4046 C C . HIS B 1 158 ? -3.953 -26.125 -31.453 1 90.25 158 HIS B C 1
ATOM 4048 O O . HIS B 1 158 ? -3.693 -25.891 -32.625 1 90.25 158 HIS B O 1
ATOM 4054 N N . THR B 1 159 ? -3.131 -26.078 -30.406 1 96.88 159 THR B N 1
ATOM 4055 C CA . THR B 1 159 ? -1.74 -25.766 -30.703 1 96.88 159 THR B CA 1
ATOM 4056 C C . THR B 1 159 ? -0.845 -26.984 -30.469 1 96.88 159 THR B C 1
ATOM 4058 O O . THR B 1 159 ? -1.312 -28.031 -30 1 96.88 159 THR B O 1
ATOM 4061 N N . ASP B 1 160 ? 0.432 -26.875 -30.828 1 97 160 ASP B N 1
ATOM 4062 C CA . ASP B 1 160 ? 1.416 -27.906 -30.547 1 97 160 ASP B CA 1
ATOM 4063 C C . ASP B 1 160 ? 2.215 -27.594 -29.297 1 97 160 ASP B C 1
ATOM 4065 O O . ASP B 1 160 ? 3.213 -28.25 -29 1 97 160 ASP B O 1
ATOM 4069 N N . ILE B 1 161 ? 1.788 -26.547 -28.609 1 98.5 161 ILE B N 1
ATOM 4070 C CA . ILE B 1 161 ? 2.463 -26.141 -27.391 1 98.5 161 ILE B CA 1
ATOM 4071 C C . ILE B 1 161 ? 2.074 -27.078 -26.25 1 98.5 161 ILE B C 1
ATOM 4073 O O . ILE B 1 161 ? 0.893 -27.203 -25.922 1 98.5 161 ILE B O 1
ATOM 4077 N N . LYS B 1 162 ? 3.049 -27.688 -25.656 1 98.44 162 LYS B N 1
ATOM 4078 C CA . LYS B 1 162 ? 2.793 -28.641 -24.578 1 98.44 162 LYS B CA 1
ATOM 4079 C C . LYS B 1 162 ? 2.967 -27.984 -23.203 1 98.44 162 LYS B C 1
ATOM 4081 O O . LYS B 1 162 ? 3.873 -27.172 -23.016 1 98.44 162 LYS B O 1
ATOM 4086 N N . PRO B 1 163 ? 2.08 -28.297 -22.281 1 98.69 163 PRO B N 1
ATOM 4087 C CA . PRO B 1 163 ? 2.227 -27.781 -20.922 1 98.69 163 PRO B CA 1
ATOM 4088 C C . PRO B 1 163 ? 3.363 -28.438 -20.156 1 98.69 163 PRO B C 1
ATOM 4090 O O . PRO B 1 163 ? 3.797 -29.547 -20.516 1 98.69 163 PRO B O 1
ATOM 4093 N N . GLY B 1 164 ? 3.918 -27.75 -19.156 1 98.81 164 GLY B N 1
ATOM 4094 C CA . GLY B 1 164 ? 4.996 -28.281 -18.344 1 98.81 164 GLY B CA 1
ATOM 4095 C C . GLY B 1 164 ? 4.582 -28.531 -16.906 1 98.81 164 GLY B C 1
ATOM 4096 O O . GLY B 1 164 ? 5.395 -28.969 -16.078 1 98.81 164 GLY B O 1
ATOM 4097 N N . CYS B 1 165 ? 3.324 -28.266 -16.531 1 98.88 165 CYS B N 1
ATOM 4098 C CA . CYS B 1 165 ? 2.805 -28.5 -15.188 1 98.88 165 CYS B CA 1
ATOM 4099 C C . CYS B 1 165 ? 1.28 -28.516 -15.188 1 98.88 165 CYS B C 1
ATOM 4101 O O . CYS B 1 165 ? 0.654 -28.328 -16.2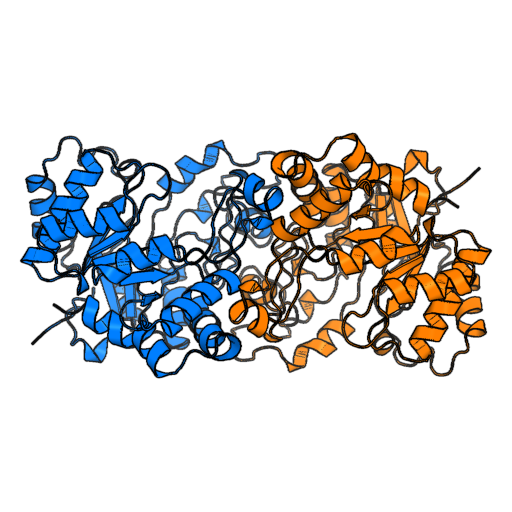34 1 98.88 165 CYS B O 1
ATOM 4103 N N . VAL B 1 166 ? 0.671 -28.859 -14.07 1 98.94 166 VAL B N 1
ATOM 4104 C CA . VAL B 1 166 ? -0.775 -28.875 -13.883 1 98.94 166 VAL B CA 1
ATOM 4105 C C . VAL B 1 166 ? -1.196 -27.75 -12.945 1 98.94 166 VAL B C 1
ATOM 4107 O O . VAL B 1 166 ? -0.521 -27.484 -11.945 1 98.94 166 VAL B O 1
ATOM 4110 N N . LYS B 1 167 ? -2.246 -27 -13.266 1 98.88 167 LYS B N 1
ATOM 4111 C CA . LYS B 1 167 ? -2.838 -25.984 -12.406 1 98.88 167 LYS B CA 1
ATOM 4112 C C . LYS B 1 167 ? -4.316 -26.266 -12.156 1 98.88 167 LYS B C 1
ATOM 4114 O O . LYS B 1 167 ? -5.078 -26.484 -13.094 1 98.88 167 LYS B O 1
ATOM 4119 N N . ILE B 1 168 ? -4.727 -26.25 -10.891 1 98.31 168 ILE B N 1
ATOM 4120 C CA . ILE B 1 168 ? -6.129 -26.328 -10.5 1 98.31 168 ILE B CA 1
ATOM 4121 C C . ILE B 1 168 ? -6.461 -25.188 -9.539 1 98.31 168 ILE B C 1
ATOM 4123 O O . ILE B 1 168 ? -5.695 -24.891 -8.625 1 98.31 168 ILE B O 1
ATOM 4127 N N . ALA B 1 169 ? -7.504 -24.5 -9.828 1 96.62 169 ALA B N 1
ATOM 4128 C CA . ALA B 1 169 ? -7.973 -23.453 -8.922 1 96.62 169 ALA B CA 1
ATOM 4129 C C . ALA B 1 169 ? -9.297 -23.844 -8.281 1 96.62 169 ALA B C 1
ATOM 4131 O O . ALA B 1 169 ? -10.172 -24.406 -8.938 1 96.62 169 ALA B O 1
ATOM 4132 N N . LEU B 1 170 ? -9.406 -23.562 -6.98 1 94.44 170 LEU B N 1
ATOM 4133 C CA . LEU B 1 170 ? -10.609 -23.812 -6.195 1 94.44 170 LEU B CA 1
ATOM 4134 C C . LEU B 1 170 ? -11.188 -22.516 -5.633 1 94.44 170 LEU B C 1
ATOM 4136 O O . LEU B 1 170 ? -10.438 -21.609 -5.293 1 94.44 170 LEU B O 1
ATOM 4140 N N . ASN B 1 171 ? -12.477 -22.453 -5.547 1 89.81 171 ASN B N 1
ATOM 4141 C CA . ASN B 1 171 ? -13.164 -21.312 -4.934 1 89.81 171 ASN B CA 1
ATOM 4142 C C . ASN B 1 171 ? -14.164 -21.766 -3.879 1 89.81 171 ASN B C 1
ATOM 4144 O O . ASN B 1 171 ? -13.914 -21.625 -2.68 1 89.81 171 ASN B O 1
ATOM 4148 N N . ASP B 1 172 ? -15.25 -22.516 -4.34 1 86.88 172 ASP B N 1
ATOM 4149 C CA . ASP B 1 172 ? -16.281 -22.984 -3.426 1 86.88 172 ASP B CA 1
ATOM 4150 C C . ASP B 1 172 ? -16.125 -24.469 -3.139 1 86.88 172 ASP B C 1
ATOM 4152 O O . ASP B 1 172 ? -16.938 -25.062 -2.424 1 86.88 172 ASP B O 1
ATOM 4156 N N . PHE B 1 173 ? -15.078 -24.984 -3.727 1 91.81 173 PHE B N 1
ATOM 4157 C CA . PHE B 1 173 ? -14.812 -26.406 -3.586 1 91.81 173 PHE B CA 1
ATOM 4158 C C . PHE B 1 173 ? -16.062 -27.219 -3.904 1 91.81 173 PHE B C 1
ATOM 4160 O O . PHE B 1 173 ? -16.469 -28.078 -3.109 1 91.81 173 PHE B O 1
ATOM 4167 N N . THR B 1 174 ? -16.688 -26.938 -4.957 1 91.94 174 THR B N 1
ATOM 4168 C CA . THR B 1 174 ? -17.828 -27.672 -5.457 1 91.94 174 THR B CA 1
ATOM 4169 C C . THR B 1 174 ? -17.438 -29.094 -5.84 1 91.94 174 THR B C 1
ATOM 4171 O O . THR B 1 174 ? -16.25 -29.422 -5.879 1 91.94 174 THR B O 1
ATOM 4174 N N . GLU B 1 175 ? -18.438 -29.891 -6.098 1 94.75 175 GLU B N 1
ATOM 4175 C CA . GLU B 1 175 ? -18.172 -31.25 -6.57 1 94.75 175 GLU B CA 1
ATOM 4176 C C . GLU B 1 175 ? -17.359 -31.234 -7.859 1 94.75 175 GLU B C 1
ATOM 4178 O O . GLU B 1 175 ? -16.453 -32.031 -8.047 1 94.75 175 GLU B O 1
ATOM 4183 N N . ALA B 1 176 ? -17.688 -30.375 -8.734 1 96.06 176 ALA B N 1
ATOM 4184 C CA . ALA B 1 176 ? -16.969 -30.25 -10.008 1 96.06 176 ALA B CA 1
ATOM 4185 C C . ALA B 1 176 ? -15.516 -29.859 -9.789 1 96.06 176 ALA B C 1
ATOM 4187 O O . ALA B 1 176 ? -14.617 -30.406 -10.43 1 96.06 176 ALA B O 1
ATOM 4188 N N . GLU B 1 177 ? -15.242 -28.922 -8.898 1 95.62 177 GLU B N 1
ATOM 4189 C CA . GLU B 1 177 ? -13.883 -28.5 -8.594 1 95.62 177 GLU B CA 1
ATOM 4190 C C . GLU B 1 177 ? -13.086 -29.641 -7.953 1 95.62 177 GLU B C 1
ATOM 4192 O O . GLU B 1 177 ? -11.898 -29.812 -8.242 1 95.62 177 GLU B O 1
ATOM 4197 N N . GLU B 1 178 ? -13.758 -30.359 -7.098 1 95.88 178 GLU B N 1
ATOM 4198 C CA . GLU B 1 178 ? -13.078 -31.5 -6.496 1 95.88 178 GLU B CA 1
ATOM 4199 C C . GLU B 1 178 ? -12.711 -32.531 -7.547 1 95.88 178 GLU B C 1
ATOM 4201 O O . GLU B 1 178 ? -11.633 -33.125 -7.496 1 95.88 178 GLU B O 1
ATOM 4206 N N . LYS B 1 179 ? -13.656 -32.875 -8.438 1 98.19 179 LYS B N 1
ATOM 4207 C CA . LYS B 1 179 ? -13.367 -33.812 -9.516 1 98.19 179 LYS B CA 1
ATOM 4208 C C . LYS B 1 179 ? -12.188 -33.344 -10.359 1 98.19 179 LYS B C 1
ATOM 4210 O O . LYS B 1 179 ? -11.328 -34.156 -10.727 1 98.19 179 LYS B O 1
ATOM 4215 N N . ALA B 1 180 ? -12.164 -32.031 -10.641 1 98.06 180 ALA B N 1
ATOM 4216 C CA . ALA B 1 180 ? -11.039 -31.484 -11.383 1 98.06 180 ALA B CA 1
ATOM 4217 C C . ALA B 1 180 ? -9.734 -31.625 -10.602 1 98.06 180 ALA B C 1
ATOM 4219 O O . ALA B 1 180 ? -8.688 -31.938 -11.18 1 98.06 180 ALA B O 1
ATOM 4220 N N . LEU B 1 181 ? -9.789 -31.406 -9.289 1 98.12 181 LEU B N 1
ATOM 4221 C CA . LEU B 1 181 ? -8.625 -31.531 -8.43 1 98.12 181 LEU B CA 1
ATOM 4222 C C . LEU B 1 181 ? -8.086 -32.969 -8.453 1 98.12 181 LEU B C 1
ATOM 4224 O O . LEU B 1 181 ? -6.883 -33.156 -8.641 1 98.12 181 LEU B O 1
ATOM 4228 N N . ARG B 1 182 ? -8.93 -33.906 -8.281 1 98.69 182 ARG B N 1
ATOM 4229 C CA . ARG B 1 182 ? -8.531 -35.281 -8.273 1 98.69 182 ARG B CA 1
ATOM 4230 C C . ARG B 1 182 ? -7.98 -35.719 -9.633 1 98.69 182 ARG B C 1
ATOM 4232 O O . ARG B 1 182 ? -6.969 -36.406 -9.711 1 98.69 182 ARG B O 1
ATOM 4239 N N . ALA B 1 183 ? -8.68 -35.281 -10.711 1 98.88 183 ALA B N 1
ATOM 4240 C CA . ALA B 1 183 ? -8.195 -35.562 -12.062 1 98.88 183 ALA B CA 1
ATOM 4241 C C . ALA B 1 183 ? -6.816 -34.969 -12.281 1 98.88 183 ALA B C 1
ATOM 4243 O O . ALA B 1 183 ? -5.945 -35.594 -12.891 1 98.88 183 ALA B O 1
ATOM 4244 N N . GLY B 1 184 ? -6.648 -33.688 -11.836 1 98.88 184 GLY B N 1
ATOM 4245 C CA . GLY B 1 184 ? -5.344 -33.062 -11.922 1 98.88 184 GLY B CA 1
ATOM 4246 C C . GLY B 1 184 ? -4.266 -33.812 -11.172 1 98.88 184 GLY B C 1
ATOM 4247 O O . GLY B 1 184 ? -3.139 -33.938 -11.656 1 98.88 184 GLY B O 1
ATOM 4248 N N . GLY B 1 185 ? -4.621 -34.281 -9.984 1 98.88 185 GLY B N 1
ATOM 4249 C CA . GLY B 1 185 ? -3.701 -35.125 -9.234 1 98.88 185 GLY B CA 1
ATOM 4250 C C . GLY B 1 185 ? -3.291 -36.375 -9.984 1 98.88 185 GLY B C 1
ATOM 4251 O O . GLY B 1 185 ? -2.109 -36.75 -10.016 1 98.88 185 GLY B O 1
ATOM 4252 N N . GLN B 1 186 ? -4.219 -37.062 -10.594 1 98.88 186 GLN B N 1
ATOM 4253 C CA . GLN B 1 186 ? -3.938 -38.281 -11.359 1 98.88 186 GLN B CA 1
ATOM 4254 C C . GLN B 1 186 ? -3.033 -37.969 -12.555 1 98.88 186 GLN B C 1
ATOM 4256 O O . GLN B 1 186 ? -2.109 -38.719 -12.844 1 98.88 186 GLN B O 1
ATOM 4261 N N . ALA B 1 187 ? -3.357 -36.875 -13.219 1 98.88 187 ALA B N 1
ATOM 4262 C CA . ALA B 1 187 ? -2.52 -36.469 -14.344 1 98.88 187 ALA B CA 1
ATOM 4263 C C . ALA B 1 187 ? -1.086 -36.219 -13.891 1 98.88 187 ALA B C 1
ATOM 4265 O O . ALA B 1 187 ? -0.133 -36.625 -14.547 1 98.88 187 ALA B O 1
ATOM 4266 N N . ALA B 1 188 ? -0.929 -35.469 -12.797 1 98.88 188 ALA B N 1
ATOM 4267 C CA . ALA B 1 188 ? 0.391 -35.188 -12.242 1 98.88 188 ALA B CA 1
ATOM 4268 C C . ALA B 1 188 ? 1.123 -36.469 -11.867 1 98.88 188 ALA B C 1
ATOM 4270 O O . ALA B 1 188 ? 2.299 -36.625 -12.203 1 98.88 188 ALA B O 1
ATOM 4271 N N . LYS B 1 189 ? 0.425 -37.344 -11.227 1 98.75 189 LYS B N 1
ATOM 4272 C CA . LYS B 1 189 ? 0.991 -38.625 -10.828 1 98.75 189 LYS B CA 1
ATOM 4273 C C . LYS B 1 189 ? 1.478 -39.406 -12.039 1 98.75 189 LYS B C 1
ATOM 4275 O O . LYS B 1 189 ? 2.611 -39.906 -12.062 1 98.75 189 LYS B O 1
ATOM 4280 N N . ASP B 1 190 ? 0.73 -39.5 -13.008 1 98.69 190 ASP B N 1
ATOM 4281 C CA . ASP B 1 190 ? 1.011 -40.375 -14.148 1 98.69 190 ASP B CA 1
ATOM 4282 C C . ASP B 1 190 ? 2.117 -39.781 -15.023 1 98.69 190 ASP B C 1
ATOM 4284 O O . ASP B 1 190 ? 2.848 -40.531 -15.688 1 98.69 190 ASP B O 1
ATOM 4288 N N . THR B 1 191 ? 2.252 -38.469 -15.039 1 98.5 191 THR B N 1
ATOM 4289 C CA . THR B 1 191 ? 3.238 -37.812 -15.898 1 98.5 191 THR B CA 1
ATOM 4290 C C . THR B 1 191 ? 4.5 -37.469 -15.109 1 98.5 191 THR B C 1
ATOM 4292 O O . THR B 1 191 ? 5.566 -37.281 -15.695 1 98.5 191 THR B O 1
ATOM 4295 N N . GLY B 1 192 ? 4.352 -37.344 -13.773 1 98.31 192 GLY B N 1
ATOM 4296 C CA . GLY B 1 192 ? 5.445 -36.844 -12.953 1 98.31 192 GLY B CA 1
ATOM 4297 C C . GLY B 1 192 ? 5.504 -35.312 -12.875 1 98.31 192 GLY B C 1
ATOM 4298 O O . GLY B 1 192 ? 6.367 -34.75 -12.195 1 98.31 192 GLY B O 1
ATOM 4299 N N . MET B 1 193 ? 4.621 -34.656 -13.531 1 98.69 193 MET B N 1
ATOM 4300 C CA . MET B 1 193 ? 4.578 -33.188 -13.523 1 98.69 193 MET B CA 1
ATOM 4301 C C . MET B 1 193 ? 4.156 -32.656 -12.156 1 98.69 193 MET B C 1
ATOM 4303 O O . MET B 1 193 ? 3.525 -33.375 -11.375 1 98.69 193 MET B O 1
ATOM 4307 N N . SER B 1 194 ? 4.57 -31.453 -11.891 1 98.88 194 SER B N 1
ATOM 4308 C CA . SER B 1 194 ? 4.09 -30.781 -10.68 1 98.88 194 SER B CA 1
ATOM 4309 C C . SER B 1 194 ? 2.643 -30.328 -10.844 1 98.88 194 SER B C 1
ATOM 4311 O O . SER B 1 194 ? 2.148 -30.203 -11.969 1 98.88 194 SER B O 1
ATOM 4313 N N . ILE B 1 195 ? 1.956 -30.156 -9.734 1 98.94 195 ILE B N 1
ATOM 4314 C CA . ILE B 1 195 ? 0.615 -29.594 -9.711 1 98.94 195 ILE B CA 1
ATOM 4315 C C . ILE B 1 195 ? 0.583 -28.391 -8.758 1 98.94 195 ILE B C 1
ATOM 4317 O O . ILE B 1 195 ? 1.007 -28.5 -7.602 1 98.94 195 ILE B O 1
ATOM 4321 N N . THR B 1 196 ? 0.22 -27.188 -9.258 1 98.81 196 THR B N 1
ATOM 4322 C CA . THR B 1 196 ? -0.015 -25.984 -8.461 1 98.81 196 THR B CA 1
ATOM 4323 C C . THR B 1 196 ? -1.51 -25.766 -8.242 1 98.81 196 THR B C 1
ATOM 4325 O O . THR B 1 196 ? -2.291 -25.797 -9.195 1 98.81 196 THR B O 1
ATOM 4328 N N . VAL B 1 197 ? -1.894 -25.594 -6.977 1 98.12 197 VAL B N 1
ATOM 4329 C CA . VAL B 1 197 ? -3.312 -25.422 -6.672 1 98.12 197 VAL B CA 1
ATOM 4330 C C . VAL B 1 197 ? -3.551 -24.047 -6.059 1 98.12 197 VAL B C 1
ATOM 4332 O O . VAL B 1 197 ? -2.836 -23.625 -5.145 1 98.12 197 VAL B O 1
ATOM 4335 N N . HIS B 1 198 ? -4.426 -23.25 -6.637 1 95.88 198 HIS B N 1
ATOM 4336 C CA . HIS B 1 198 ? -5.016 -22.078 -6.016 1 95.88 198 HIS B CA 1
ATOM 4337 C C . HIS B 1 198 ? -6.125 -22.453 -5.043 1 95.88 198 HIS B C 1
ATOM 4339 O O . HIS B 1 198 ? -7.184 -22.938 -5.461 1 95.88 198 HIS B O 1
ATOM 4345 N N . PRO B 1 199 ? -5.914 -22.203 -3.773 1 91.94 199 PRO B N 1
ATOM 4346 C CA . PRO B 1 199 ? -6.883 -22.656 -2.779 1 91.94 199 PRO B CA 1
ATOM 4347 C C . PRO B 1 199 ? -8.023 -21.672 -2.559 1 91.94 199 PRO B C 1
ATOM 4349 O O . PRO B 1 199 ? -8 -20.562 -3.098 1 91.94 199 PRO B O 1
ATOM 4352 N N . ASP B 1 200 ? -9.078 -22.219 -1.883 1 77.44 200 ASP B N 1
ATOM 4353 C CA . ASP B 1 200 ? -10.102 -21.359 -1.304 1 77.44 200 ASP B CA 1
ATOM 4354 C C . ASP B 1 200 ? -9.938 -21.25 0.21 1 77.44 200 ASP B C 1
ATOM 4356 O O . ASP B 1 200 ? -9.93 -22.25 0.917 1 77.44 200 ASP B O 1
ATOM 4360 N N . TYR B 1 201 ? -9.805 -20.156 0.742 1 61.38 201 TYR B N 1
ATOM 4361 C CA . TYR B 1 201 ? -9.562 -20.078 2.178 1 61.38 201 TYR B CA 1
ATOM 4362 C C . TYR B 1 201 ? -10.875 -20.047 2.953 1 61.38 201 TYR B C 1
ATOM 4364 O O . TYR B 1 201 ? -10.906 -20.406 4.137 1 61.38 201 TYR B O 1
ATOM 4372 N N . ALA B 1 202 ? -11.961 -19.688 2.258 1 56 202 ALA B N 1
ATOM 4373 C CA . ALA B 1 202 ? -13.18 -19.406 3.021 1 56 202 ALA B CA 1
ATOM 4374 C C . ALA B 1 202 ? -14.062 -20.656 3.102 1 56 202 ALA B C 1
ATOM 4376 O O . ALA B 1 202 ? -14.727 -20.875 4.113 1 56 202 ALA B O 1
ATOM 4377 N N . TYR B 1 203 ? -14.375 -21.281 2.141 1 45.84 203 TYR B N 1
ATOM 4378 C CA . TYR B 1 203 ? -15.531 -22.172 2.035 1 45.84 203 TYR B CA 1
ATOM 4379 C C . TYR B 1 203 ? -15.086 -23.625 1.994 1 45.84 203 TYR B C 1
ATOM 4381 O O . TYR B 1 203 ? -15.883 -24.516 1.673 1 45.84 203 TYR B O 1
ATOM 4389 N N . GLY B 1 204 ? -14.016 -23.906 2.396 1 53.09 204 GLY B N 1
ATOM 4390 C CA . GLY B 1 204 ? -13.695 -25.328 2.281 1 53.09 204 GLY B CA 1
ATOM 4391 C C . GLY B 1 204 ? -12.555 -25.594 1.324 1 53.09 204 GLY B C 1
ATOM 4392 O O . GLY B 1 204 ? -12.203 -24.75 0.507 1 53.09 204 GLY B O 1
ATOM 4393 N N . GLY B 1 205 ? -11.555 -26.562 1.748 1 64.25 205 GLY B N 1
ATOM 4394 C CA . GLY B 1 205 ? -10.359 -26.938 1.001 1 64.25 205 GLY B CA 1
ATOM 4395 C C . GLY B 1 205 ? -9.125 -26.188 1.443 1 64.25 205 GLY B C 1
ATOM 4396 O O . GLY B 1 205 ? -8.539 -25.422 0.666 1 64.25 205 GLY B O 1
ATOM 4397 N N . THR B 1 206 ? -9.031 -26.453 2.691 1 83 206 THR B N 1
ATOM 4398 C CA . THR B 1 206 ? -7.848 -25.859 3.297 1 83 206 THR B CA 1
ATOM 4399 C C . THR B 1 206 ? -6.574 -26.406 2.668 1 83 206 THR B C 1
ATOM 4401 O O . THR B 1 206 ? -6.574 -27.516 2.133 1 83 206 THR B O 1
ATOM 4404 N N . PRO B 1 207 ? -5.617 -25.609 2.654 1 91.38 207 PRO B N 1
ATOM 4405 C CA . PRO B 1 207 ? -4.359 -26.031 2.047 1 91.38 207 PRO B CA 1
ATOM 4406 C C . PRO B 1 207 ? -3.932 -27.422 2.504 1 91.38 207 PRO B C 1
ATOM 4408 O O . PRO B 1 207 ? -3.516 -28.25 1.683 1 91.38 207 PRO B O 1
ATOM 4411 N N . GLY B 1 208 ? -4.109 -27.75 3.744 1 92.06 208 GLY B N 1
ATOM 4412 C CA . GLY B 1 208 ? -3.764 -29.078 4.238 1 92.06 208 GLY B CA 1
ATOM 4413 C C . GLY B 1 208 ? -4.617 -30.172 3.643 1 92.06 208 GLY B C 1
ATOM 4414 O O . GLY B 1 208 ? -4.105 -31.234 3.273 1 92.06 208 GLY B O 1
ATOM 4415 N N . GLU B 1 209 ? -5.875 -29.953 3.5 1 93.25 209 GLU B N 1
ATOM 4416 C CA . GLU B 1 209 ? -6.805 -30.922 2.932 1 93.25 209 GLU B CA 1
ATOM 4417 C C . GLU B 1 209 ? -6.52 -31.156 1.45 1 93.25 209 GLU B C 1
ATOM 4419 O O . GLU B 1 209 ? -6.629 -32.281 0.962 1 93.25 209 GLU B O 1
ATOM 4424 N N . ILE B 1 210 ? -6.211 -30.109 0.797 1 96.25 210 ILE B N 1
ATOM 4425 C CA . ILE B 1 210 ? -5.895 -30.203 -0.624 1 96.25 210 ILE B CA 1
ATOM 4426 C C . ILE B 1 210 ? -4.699 -31.141 -0.824 1 96.25 210 ILE B C 1
ATOM 4428 O O . ILE B 1 210 ? -4.727 -32 -1.691 1 96.25 210 ILE B O 1
ATOM 4432 N N . VAL B 1 211 ? -3.66 -30.984 -0.006 1 97.44 211 VAL B N 1
ATOM 4433 C CA . VAL B 1 211 ? -2.467 -31.812 -0.097 1 97.44 211 VAL B CA 1
ATOM 4434 C C . VAL B 1 211 ? -2.836 -33.281 0.165 1 97.44 211 VAL B C 1
ATOM 4436 O O . VAL B 1 211 ? -2.371 -34.188 -0.539 1 97.44 211 VAL B O 1
ATOM 4439 N N . GLU B 1 212 ? -3.699 -33.531 1.098 1 96.75 212 GLU B N 1
ATOM 4440 C CA . GLU B 1 212 ? -4.117 -34.875 1.428 1 96.75 212 GLU B CA 1
ATOM 4441 C C . GLU B 1 212 ? -4.852 -35.531 0.259 1 96.75 212 GLU B C 1
ATOM 4443 O O . GLU B 1 212 ? -4.59 -36.688 -0.076 1 96.75 212 GLU B O 1
ATOM 4448 N N . ILE B 1 213 ? -5.734 -34.781 -0.318 1 97.44 213 ILE B N 1
ATOM 4449 C CA . ILE B 1 213 ? -6.5 -35.312 -1.449 1 97.44 213 ILE B CA 1
ATOM 4450 C C . ILE B 1 213 ? -5.555 -35.656 -2.592 1 97.44 213 ILE B C 1
ATOM 4452 O O . ILE B 1 213 ? -5.688 -36.719 -3.207 1 97.44 213 ILE B O 1
ATOM 4456 N N . LEU B 1 214 ? -4.602 -34.812 -2.861 1 98.62 214 LEU B N 1
ATOM 4457 C CA . LEU B 1 214 ? -3.656 -35.031 -3.945 1 98.62 214 LEU B CA 1
ATOM 4458 C C . LEU B 1 214 ? -2.777 -36.25 -3.639 1 98.62 214 LEU B C 1
ATOM 4460 O O . LEU B 1 214 ? -2.473 -37.031 -4.531 1 98.62 214 LEU B O 1
ATOM 4464 N N . MET B 1 215 ? -2.369 -36.375 -2.412 1 98.44 215 MET B N 1
ATOM 4465 C CA . MET B 1 215 ? -1.584 -37.562 -2.01 1 98.44 215 MET B CA 1
ATOM 4466 C C . MET B 1 215 ? -2.4 -38.844 -2.139 1 98.44 215 MET B C 1
ATOM 4468 O O . MET B 1 215 ? -1.865 -39.875 -2.5 1 98.44 215 MET B O 1
ATOM 4472 N N . GLU B 1 216 ? -3.672 -38.75 -1.831 1 98.31 216 GLU B N 1
ATOM 4473 C CA . GLU B 1 216 ? -4.566 -39.906 -2.027 1 98.31 216 GLU B CA 1
ATOM 4474 C C . GLU B 1 216 ? -4.598 -40.312 -3.492 1 98.31 216 GLU B C 1
ATOM 4476 O O . GLU B 1 216 ? -4.742 -41.5 -3.793 1 98.31 216 GLU B O 1
ATOM 4481 N N . GLU B 1 217 ? -4.559 -39.344 -4.355 1 98.5 217 GLU B N 1
ATOM 4482 C CA . GLU B 1 217 ? -4.555 -39.625 -5.789 1 98.5 217 GLU B CA 1
ATOM 4483 C C . GLU B 1 217 ? -3.182 -40.094 -6.25 1 98.5 217 GLU B C 1
ATOM 4485 O O . GLU B 1 217 ? -2.994 -40.406 -7.426 1 98.5 217 GLU B O 1
ATOM 4490 N N . GLY B 1 218 ? -2.156 -40.062 -5.352 1 98.44 218 GLY B N 1
ATOM 4491 C CA . GLY B 1 218 ? -0.859 -40.656 -5.629 1 98.44 218 GLY B CA 1
ATOM 4492 C C . GLY B 1 218 ? 0.198 -39.656 -6 1 98.44 218 GLY B C 1
ATOM 4493 O O . GLY B 1 218 ? 1.307 -40 -6.398 1 98.44 218 GLY B O 1
ATOM 4494 N N . VAL B 1 219 ? -0.09 -38.406 -5.863 1 98.75 219 VAL B N 1
ATOM 4495 C CA . VAL B 1 219 ? 0.888 -37.375 -6.211 1 98.75 219 VAL B CA 1
ATOM 4496 C C . VAL B 1 219 ? 2.012 -37.375 -5.176 1 98.75 219 VAL B C 1
ATOM 4498 O O . VAL B 1 219 ? 1.76 -37.469 -3.973 1 98.75 219 VAL B O 1
ATOM 4501 N N . ASN B 1 220 ? 3.275 -37.406 -5.648 1 98.56 220 ASN B N 1
ATOM 4502 C CA . ASN B 1 220 ? 4.406 -37.094 -4.77 1 98.56 220 ASN B CA 1
ATOM 4503 C C . ASN B 1 220 ? 4.297 -35.719 -4.145 1 98.56 220 ASN B C 1
ATOM 4505 O O . ASN B 1 220 ? 4.223 -34.719 -4.859 1 98.56 220 ASN B O 1
ATOM 4509 N N . PRO B 1 221 ? 4.281 -35.594 -2.828 1 98.62 221 PRO B N 1
ATOM 4510 C CA . PRO B 1 221 ? 4.105 -34.281 -2.193 1 98.62 221 PRO B CA 1
ATOM 4511 C C . PRO B 1 221 ? 5.141 -33.281 -2.652 1 98.62 221 PRO B C 1
ATOM 4513 O O . PRO B 1 221 ? 4.844 -32.062 -2.709 1 98.62 221 PRO B O 1
ATOM 4516 N N . GLU B 1 222 ? 6.32 -33.656 -3.02 1 98.5 222 GLU B N 1
ATOM 4517 C CA . GLU B 1 222 ? 7.371 -32.75 -3.463 1 98.5 222 GLU B CA 1
ATOM 4518 C C . GLU B 1 222 ? 6.984 -32.062 -4.762 1 98.5 222 GLU B C 1
ATOM 4520 O O . GLU B 1 222 ? 7.609 -31.062 -5.148 1 98.5 222 GLU B O 1
ATOM 4525 N N . LYS B 1 223 ? 5.938 -32.594 -5.41 1 98.81 223 LYS B N 1
ATOM 4526 C CA . LYS B 1 223 ? 5.492 -32.062 -6.691 1 98.81 223 LYS B CA 1
ATOM 4527 C C . LYS B 1 223 ? 4.258 -31.188 -6.516 1 98.81 223 LYS B C 1
ATOM 4529 O O . LYS B 1 223 ? 3.746 -30.625 -7.484 1 98.81 223 LYS B O 1
ATOM 4534 N N . ILE B 1 224 ? 3.791 -31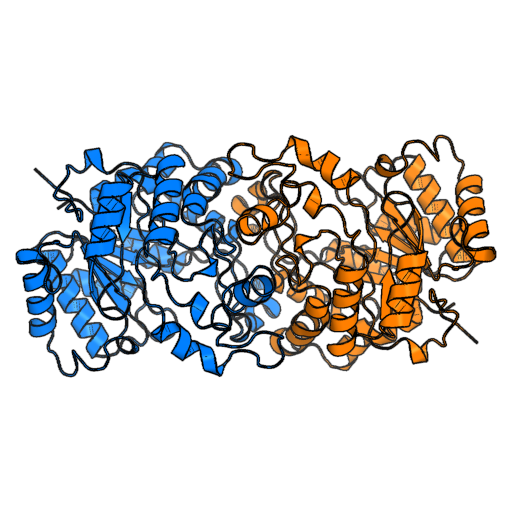.031 -5.27 1 98.88 224 ILE B N 1
ATOM 4535 C CA . ILE B 1 224 ? 2.602 -30.234 -4.973 1 98.88 224 ILE B CA 1
ATOM 4536 C C . ILE B 1 224 ? 3.008 -28.828 -4.539 1 98.88 224 ILE B C 1
ATOM 4538 O O . ILE B 1 224 ? 3.852 -28.672 -3.656 1 98.88 224 ILE B O 1
ATOM 4542 N N . VAL B 1 225 ? 2.471 -27.828 -5.176 1 98.81 225 VAL B N 1
ATOM 4543 C CA . VAL B 1 225 ? 2.633 -26.438 -4.766 1 98.81 225 VAL B CA 1
ATOM 4544 C C . VAL B 1 225 ? 1.269 -25.828 -4.434 1 98.81 225 VAL B C 1
ATOM 4546 O O . VAL B 1 225 ? 0.373 -25.812 -5.281 1 98.81 225 VAL B O 1
ATOM 4549 N N . ILE B 1 226 ? 1.062 -25.406 -3.221 1 97.56 226 ILE B N 1
ATOM 4550 C CA . ILE B 1 226 ? -0.123 -24.641 -2.865 1 97.56 226 ILE B CA 1
ATOM 4551 C C . ILE B 1 226 ? 0.162 -23.141 -3.037 1 97.56 226 ILE B C 1
ATOM 4553 O O . ILE B 1 226 ? 1.079 -22.609 -2.414 1 97.56 226 ILE B O 1
ATOM 4557 N N . ALA B 1 227 ? -0.633 -22.453 -3.861 1 96.12 227 ALA B N 1
ATOM 4558 C CA . ALA B 1 227 ? -0.422 -21.047 -4.176 1 96.12 227 ALA B CA 1
ATOM 4559 C C . ALA B 1 227 ? -1.018 -20.156 -3.094 1 96.12 227 ALA B C 1
ATOM 4561 O O . ALA B 1 227 ? -1.822 -20.609 -2.275 1 96.12 227 ALA B O 1
ATOM 4562 N N . HIS B 1 228 ? -0.595 -18.875 -3.02 1 91.94 228 HIS B N 1
ATOM 4563 C CA . HIS B 1 228 ? -1.143 -17.812 -2.199 1 91.94 228 HIS B CA 1
ATOM 4564 C C . HIS B 1 228 ? -1.054 -18.156 -0.715 1 91.94 228 HIS B C 1
ATOM 4566 O O . HIS B 1 228 ? -1.994 -17.891 0.041 1 91.94 228 HIS B O 1
ATOM 4572 N N . MET B 1 229 ? 0.012 -18.766 -0.403 1 91 229 MET B N 1
ATOM 4573 C CA . MET B 1 229 ? 0.133 -19.125 1.01 1 91 229 MET B CA 1
ATOM 4574 C C . MET B 1 229 ? 0.199 -17.875 1.877 1 91 229 MET B C 1
ATOM 4576 O O . MET B 1 229 ? 0.974 -16.953 1.594 1 91 229 MET B O 1
ATOM 4580 N N . GLU B 1 230 ? -0.672 -17.906 2.873 1 81.88 230 GLU B N 1
ATOM 4581 C CA . GLU B 1 230 ? -0.657 -16.844 3.865 1 81.88 230 GLU B CA 1
ATOM 4582 C C . GLU B 1 230 ? 0.369 -17.109 4.961 1 81.88 230 GLU B C 1
ATOM 4584 O O . GLU B 1 230 ? 0.32 -18.156 5.613 1 81.88 230 GLU B O 1
ATOM 4589 N N . THR B 1 231 ? 1.308 -16.219 5.121 1 84.44 231 THR B N 1
ATOM 4590 C CA . THR B 1 231 ? 2.34 -16.391 6.133 1 84.44 231 THR B CA 1
ATOM 4591 C C . THR B 1 231 ? 2.057 -15.531 7.359 1 84.44 231 THR B C 1
ATOM 4593 O O . THR B 1 231 ? 2.885 -15.438 8.266 1 84.44 231 THR B O 1
ATOM 4596 N N . THR B 1 232 ? 0.959 -14.836 7.297 1 84.88 232 THR B N 1
ATOM 4597 C CA . THR B 1 232 ? 0.518 -13.977 8.391 1 84.88 232 THR B CA 1
ATOM 4598 C C . THR B 1 232 ? -1.005 -13.984 8.5 1 84.88 232 THR B C 1
ATOM 4600 O O . THR B 1 232 ? -1.688 -14.633 7.707 1 84.88 232 THR B O 1
ATOM 4603 N N . VAL B 1 233 ? -1.449 -13.312 9.523 1 82.56 233 VAL B N 1
ATOM 4604 C CA . VAL B 1 233 ? -2.893 -13.195 9.695 1 82.56 233 VAL B CA 1
ATOM 4605 C C . VAL B 1 233 ? -3.486 -12.367 8.555 1 82.56 233 VAL B C 1
ATOM 4607 O O . VAL B 1 233 ? -2.896 -11.375 8.125 1 82.56 233 VAL B O 1
ATOM 4610 N N . LYS B 1 234 ? -4.504 -12.859 7.973 1 85.56 234 LYS B N 1
ATOM 4611 C CA . LYS B 1 234 ? -5.301 -12.141 6.98 1 85.56 234 LYS B CA 1
ATOM 4612 C C . LYS B 1 234 ? -6.789 -12.203 7.32 1 85.56 234 LYS B C 1
ATOM 4614 O O . LYS B 1 234 ? -7.395 -13.273 7.277 1 85.56 234 LYS B O 1
ATOM 4619 N N . ARG B 1 235 ? -7.281 -11.086 7.703 1 90.94 235 ARG B N 1
ATOM 4620 C CA . ARG B 1 235 ? -8.68 -10.977 8.094 1 90.94 235 ARG B CA 1
ATOM 4621 C C . ARG B 1 235 ? -9.344 -9.773 7.434 1 90.94 235 ARG B C 1
ATOM 4623 O O . ARG B 1 235 ? -8.656 -8.914 6.871 1 90.94 235 ARG B O 1
ATOM 4630 N N . PRO B 1 236 ? -10.703 -9.805 7.469 1 93.44 236 PRO B N 1
ATOM 4631 C CA . PRO B 1 236 ? -11.391 -8.617 6.961 1 93.44 236 PRO B CA 1
ATOM 4632 C C . PRO B 1 236 ? -10.969 -7.34 7.684 1 93.44 236 PRO B C 1
ATOM 4634 O O . PRO B 1 236 ? -10.625 -7.379 8.867 1 93.44 236 PRO B O 1
ATOM 4637 N N . MET B 1 237 ? -11.086 -6.246 6.992 1 95 237 MET B N 1
ATOM 4638 C CA . MET B 1 237 ? -10.664 -4.941 7.496 1 95 237 MET B CA 1
ATOM 4639 C C . MET B 1 237 ? -11.281 -4.66 8.859 1 95 237 MET B C 1
ATOM 4641 O O . MET B 1 237 ? -10.586 -4.211 9.781 1 95 237 MET B O 1
ATOM 4645 N N . LYS B 1 238 ? -12.523 -4.969 9.078 1 97.56 238 LYS B N 1
ATOM 4646 C CA . LYS B 1 238 ? -13.219 -4.734 10.344 1 97.56 238 LYS B CA 1
ATOM 4647 C C . LYS B 1 238 ? -12.523 -5.453 11.492 1 97.56 238 LYS B C 1
ATOM 4649 O O . LYS B 1 238 ? -12.289 -4.863 12.547 1 97.56 238 LYS B O 1
ATOM 4654 N N . GLU B 1 239 ? -12.148 -6.664 11.242 1 97.44 239 GLU B N 1
ATOM 4655 C CA . GLU B 1 239 ? -11.5 -7.453 12.289 1 97.44 239 GLU B CA 1
ATOM 4656 C C . GLU B 1 239 ? -10.086 -6.945 12.562 1 97.44 239 GLU B C 1
ATOM 4658 O O . GLU B 1 239 ? -9.641 -6.922 13.711 1 97.44 239 GLU B O 1
ATOM 4663 N N . MET B 1 240 ? -9.414 -6.57 11.469 1 96.06 240 MET B N 1
ATOM 4664 C CA . MET B 1 240 ? -8.055 -6.059 11.633 1 96.06 240 MET B CA 1
ATOM 4665 C C . MET B 1 240 ? -8.055 -4.773 12.461 1 96.06 240 MET B C 1
ATOM 4667 O O . MET B 1 240 ? -7.125 -4.523 13.227 1 96.06 240 MET B O 1
ATOM 4671 N N . ILE B 1 241 ? -9.062 -3.932 12.289 1 97.19 241 ILE B N 1
ATOM 4672 C CA . ILE B 1 241 ? -9.148 -2.652 12.984 1 97.19 241 ILE B CA 1
ATOM 4673 C C . ILE B 1 241 ? -9.594 -2.877 14.422 1 97.19 241 ILE B C 1
ATOM 4675 O O . ILE B 1 241 ? -9.031 -2.305 15.359 1 97.19 241 ILE B O 1
ATOM 4679 N N . LEU B 1 242 ? -10.531 -3.762 14.664 1 98 242 LEU B N 1
ATOM 4680 C CA . LEU B 1 242 ? -11.195 -3.873 15.961 1 98 242 LEU B CA 1
ATOM 4681 C C . LEU B 1 242 ? -10.406 -4.793 16.891 1 98 242 LEU B C 1
ATOM 4683 O O . LEU B 1 242 ? -10.555 -4.715 18.109 1 98 242 LEU B O 1
ATOM 4687 N N . TYR B 1 243 ? -9.562 -5.688 16.312 1 96.56 243 TYR B N 1
ATOM 4688 C CA . TYR B 1 243 ? -8.906 -6.684 17.141 1 96.56 243 TYR B CA 1
ATOM 4689 C C . TYR B 1 243 ? -7.402 -6.715 16.875 1 96.56 243 TYR B C 1
ATOM 4691 O O . TYR B 1 243 ? -6.863 -7.738 16.453 1 96.56 243 TYR B O 1
ATOM 4699 N N . PRO B 1 244 ? -6.691 -5.617 17.25 1 95.44 244 PRO B N 1
ATOM 4700 C CA . PRO B 1 244 ? -5.242 -5.562 17.031 1 95.44 244 PRO B CA 1
ATOM 4701 C C . PRO B 1 244 ? -4.488 -6.656 17.781 1 95.44 244 PRO B C 1
ATOM 4703 O O . PRO B 1 244 ? -3.375 -7.016 17.406 1 95.44 244 PRO B O 1
ATOM 4706 N N . GLU B 1 245 ? -5.062 -7.16 18.875 1 93.75 245 GLU B N 1
ATOM 4707 C CA . GLU B 1 245 ? -4.434 -8.227 19.656 1 93.75 245 GLU B CA 1
ATOM 4708 C C . GLU B 1 245 ? -4.316 -9.508 18.844 1 93.75 245 GLU B C 1
ATOM 4710 O O . GLU B 1 245 ? -3.57 -10.414 19.203 1 93.75 245 GLU B O 1
ATOM 4715 N N . LYS B 1 246 ? -4.973 -9.547 17.734 1 92.5 246 LYS B N 1
ATOM 4716 C CA . LYS B 1 246 ? -4.953 -10.75 16.906 1 92.5 246 LYS B CA 1
ATOM 4717 C C . LYS B 1 246 ? -3.936 -10.625 15.773 1 92.5 246 LYS B C 1
ATOM 4719 O O . LYS B 1 246 ? -3.736 -11.562 15 1 92.5 246 LYS B O 1
ATOM 4724 N N . TRP B 1 247 ? -3.322 -9.422 15.734 1 94.06 247 TRP B N 1
ATOM 4725 C CA . TRP B 1 247 ? -2.275 -9.281 14.727 1 94.06 247 TRP B CA 1
ATOM 4726 C C . TRP B 1 247 ? -1.124 -10.242 15 1 94.06 247 TRP B C 1
ATOM 4728 O O . TRP B 1 247 ? -0.785 -10.5 16.156 1 94.06 247 TRP B O 1
ATOM 4738 N N . GLY B 1 248 ? -0.523 -10.82 14.062 1 91.62 248 GLY B N 1
ATOM 4739 C CA . GLY B 1 248 ? 0.625 -11.688 14.297 1 91.62 248 GLY B CA 1
ATOM 4740 C C . GLY B 1 248 ? 0.899 -12.633 13.141 1 91.62 248 GLY B C 1
ATOM 4741 O O . GLY B 1 248 ? 0.176 -12.633 12.141 1 91.62 248 GLY B O 1
ATOM 4742 N N . LEU B 1 249 ? 1.961 -13.297 13.375 1 92.75 249 LEU B N 1
ATOM 4743 C CA . LEU B 1 249 ? 2.238 -14.383 12.445 1 92.75 249 LEU B CA 1
ATOM 4744 C C . LEU B 1 249 ? 1.261 -15.539 12.648 1 92.75 249 LEU B C 1
ATOM 4746 O O . LEU B 1 249 ? 0.849 -15.812 13.773 1 92.75 249 LEU B O 1
ATOM 4750 N N . ASP B 1 250 ? 0.813 -16.062 11.664 1 90.19 250 ASP B N 1
ATOM 4751 C CA . ASP B 1 250 ? 0.046 -17.297 11.656 1 90.19 250 ASP B CA 1
ATOM 4752 C C . ASP B 1 250 ? 0.605 -18.281 10.633 1 90.19 250 ASP B C 1
ATOM 4754 O O . ASP B 1 250 ? 0.238 -18.25 9.461 1 90.19 250 ASP B O 1
ATOM 4758 N N . LEU B 1 251 ? 1.422 -19.188 11.172 1 94 251 LEU B N 1
ATOM 4759 C CA . LEU B 1 251 ? 2.154 -20.078 10.266 1 94 251 LEU B CA 1
ATOM 4760 C C . LEU B 1 251 ? 1.502 -21.453 10.211 1 94 251 LEU B C 1
ATOM 4762 O O . LEU B 1 251 ? 2.008 -22.359 9.539 1 94 251 LEU B O 1
ATOM 4766 N N . ASP B 1 252 ? 0.371 -21.578 10.906 1 91.62 252 ASP B N 1
ATOM 4767 C CA . ASP B 1 252 ? -0.246 -22.906 11.031 1 91.62 252 ASP B CA 1
ATOM 4768 C C . ASP B 1 252 ? -0.688 -23.438 9.672 1 91.62 252 ASP B C 1
ATOM 4770 O O . ASP B 1 252 ? -0.469 -24.609 9.359 1 91.62 252 ASP B O 1
ATOM 4774 N N . VAL B 1 253 ? -1.258 -22.594 8.93 1 90.31 253 VAL B N 1
ATOM 4775 C CA . VAL B 1 253 ? -1.752 -23.016 7.625 1 90.31 253 VAL B CA 1
ATOM 4776 C C . VAL B 1 253 ? -0.586 -23.484 6.754 1 90.31 253 VAL B C 1
ATOM 4778 O O . VAL B 1 253 ? -0.668 -24.531 6.102 1 90.31 253 VAL B O 1
ATOM 4781 N N . ALA B 1 254 ? 0.471 -22.719 6.773 1 93.75 254 ALA B N 1
ATOM 4782 C CA . ALA B 1 254 ? 1.664 -23.062 6.004 1 93.75 254 ALA B CA 1
ATOM 4783 C C . ALA B 1 254 ? 2.26 -24.391 6.48 1 93.75 254 ALA B C 1
ATOM 4785 O O . ALA B 1 254 ? 2.652 -25.219 5.664 1 93.75 254 ALA B O 1
ATOM 4786 N N . LYS B 1 255 ? 2.289 -24.609 7.711 1 94.44 255 LYS B N 1
ATOM 4787 C CA . LYS B 1 255 ? 2.922 -25.797 8.281 1 94.44 255 LYS B CA 1
ATOM 4788 C C . LYS B 1 255 ? 2.115 -27.047 7.969 1 94.44 255 LYS B C 1
ATOM 4790 O O . LYS B 1 255 ? 2.682 -28.141 7.812 1 94.44 255 LYS B O 1
ATOM 4795 N N . ARG B 1 256 ? 0.828 -26.891 7.816 1 93.25 256 ARG B N 1
ATOM 4796 C CA . ARG B 1 256 ? -0.01 -28.031 7.434 1 93.25 256 ARG B CA 1
ATOM 4797 C C . ARG B 1 256 ? 0.347 -28.531 6.039 1 93.25 256 ARG B C 1
ATOM 4799 O O . ARG B 1 256 ? 0.116 -29.688 5.715 1 93.25 256 ARG B O 1
ATOM 4806 N N . VAL B 1 257 ? 0.857 -27.688 5.219 1 96.44 257 VAL B N 1
ATOM 4807 C CA . VAL B 1 257 ? 1.302 -28.031 3.873 1 96.44 257 VAL B CA 1
ATOM 4808 C C . VAL B 1 257 ? 2.74 -28.547 3.916 1 96.44 257 VAL B C 1
ATOM 4810 O O . VAL B 1 257 ? 3.043 -29.609 3.379 1 96.44 257 VAL B O 1
ATOM 4813 N N . LEU B 1 258 ? 3.572 -27.844 4.668 1 97.5 258 LEU B N 1
ATOM 4814 C CA . LEU B 1 258 ? 5.012 -28.094 4.695 1 97.5 258 LEU B CA 1
ATOM 4815 C C . LEU B 1 258 ? 5.324 -29.406 5.398 1 97.5 258 LEU B C 1
ATOM 4817 O O . LEU B 1 258 ? 6.195 -30.156 4.957 1 97.5 258 LEU B O 1
ATOM 4821 N N . ASP B 1 259 ? 4.633 -29.703 6.438 1 96.5 259 ASP B N 1
ATOM 4822 C CA . ASP B 1 259 ? 4.887 -30.906 7.227 1 96.5 259 ASP B CA 1
ATOM 4823 C C . ASP B 1 259 ? 4.559 -32.188 6.43 1 96.5 259 ASP B C 1
ATOM 4825 O O . ASP B 1 259 ? 5.051 -33.25 6.742 1 96.5 259 ASP B O 1
ATOM 4829 N N . LYS B 1 260 ? 3.781 -32.031 5.375 1 97.38 260 LYS B N 1
ATOM 4830 C CA . LYS B 1 260 ? 3.404 -33.156 4.535 1 97.38 260 LYS B CA 1
ATOM 4831 C C . LYS B 1 260 ? 4.387 -33.344 3.383 1 97.38 260 LYS B C 1
ATOM 4833 O O . LYS B 1 260 ? 4.25 -34.281 2.582 1 97.38 260 LYS B O 1
ATOM 4838 N N . GLY B 1 261 ? 5.301 -32.438 3.326 1 98.25 261 GLY B N 1
ATOM 4839 C CA . GLY B 1 261 ? 6.344 -32.562 2.322 1 98.25 261 GLY B CA 1
ATOM 4840 C C . GLY B 1 261 ? 6.051 -31.781 1.059 1 98.25 261 GLY B C 1
ATOM 4841 O O . GLY B 1 261 ? 6.852 -31.781 0.121 1 98.25 261 GLY B O 1
ATOM 4842 N N . ALA B 1 262 ? 4.906 -31.109 1.049 1 98.69 262 ALA B N 1
ATOM 4843 C CA . ALA B 1 262 ? 4.535 -30.297 -0.117 1 98.69 262 ALA B CA 1
ATOM 4844 C C . ALA B 1 262 ? 5.188 -28.922 -0.07 1 98.69 262 ALA B C 1
ATOM 4846 O O . ALA B 1 262 ? 5.957 -28.625 0.848 1 98.69 262 ALA B O 1
ATOM 4847 N N . ASN B 1 263 ? 5.055 -28.172 -1.105 1 98.75 263 ASN B N 1
ATOM 4848 C CA . ASN B 1 263 ? 5.594 -26.828 -1.239 1 98.75 263 ASN B CA 1
ATOM 4849 C C . ASN B 1 263 ? 4.488 -25.766 -1.222 1 98.75 263 ASN B C 1
ATOM 4851 O O . ASN B 1 263 ? 3.314 -26.094 -1.416 1 98.75 263 ASN B O 1
ATOM 4855 N N . PHE B 1 264 ? 4.84 -24.578 -0.931 1 97.19 264 PHE B N 1
ATOM 4856 C CA . PHE B 1 264 ? 3.889 -23.5 -1.151 1 97.19 264 PHE B CA 1
ATOM 4857 C C . PHE B 1 264 ? 4.566 -22.312 -1.831 1 97.19 264 PHE B C 1
ATOM 4859 O O . PHE B 1 264 ? 5.797 -22.234 -1.895 1 97.19 264 PHE B O 1
ATOM 4866 N N . SER B 1 265 ? 3.748 -21.516 -2.428 1 97.19 265 SER B N 1
ATOM 4867 C CA . SER B 1 265 ? 4.227 -20.297 -3.072 1 97.19 265 SER B CA 1
ATOM 4868 C C . SER B 1 265 ? 3.68 -19.062 -2.377 1 97.19 265 SER B C 1
ATOM 4870 O O . SER B 1 265 ? 2.547 -19.062 -1.893 1 97.19 265 SER B O 1
ATOM 4872 N N . VAL B 1 266 ? 4.469 -18.047 -2.281 1 94.5 266 VAL B N 1
ATOM 4873 C CA . VAL B 1 266 ? 4.059 -16.719 -1.802 1 94.5 266 VAL B CA 1
ATOM 4874 C C . VAL B 1 266 ? 4.105 -15.719 -2.949 1 94.5 266 VAL B C 1
ATOM 4876 O O . VAL B 1 266 ? 5.102 -15.633 -3.67 1 94.5 266 VAL B O 1
ATOM 4879 N N . GLU B 1 267 ? 2.953 -15.023 -3.094 1 92.69 267 GLU B N 1
ATOM 4880 C CA . GLU B 1 267 ? 2.869 -14.023 -4.16 1 92.69 267 GLU B CA 1
ATOM 4881 C C . GLU B 1 267 ? 2.553 -12.641 -3.6 1 92.69 267 GLU B C 1
ATOM 4883 O O . GLU B 1 267 ? 2.57 -12.438 -2.385 1 92.69 267 GLU B O 1
ATOM 4888 N N . PHE B 1 268 ? 2.434 -11.68 -4.504 1 85.06 268 PHE B N 1
ATOM 4889 C CA . PHE B 1 268 ? 1.95 -10.328 -4.246 1 85.06 268 PHE B CA 1
ATOM 4890 C C . PHE B 1 268 ? 2.85 -9.609 -3.246 1 85.06 268 PHE B C 1
ATOM 4892 O O . PHE B 1 268 ? 2.365 -9.016 -2.281 1 85.06 268 PHE B O 1
ATOM 4899 N N . LEU B 1 269 ? 4.27 -9.898 -3.354 1 78 269 LEU B N 1
ATOM 4900 C CA . LEU B 1 269 ? 5.152 -8.992 -2.627 1 78 269 LEU B CA 1
ATOM 4901 C C . LEU B 1 269 ? 5.105 -7.594 -3.227 1 78 269 LEU B C 1
ATOM 4903 O O . LEU B 1 269 ? 5.668 -7.352 -4.297 1 78 269 LEU B O 1
ATOM 4907 N N . SER B 1 270 ? 4.32 -6.742 -3.119 1 58.44 270 SER B N 1
ATOM 4908 C CA . SER B 1 270 ? 4.102 -5.387 -3.611 1 58.44 270 SER B CA 1
ATOM 4909 C C . SER B 1 270 ? 2.66 -5.188 -4.07 1 58.44 270 SER B C 1
ATOM 4911 O O . SER B 1 270 ? 2.32 -4.145 -4.633 1 58.44 270 SER B O 1
ATOM 4913 N N . GLY B 1 271 ? 1.922 -6.273 -4.184 1 57.88 271 GLY B N 1
ATOM 4914 C CA . GLY B 1 271 ? 0.801 -6.227 -5.109 1 57.88 271 GLY B CA 1
ATOM 4915 C C . GLY B 1 271 ? -0.414 -5.52 -4.539 1 57.88 271 GLY B C 1
ATOM 4916 O O . GLY B 1 271 ? -1.381 -6.164 -4.129 1 57.88 271 GLY B O 1
ATOM 4917 N N . ASP B 1 272 ? -0.204 -4.297 -4.402 1 60.19 272 ASP B N 1
ATOM 4918 C CA . ASP B 1 272 ? -1.353 -3.535 -3.918 1 60.19 272 ASP B CA 1
ATOM 4919 C C . ASP B 1 272 ? -2.553 -3.703 -4.848 1 60.19 272 ASP B C 1
ATOM 4921 O O . ASP B 1 272 ? -2.846 -2.822 -5.656 1 60.19 272 ASP B O 1
ATOM 4925 N N . ILE B 1 273 ? -2.967 -4.941 -5.176 1 78.12 273 ILE B N 1
ATOM 4926 C CA . ILE B 1 273 ? -4.281 -5.016 -5.805 1 78.12 273 ILE B CA 1
ATOM 4927 C C . ILE B 1 273 ? -5.367 -5.016 -4.727 1 78.12 273 ILE B C 1
ATOM 4929 O O . ILE B 1 273 ? -5.617 -6.043 -4.09 1 78.12 273 ILE B O 1
ATOM 4933 N N . GLY B 1 274 ? -5.789 -3.861 -4.469 1 81.56 274 GLY B N 1
ATOM 4934 C CA . GLY B 1 274 ? -6.719 -3.674 -3.365 1 81.56 274 GLY B CA 1
ATOM 4935 C C . GLY B 1 274 ? -8.164 -3.885 -3.76 1 81.56 274 GLY B C 1
ATOM 4936 O O . GLY B 1 274 ? -8.531 -3.693 -4.922 1 81.56 274 GLY B O 1
ATOM 4937 N N . LEU B 1 275 ? -8.953 -4.461 -2.895 1 90.19 275 LEU B N 1
ATOM 4938 C CA . LEU B 1 275 ? -10.414 -4.535 -2.945 1 90.19 275 LEU B CA 1
ATOM 4939 C C . LEU B 1 275 ? -11.031 -3.965 -1.672 1 90.19 275 LEU B C 1
ATOM 4941 O O . LEU B 1 275 ? -11.773 -4.656 -0.977 1 90.19 275 LEU B O 1
ATOM 4945 N N . GLU B 1 276 ? -10.703 -2.76 -1.5 1 89.94 276 GLU B N 1
ATOM 4946 C CA . GLU B 1 276 ? -11.102 -2.068 -0.277 1 89.94 276 GLU B CA 1
ATOM 4947 C C . GLU B 1 276 ? -12.617 -2.039 -0.127 1 89.94 276 GLU B C 1
ATOM 4949 O O . GLU B 1 276 ? -13.141 -2.145 0.985 1 89.94 276 GLU B O 1
ATOM 4954 N N . ALA B 1 277 ? -13.312 -1.898 -1.25 1 90.81 277 ALA B N 1
ATOM 4955 C CA . ALA B 1 277 ? -14.773 -1.818 -1.24 1 90.81 277 ALA B CA 1
ATOM 4956 C C . ALA B 1 277 ? -15.391 -3.109 -0.707 1 90.81 277 ALA B C 1
ATOM 4958 O O . ALA B 1 277 ? -16.516 -3.107 -0.218 1 90.81 277 ALA B O 1
ATOM 4959 N N . LEU B 1 278 ? -14.641 -4.184 -0.779 1 91.81 278 LEU B N 1
ATOM 4960 C CA . LEU B 1 278 ? -15.125 -5.469 -0.285 1 91.81 278 LEU B CA 1
ATOM 4961 C C . LEU B 1 278 ? -14.719 -5.68 1.17 1 91.81 278 LEU B C 1
ATOM 4963 O O . LEU B 1 278 ? -14.953 -6.75 1.735 1 91.81 278 LEU B O 1
ATOM 4967 N N . GLY B 1 279 ? -14.055 -4.738 1.764 1 91.69 279 GLY B N 1
ATOM 4968 C CA . GLY B 1 279 ? -13.68 -4.805 3.166 1 91.69 279 GLY B CA 1
ATOM 4969 C C . GLY B 1 279 ? -12.43 -5.629 3.406 1 91.69 279 GLY B C 1
ATOM 4970 O O . GLY B 1 279 ? -12.211 -6.129 4.512 1 91.69 279 GLY B O 1
ATOM 4971 N N . THR B 1 280 ? -11.656 -5.773 2.383 1 90.56 280 THR B N 1
ATOM 4972 C CA . THR B 1 280 ? -10.43 -6.539 2.535 1 90.56 280 THR B CA 1
ATOM 4973 C C . THR B 1 280 ? -9.312 -5.668 3.111 1 90.56 280 THR B C 1
ATOM 4975 O O . THR B 1 280 ? -9.227 -4.48 2.801 1 90.56 280 THR B O 1
ATOM 4978 N N . ALA B 1 281 ? -8.5 -6.258 3.99 1 88.56 281 ALA B N 1
ATOM 4979 C CA . ALA B 1 281 ? -7.312 -5.586 4.52 1 88.56 281 ALA B CA 1
ATOM 4980 C C . ALA B 1 281 ? -6.055 -6.02 3.77 1 88.56 281 ALA B C 1
ATOM 4982 O O . ALA B 1 281 ? -5.672 -7.191 3.814 1 88.56 281 ALA B O 1
ATOM 4983 N N . PRO B 1 282 ? -5.504 -5.07 3.076 1 85.56 282 PRO B N 1
ATOM 4984 C CA . PRO B 1 282 ? -4.234 -5.445 2.447 1 85.56 282 PRO B CA 1
ATOM 4985 C C . PRO B 1 282 ? -3.143 -5.766 3.465 1 85.56 282 PRO B C 1
ATOM 4987 O O . PRO B 1 282 ? -3.049 -5.105 4.504 1 85.56 282 PRO B O 1
ATOM 4990 N N . ILE B 1 283 ? -2.34 -6.762 3.213 1 89.81 283 ILE B N 1
ATOM 4991 C CA . ILE B 1 283 ? -1.228 -7.145 4.078 1 89.81 283 ILE B CA 1
ATOM 4992 C C . ILE B 1 283 ? 0.076 -6.574 3.523 1 89.81 283 ILE B C 1
ATOM 4994 O O . ILE B 1 283 ? 0.429 -6.828 2.369 1 89.81 283 ILE B O 1
ATOM 4998 N N . PRO B 1 284 ? 0.77 -5.766 4.289 1 90.25 284 PRO B N 1
ATOM 4999 C CA . PRO B 1 284 ? 2.004 -5.176 3.766 1 90.25 284 PRO B CA 1
ATOM 5000 C C . PRO B 1 284 ? 3.094 -6.211 3.506 1 90.25 284 PRO B C 1
ATOM 5002 O O . PRO B 1 284 ? 3.096 -7.277 4.125 1 90.25 284 PRO B O 1
ATOM 5005 N N . ASP B 1 285 ? 4.051 -5.895 2.676 1 91.81 285 ASP B N 1
ATOM 5006 C CA . ASP B 1 285 ? 5.117 -6.801 2.256 1 91.81 285 ASP B CA 1
ATOM 5007 C C . ASP B 1 285 ? 5.93 -7.281 3.455 1 91.81 285 ASP B C 1
ATOM 5009 O O . ASP B 1 285 ? 6.324 -8.445 3.514 1 91.81 285 ASP B O 1
ATOM 5013 N N . TRP B 1 286 ? 6.203 -6.363 4.371 1 93.38 286 TRP B N 1
ATOM 5014 C CA . TRP B 1 286 ? 7.082 -6.727 5.48 1 93.38 286 TRP B CA 1
ATOM 5015 C C . TRP B 1 286 ? 6.438 -7.793 6.359 1 93.38 286 TRP B C 1
ATOM 5017 O O . TRP B 1 286 ? 7.133 -8.602 6.973 1 93.38 286 TRP B O 1
ATOM 5027 N N . MET B 1 287 ? 5.141 -7.832 6.473 1 94.12 287 MET B N 1
ATOM 5028 C CA . MET B 1 287 ? 4.477 -8.891 7.234 1 94.12 287 MET B CA 1
ATOM 5029 C C . MET B 1 287 ? 4.621 -10.234 6.531 1 94.12 287 MET B C 1
ATOM 5031 O O . MET B 1 287 ? 4.914 -11.25 7.172 1 94.12 287 MET B O 1
ATOM 5035 N N . LYS B 1 288 ? 4.395 -10.266 5.227 1 93.81 288 LYS B N 1
ATOM 5036 C CA . LYS B 1 288 ? 4.582 -11.492 4.449 1 93.81 288 LYS B CA 1
ATOM 5037 C C . LYS B 1 288 ? 6.016 -12 4.566 1 93.81 288 LYS B C 1
ATOM 5039 O O . LYS B 1 288 ? 6.242 -13.195 4.758 1 93.81 288 LYS B O 1
ATOM 5044 N N . MET B 1 289 ? 6.914 -11.07 4.449 1 96.44 289 MET B N 1
ATOM 5045 C CA . MET B 1 289 ? 8.328 -11.422 4.508 1 96.44 289 MET B CA 1
ATOM 5046 C C . MET B 1 289 ? 8.703 -11.961 5.883 1 96.44 289 MET B C 1
ATOM 5048 O O . MET B 1 289 ? 9.516 -12.883 5.996 1 96.44 289 MET B O 1
ATOM 5052 N N . ALA B 1 290 ? 8.141 -11.359 6.914 1 97.38 290 ALA B N 1
ATOM 5053 C CA . ALA B 1 290 ? 8.398 -11.859 8.266 1 97.38 290 ALA B CA 1
ATOM 5054 C C . ALA B 1 290 ? 8.016 -13.336 8.383 1 97.38 290 ALA B C 1
ATOM 5056 O O . ALA B 1 290 ? 8.742 -14.125 8.984 1 97.38 290 ALA B O 1
ATOM 5057 N N . GLY B 1 291 ? 6.867 -13.672 7.805 1 97 291 GLY B N 1
ATOM 5058 C CA . GLY B 1 291 ? 6.449 -15.07 7.812 1 97 291 GLY B CA 1
ATOM 5059 C C . GLY B 1 291 ? 7.395 -15.977 7.051 1 97 291 GLY B C 1
ATOM 5060 O O . GLY B 1 291 ? 7.742 -17.062 7.527 1 97 291 GLY B O 1
ATOM 5061 N N . ILE B 1 292 ? 7.824 -15.562 5.898 1 97.5 292 ILE B N 1
ATOM 5062 C CA . ILE B 1 292 ? 8.773 -16.312 5.09 1 97.5 292 ILE B CA 1
ATOM 5063 C C . ILE B 1 292 ? 10.062 -16.547 5.879 1 97.5 292 ILE B C 1
ATOM 5065 O O . ILE B 1 292 ? 10.562 -17.672 5.949 1 97.5 292 ILE B O 1
ATOM 5069 N N . VAL B 1 293 ? 10.547 -15.453 6.484 1 98.31 293 VAL B N 1
ATOM 5070 C CA . VAL B 1 293 ? 11.797 -15.492 7.23 1 98.31 293 VAL B CA 1
ATOM 5071 C C . VAL B 1 293 ? 11.672 -16.484 8.383 1 98.31 293 VAL B C 1
ATOM 5073 O O . VAL B 1 293 ? 12.57 -17.297 8.609 1 98.31 293 VAL B O 1
ATOM 5076 N N . ARG B 1 294 ? 10.562 -16.453 9.055 1 98 294 ARG B N 1
ATOM 5077 C CA . ARG B 1 294 ? 10.359 -17.359 10.18 1 98 294 ARG B CA 1
ATOM 5078 C C . ARG B 1 294 ? 10.344 -18.812 9.719 1 98 294 ARG B C 1
ATOM 5080 O O . ARG B 1 294 ? 10.898 -19.688 10.383 1 98 294 ARG B O 1
ATOM 5087 N N . LEU B 1 295 ? 9.734 -19.094 8.633 1 97.81 295 LEU B N 1
ATOM 5088 C CA . LEU B 1 295 ? 9.672 -20.453 8.102 1 97.81 295 LEU B CA 1
ATOM 5089 C C . LEU B 1 295 ? 11.047 -20.922 7.645 1 97.81 295 LEU B C 1
ATOM 5091 O O . LEU B 1 295 ? 11.414 -22.078 7.855 1 97.81 295 LEU B O 1
ATOM 5095 N N . ILE B 1 296 ? 11.812 -20.031 7.07 1 98.19 296 ILE B N 1
ATOM 5096 C CA . ILE B 1 296 ? 13.172 -20.359 6.664 1 98.19 296 ILE B CA 1
ATOM 5097 C C . ILE B 1 296 ? 14.008 -20.703 7.895 1 98.19 296 ILE B C 1
ATOM 5099 O O . ILE B 1 296 ? 14.75 -21.688 7.891 1 98.19 296 ILE B O 1
ATOM 5103 N N . GLN B 1 297 ? 13.852 -19.906 8.938 1 97.75 297 GLN B N 1
ATOM 5104 C CA . GLN B 1 297 ? 14.578 -20.141 10.188 1 97.75 297 GLN B CA 1
ATOM 5105 C C . GLN B 1 297 ? 14.211 -21.484 10.797 1 97.75 297 GLN B C 1
ATOM 5107 O O . GLN B 1 297 ? 15 -22.078 11.531 1 97.75 297 GLN B O 1
ATOM 5112 N N . GLN B 1 298 ? 13.094 -21.953 10.438 1 97.25 298 GLN B N 1
ATOM 5113 C CA . GLN B 1 298 ? 12.625 -23.234 10.953 1 97.25 298 GLN B CA 1
ATOM 5114 C C . GLN B 1 298 ? 13.023 -24.375 10.023 1 97.25 298 GLN B C 1
ATOM 5116 O O . GLN B 1 298 ? 12.641 -25.531 10.242 1 97.25 298 GLN B O 1
ATOM 5121 N N . GLY B 1 299 ? 13.648 -24.078 8.891 1 97.31 299 GLY B N 1
ATOM 5122 C CA . GLY B 1 299 ? 14.25 -25.109 8.07 1 97.31 299 GLY B CA 1
ATOM 5123 C C . GLY B 1 299 ? 13.453 -25.422 6.816 1 97.31 299 GLY B C 1
ATOM 5124 O O . GLY B 1 299 ? 13.672 -26.438 6.172 1 97.31 299 GLY B O 1
ATOM 5125 N N . TYR B 1 300 ? 12.602 -24.5 6.418 1 98.12 300 TYR B N 1
ATOM 5126 C CA . TYR B 1 300 ? 11.672 -24.844 5.344 1 98.12 300 TYR B CA 1
ATOM 5127 C C . TYR B 1 300 ? 12.102 -24.188 4.031 1 98.12 300 TYR B C 1
ATOM 5129 O O . TYR B 1 300 ? 11.312 -24.109 3.086 1 98.12 300 TYR B O 1
ATOM 5137 N N . SER B 1 301 ? 13.297 -23.688 3.865 1 98.06 301 SER B N 1
ATOM 5138 C CA . SER B 1 301 ? 13.719 -22.953 2.682 1 98.06 301 SER B CA 1
ATOM 5139 C C . SER B 1 301 ? 13.602 -23.797 1.423 1 98.06 301 SER B C 1
ATOM 5141 O O . SER B 1 301 ? 13.438 -23.266 0.322 1 98.06 301 SER B O 1
ATOM 5143 N N . ARG B 1 302 ? 13.609 -25.156 1.53 1 98.56 302 ARG B N 1
ATOM 5144 C CA . ARG B 1 302 ? 13.609 -26.047 0.375 1 98.56 302 ARG B CA 1
ATOM 5145 C C . ARG B 1 302 ? 12.188 -26.297 -0.118 1 98.56 302 ARG B C 1
ATOM 5147 O O . ARG B 1 302 ? 11.992 -26.984 -1.12 1 98.56 302 ARG B O 1
ATOM 5154 N N . GLN B 1 303 ? 11.203 -25.719 0.546 1 98.81 303 GLN B N 1
ATOM 5155 C CA . GLN B 1 303 ? 9.82 -26 0.184 1 98.81 303 GLN B CA 1
ATOM 5156 C C . GLN B 1 303 ? 9.062 -24.719 -0.126 1 98.81 303 GLN B C 1
ATOM 5158 O O . GLN B 1 303 ? 7.828 -24.703 -0.178 1 98.81 303 GLN B O 1
ATOM 5163 N N . ILE B 1 304 ? 9.727 -23.609 -0.3 1 98.62 304 ILE B N 1
ATOM 5164 C CA . ILE B 1 304 ? 9.102 -22.312 -0.563 1 98.62 304 ILE B CA 1
ATOM 5165 C C . ILE B 1 304 ? 9.516 -21.812 -1.947 1 98.62 304 ILE B C 1
ATOM 5167 O O . ILE B 1 304 ? 10.688 -21.891 -2.318 1 98.62 304 ILE B O 1
ATOM 5171 N N . VAL B 1 305 ? 8.578 -21.422 -2.717 1 98.62 305 VAL B N 1
ATOM 5172 C CA . VAL B 1 305 ? 8.852 -20.734 -3.967 1 98.62 305 VAL B CA 1
ATOM 5173 C C . VAL B 1 305 ? 8.133 -19.391 -3.975 1 98.62 305 VAL B C 1
ATOM 5175 O O . VAL B 1 305 ? 7.301 -19.109 -3.105 1 98.62 305 VAL B O 1
ATOM 5178 N N . LEU B 1 306 ? 8.516 -18.484 -4.914 1 97.62 306 LEU B N 1
ATOM 5179 C CA . LEU B 1 306 ? 7.988 -17.125 -4.984 1 97.62 306 LEU B CA 1
ATOM 5180 C C . LEU B 1 306 ? 7.387 -16.844 -6.359 1 97.62 306 LEU B C 1
ATOM 5182 O O . LEU B 1 306 ? 7.762 -17.484 -7.348 1 97.62 306 LEU B O 1
ATOM 5186 N N . GLY B 1 307 ? 6.496 -15.961 -6.391 1 96.38 307 GLY B N 1
ATOM 5187 C CA . GLY B 1 307 ? 5.914 -15.453 -7.625 1 96.38 307 GLY B CA 1
ATOM 5188 C C . GLY B 1 307 ? 5.332 -14.055 -7.477 1 96.38 307 GLY B C 1
ATOM 5189 O O . GLY B 1 307 ? 5.164 -13.562 -6.363 1 96.38 307 GLY B O 1
ATOM 5190 N N . THR B 1 308 ? 5.059 -13.406 -8.578 1 95.12 308 THR B N 1
ATOM 5191 C CA . THR B 1 308 ? 4.414 -12.102 -8.578 1 95.12 308 THR B CA 1
ATOM 5192 C C . THR B 1 308 ? 2.9 -12.242 -8.68 1 95.12 308 THR B C 1
ATOM 5194 O O . THR B 1 308 ? 2.156 -11.492 -8.039 1 95.12 308 THR B O 1
ATOM 5197 N N . ASP B 1 309 ? 2.463 -13.203 -9.43 1 95.19 309 ASP B N 1
ATOM 5198 C CA . ASP B 1 309 ? 1.048 -13.406 -9.734 1 95.19 309 ASP B CA 1
ATOM 5199 C C . ASP B 1 309 ? 0.434 -12.148 -10.344 1 95.19 309 ASP B C 1
ATOM 5201 O O . ASP B 1 309 ? -0.584 -11.648 -9.867 1 95.19 309 ASP B O 1
ATOM 5205 N N . MET B 1 310 ? 1.093 -11.688 -11.359 1 94 310 MET B N 1
ATOM 5206 C CA . MET B 1 310 ? 0.542 -10.547 -12.086 1 94 310 MET B CA 1
ATOM 5207 C C . MET B 1 310 ? -0.776 -10.914 -12.758 1 94 310 MET B C 1
ATOM 5209 O O . MET B 1 310 ? -0.784 -11.594 -13.789 1 94 310 MET B O 1
ATOM 5213 N N . CYS B 1 311 ? -1.897 -10.359 -12.266 1 93.31 311 CYS B N 1
ATOM 5214 C CA . CYS B 1 311 ? -3.199 -10.812 -12.742 1 93.31 311 CYS B CA 1
ATOM 5215 C C . CYS B 1 311 ? -4.121 -9.633 -13.016 1 93.31 311 CYS B C 1
ATOM 5217 O O . CYS B 1 311 ? -5.297 -9.82 -13.336 1 93.31 311 CYS B O 1
ATOM 5219 N N . VAL B 1 312 ? -3.676 -8.453 -12.82 1 93.81 312 VAL B N 1
ATOM 5220 C CA . VAL B 1 312 ? -4.406 -7.227 -13.133 1 93.81 312 VAL B CA 1
ATOM 5221 C C . VAL B 1 312 ? -3.48 -6.234 -13.828 1 93.81 312 VAL B C 1
ATOM 5223 O O . VAL B 1 312 ? -2.301 -6.129 -13.492 1 93.81 312 VAL B O 1
ATOM 5226 N N . LYS B 1 313 ? -4.105 -5.516 -14.727 1 95.81 313 LYS B N 1
ATOM 5227 C CA . LYS B 1 313 ? -3.332 -4.617 -15.578 1 95.81 313 LYS B CA 1
ATOM 5228 C C . LYS B 1 313 ? -2.59 -3.572 -14.75 1 95.81 313 LYS B C 1
ATOM 5230 O O . LYS B 1 313 ? -1.479 -3.17 -15.094 1 95.81 313 LYS B O 1
ATOM 5235 N N . THR B 1 314 ? -3.084 -3.164 -13.609 1 94.38 314 THR B N 1
ATOM 5236 C CA . THR B 1 314 ? -2.516 -2.1 -12.789 1 94.38 314 THR B CA 1
ATOM 5237 C C . THR B 1 314 ? -1.228 -2.562 -12.117 1 94.38 314 THR B C 1
ATOM 5239 O O . THR B 1 314 ? -0.478 -1.749 -11.57 1 94.38 314 THR B O 1
ATOM 5242 N N . MET B 1 315 ? -0.912 -3.838 -12.211 1 95 315 MET B N 1
ATOM 5243 C CA . MET B 1 315 ? 0.336 -4.367 -11.672 1 95 315 MET B CA 1
ATOM 5244 C C . MET B 1 315 ? 1.478 -4.199 -12.672 1 95 315 MET B C 1
ATOM 5246 O O . MET B 1 315 ? 2.65 -4.27 -12.297 1 95 315 MET B O 1
ATOM 5250 N N . CYS B 1 316 ? 1.14 -4.008 -13.906 1 95.44 316 CYS B N 1
ATOM 5251 C CA . CYS B 1 316 ? 2.137 -3.873 -14.969 1 95.44 316 CYS B CA 1
ATOM 5252 C C . CYS B 1 316 ? 2.885 -2.551 -14.844 1 95.44 316 CYS B C 1
ATOM 5254 O O . CYS B 1 316 ? 2.295 -1.528 -14.492 1 95.44 316 CYS B O 1
ATOM 5256 N N . ARG B 1 317 ? 4.094 -2.623 -15.148 1 94.19 317 ARG B N 1
ATOM 5257 C CA . ARG B 1 317 ? 4.926 -1.428 -15.078 1 94.19 317 ARG B CA 1
ATOM 5258 C C . ARG B 1 317 ? 4.375 -0.32 -15.969 1 94.19 317 ARG B C 1
ATOM 5260 O O . ARG B 1 317 ? 4.328 0.844 -15.562 1 94.19 317 ARG B O 1
ATOM 5267 N N . GLN B 1 318 ? 3.914 -0.578 -17.078 1 93 318 GLN B N 1
ATOM 5268 C CA . GLN B 1 318 ? 3.438 0.41 -18.031 1 93 318 GLN B CA 1
ATOM 5269 C C . GLN B 1 318 ? 2.09 0.985 -17.609 1 93 318 GLN B C 1
ATOM 5271 O O . GLN B 1 318 ? 1.642 1.997 -18.156 1 93 318 GLN B O 1
ATOM 5276 N N . PHE B 1 319 ? 1.504 0.331 -16.625 1 94.75 319 PHE B N 1
ATOM 5277 C CA . PHE B 1 319 ? 0.144 0.725 -16.266 1 94.75 319 PHE B CA 1
ATOM 5278 C C . PHE B 1 319 ? 0.024 0.975 -14.773 1 94.75 319 PHE B C 1
ATOM 5280 O O . PHE B 1 319 ? -1.003 0.664 -14.164 1 94.75 319 PHE B O 1
ATOM 5287 N N . GLY B 1 320 ? 1.093 1.459 -14.211 1 92.94 320 GLY B N 1
ATOM 5288 C CA . GLY B 1 320 ? 0.961 2.031 -12.875 1 92.94 320 GLY B CA 1
ATOM 5289 C C . GLY B 1 320 ? 1.589 1.176 -11.797 1 92.94 320 GLY B C 1
ATOM 5290 O O . GLY B 1 320 ? 1.578 1.546 -10.617 1 92.94 320 GLY B O 1
ATOM 5291 N N . GLY B 1 321 ? 2.094 -0.034 -12.172 1 93.44 321 GLY B N 1
ATOM 5292 C CA . GLY B 1 321 ? 2.738 -0.923 -11.219 1 93.44 321 GLY B CA 1
ATOM 5293 C C . GLY B 1 321 ? 4.227 -1.084 -11.469 1 93.44 321 GLY B C 1
ATOM 5294 O O . GLY B 1 321 ? 4.883 -0.162 -11.953 1 93.44 321 GLY B O 1
ATOM 5295 N N . GLU B 1 322 ? 4.789 -2.158 -10.992 1 92.69 322 GLU B N 1
ATOM 5296 C CA . GLU B 1 322 ? 6.223 -2.389 -11.141 1 92.69 322 GLU B CA 1
ATOM 5297 C C . GLU B 1 322 ? 6.5 -3.648 -11.953 1 92.69 322 GLU B C 1
ATOM 5299 O O . GLU B 1 322 ? 7.656 -3.986 -12.219 1 92.69 322 GLU B O 1
ATOM 5304 N N . GLY B 1 323 ? 5.406 -4.34 -12.305 1 94 323 GLY B N 1
ATOM 5305 C CA . GLY B 1 323 ? 5.547 -5.52 -13.141 1 94 323 GLY B CA 1
ATOM 5306 C C . GLY B 1 323 ? 6.25 -6.668 -12.445 1 94 323 GLY B C 1
ATOM 5307 O O . GLY B 1 323 ? 6.25 -6.746 -11.219 1 94 323 GLY B O 1
ATOM 5308 N N . TYR B 1 324 ? 6.777 -7.582 -13.266 1 95.5 324 TYR B N 1
ATOM 5309 C CA . TYR B 1 324 ? 7.441 -8.781 -12.758 1 95.5 324 TYR B CA 1
ATOM 5310 C C . TYR B 1 324 ? 8.727 -8.422 -12.016 1 95.5 324 TYR B C 1
ATOM 5312 O O . TYR B 1 324 ? 9.18 -9.164 -11.148 1 95.5 324 TYR B O 1
ATOM 5320 N N . CYS B 1 325 ? 9.242 -7.297 -12.289 1 92.56 325 CYS B N 1
ATOM 5321 C CA . CYS B 1 325 ? 10.523 -6.883 -11.711 1 92.56 325 CYS B CA 1
ATOM 5322 C C . CYS B 1 325 ? 10.375 -6.594 -10.219 1 92.56 325 CYS B C 1
ATOM 5324 O O . CYS B 1 325 ? 11.375 -6.488 -9.508 1 92.56 325 CYS B O 1
ATOM 5326 N N . ARG B 1 326 ? 9.156 -6.477 -9.758 1 92.25 326 ARG B N 1
ATOM 5327 C CA . ARG B 1 326 ? 8.953 -6.32 -8.32 1 92.25 326 ARG B CA 1
ATOM 5328 C C . ARG B 1 326 ? 9.609 -7.461 -7.547 1 92.25 326 ARG B C 1
ATOM 5330 O O . ARG B 1 326 ? 10.133 -7.254 -6.449 1 92.25 326 ARG B O 1
ATOM 5337 N N . LEU B 1 327 ? 9.562 -8.625 -8.117 1 94.88 327 LEU B N 1
ATOM 5338 C CA . LEU B 1 327 ? 10.18 -9.781 -7.465 1 94.88 327 LEU B CA 1
ATOM 5339 C C . LEU B 1 327 ? 11.703 -9.664 -7.484 1 94.88 327 LEU B C 1
ATOM 5341 O O . LEU B 1 327 ? 12.352 -9.789 -6.445 1 94.88 327 LEU B O 1
ATOM 5345 N N . THR B 1 328 ? 12.297 -9.289 -8.617 1 94.81 328 THR B N 1
ATOM 5346 C CA . THR B 1 328 ? 13.742 -9.297 -8.805 1 94.81 328 THR B CA 1
ATOM 5347 C C . THR B 1 328 ? 14.383 -8.039 -8.227 1 94.81 328 THR B C 1
ATOM 5349 O O . THR B 1 328 ? 15.523 -8.07 -7.77 1 94.81 328 THR B O 1
ATOM 5352 N N . LYS B 1 329 ? 13.633 -6.957 -8.164 1 91.81 329 LYS B N 1
ATOM 5353 C CA . LYS B 1 329 ? 14.234 -5.68 -7.805 1 91.81 329 LYS B CA 1
ATOM 5354 C C . LYS B 1 329 ? 13.852 -5.273 -6.383 1 91.81 329 LYS B C 1
ATOM 5356 O O . LYS B 1 329 ? 14.492 -4.406 -5.789 1 91.81 329 LYS B O 1
ATOM 5361 N N . PHE B 1 330 ? 12.891 -5.965 -5.848 1 89.81 330 PHE B N 1
ATOM 5362 C CA . PHE B 1 330 ? 12.523 -5.609 -4.48 1 89.81 330 PHE B CA 1
ATOM 5363 C C . PHE B 1 330 ? 12.359 -6.859 -3.623 1 89.81 330 PHE B C 1
ATOM 5365 O O . PHE B 1 330 ? 13.086 -7.051 -2.648 1 89.81 330 PHE B O 1
ATOM 5372 N N . GLY B 1 331 ? 11.461 -7.785 -4.039 1 93.44 331 GLY B N 1
ATOM 5373 C CA . GLY B 1 331 ? 11.133 -8.93 -3.201 1 93.44 331 GLY B CA 1
ATOM 5374 C C . GLY B 1 331 ? 12.352 -9.68 -2.703 1 93.44 331 GLY B C 1
ATOM 5375 O O . GLY B 1 331 ? 12.578 -9.781 -1.494 1 93.44 331 GLY B O 1
ATOM 5376 N N . VAL B 1 332 ? 13.148 -10.133 -3.611 1 96.44 332 VAL B N 1
ATOM 5377 C CA . VAL B 1 332 ? 14.305 -10.961 -3.283 1 96.44 332 VAL B CA 1
ATOM 5378 C C . VAL B 1 332 ? 15.367 -10.117 -2.592 1 96.44 332 VAL B C 1
ATOM 5380 O O . VAL B 1 332 ? 15.859 -10.484 -1.519 1 96.44 332 VAL B O 1
ATOM 5383 N N . PRO B 1 333 ? 15.672 -8.883 -3.057 1 94.75 333 PRO B N 1
ATOM 5384 C CA . PRO B 1 333 ? 16.656 -8.047 -2.363 1 94.75 333 PRO B CA 1
ATOM 5385 C C . PRO B 1 333 ? 16.234 -7.688 -0.942 1 94.75 333 PRO B C 1
ATOM 5387 O O . PRO B 1 333 ? 17.062 -7.625 -0.04 1 94.75 333 PRO B O 1
ATOM 5390 N N . ALA B 1 334 ? 14.984 -7.441 -0.722 1 95 334 ALA B N 1
ATOM 5391 C CA . ALA B 1 334 ? 14.5 -7.082 0.608 1 95 334 ALA B CA 1
ATOM 5392 C C . ALA B 1 334 ? 14.625 -8.258 1.574 1 95 334 ALA B C 1
ATOM 5394 O O . ALA B 1 334 ? 14.977 -8.07 2.742 1 95 334 ALA B O 1
ATOM 5395 N N . LEU B 1 335 ? 14.289 -9.453 1.11 1 97.19 335 LEU B N 1
ATOM 5396 C CA . LEU B 1 335 ? 14.461 -10.641 1.945 1 97.19 335 LEU B CA 1
ATOM 5397 C C . LEU B 1 335 ? 15.922 -10.797 2.369 1 97.19 335 LEU B C 1
ATOM 5399 O O . LEU B 1 335 ? 16.203 -11.141 3.52 1 97.19 335 LEU B O 1
ATOM 5403 N N . LYS B 1 336 ? 16.812 -10.531 1.447 1 97.25 336 LYS B N 1
ATOM 5404 C CA . LYS B 1 336 ? 18.234 -10.625 1.748 1 97.25 336 LYS B CA 1
ATOM 5405 C C . LYS B 1 336 ? 18.672 -9.523 2.709 1 97.25 336 LYS B C 1
ATOM 5407 O O . LYS B 1 336 ? 19.234 -9.805 3.766 1 97.25 336 LYS B O 1
ATOM 5412 N N . LYS B 1 337 ? 18.344 -8.281 2.402 1 96.5 337 LYS B N 1
ATOM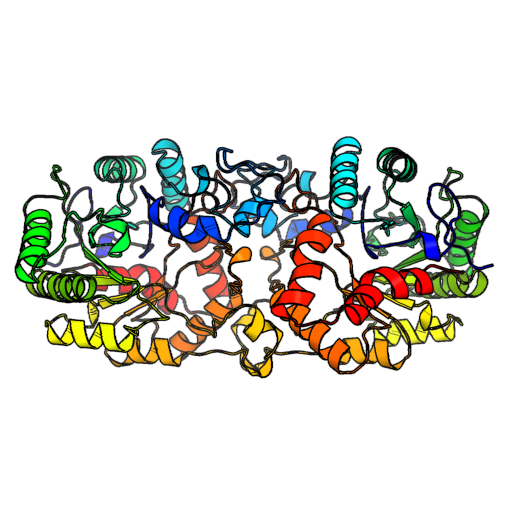 5413 C CA . LYS B 1 337 ? 18.859 -7.113 3.113 1 96.5 337 LYS B CA 1
ATOM 5414 C C . LYS B 1 337 ? 18.156 -6.938 4.457 1 96.5 337 LYS B C 1
ATOM 5416 O O . LYS B 1 337 ? 18.812 -6.754 5.484 1 96.5 337 LYS B O 1
ATOM 5421 N N . TYR B 1 338 ? 16.891 -7.066 4.473 1 96.94 338 TYR B N 1
ATOM 5422 C CA . TYR B 1 338 ? 16.125 -6.75 5.676 1 96.94 338 TYR B CA 1
ATOM 5423 C C . TYR B 1 338 ? 15.758 -8.016 6.434 1 96.94 338 TYR B C 1
ATOM 5425 O O . TYR B 1 338 ? 15.664 -8 7.664 1 96.94 338 TYR B O 1
ATOM 5433 N N . GLY B 1 339 ? 15.508 -9.078 5.707 1 97.75 339 GLY B N 1
ATOM 5434 C CA . GLY B 1 339 ? 15.172 -10.336 6.344 1 97.75 339 GLY B CA 1
ATOM 5435 C C . GLY B 1 339 ? 16.391 -11.148 6.742 1 97.75 339 GLY B C 1
ATOM 5436 O O . GLY B 1 339 ? 16.266 -12.164 7.434 1 97.75 339 GLY B O 1
ATOM 5437 N N . GLU B 1 340 ? 17.562 -10.781 6.258 1 98.25 340 GLU B N 1
ATOM 5438 C CA . GLU B 1 340 ? 18.828 -11.484 6.504 1 98.25 340 GLU B CA 1
ATOM 5439 C C . GLU B 1 340 ? 18.75 -12.93 6.035 1 98.25 340 GLU B C 1
ATOM 5441 O O . GLU B 1 340 ? 19.266 -13.836 6.703 1 98.25 340 GLU B O 1
ATOM 5446 N N . VAL B 1 341 ? 18.062 -13.102 4.957 1 98.5 341 VAL B N 1
ATOM 5447 C CA . VAL B 1 341 ? 17.953 -14.438 4.383 1 98.5 341 VAL B CA 1
ATOM 5448 C C . VAL B 1 341 ? 19.25 -14.805 3.67 1 98.5 341 VAL B C 1
ATOM 5450 O O . VAL B 1 341 ? 19.797 -14 2.912 1 98.5 341 VAL B O 1
ATOM 5453 N N . SER B 1 342 ? 19.75 -15.969 3.865 1 98.5 342 SER B N 1
ATOM 5454 C CA . SER B 1 342 ? 21.031 -16.406 3.303 1 98.5 342 SER B CA 1
ATOM 5455 C C . SER B 1 342 ? 20.938 -16.562 1.79 1 98.5 342 SER B C 1
ATOM 5457 O O . SER B 1 342 ? 19.859 -16.766 1.245 1 98.5 342 SER B O 1
ATOM 5459 N N . ASP B 1 343 ? 22.094 -16.547 1.159 1 98.25 343 ASP B N 1
ATOM 5460 C CA . ASP B 1 343 ? 22.172 -16.766 -0.28 1 98.25 343 ASP B CA 1
ATOM 5461 C C . ASP B 1 343 ? 21.625 -18.141 -0.649 1 98.25 343 ASP B C 1
ATOM 5463 O O . ASP B 1 343 ? 21 -18.312 -1.691 1 98.25 343 ASP B O 1
ATOM 5467 N N . LEU B 1 344 ? 21.938 -19.078 0.155 1 98.56 344 LEU B N 1
ATOM 5468 C CA . LEU B 1 344 ? 21.469 -20.422 -0.115 1 98.56 344 LEU B CA 1
ATOM 5469 C C . LEU B 1 344 ? 19.938 -20.484 -0.081 1 98.56 344 LEU B C 1
ATOM 5471 O O . LEU B 1 344 ? 19.312 -21.094 -0.956 1 98.56 344 LEU B O 1
ATOM 5475 N N . ALA B 1 345 ? 19.344 -19.922 0.95 1 98.75 345 ALA B N 1
ATOM 5476 C CA . ALA B 1 345 ? 17.891 -19.922 1.049 1 98.75 345 ALA B CA 1
ATOM 5477 C C . ALA B 1 345 ? 17.25 -19.188 -0.133 1 98.75 345 ALA B C 1
ATOM 5479 O O . ALA B 1 345 ? 16.219 -19.609 -0.661 1 98.75 345 ALA B O 1
ATOM 5480 N N . ILE B 1 346 ? 17.844 -18.094 -0.529 1 98.62 346 ILE B N 1
ATOM 5481 C CA . ILE B 1 346 ? 17.359 -17.359 -1.694 1 98.62 346 ILE B CA 1
ATOM 5482 C C . ILE B 1 346 ? 17.469 -18.234 -2.938 1 98.62 346 ILE B C 1
ATOM 5484 O O . ILE B 1 346 ? 16.516 -18.328 -3.721 1 98.62 346 ILE B O 1
ATOM 5488 N N . ARG B 1 347 ? 18.594 -18.859 -3.127 1 98.62 347 ARG B N 1
ATOM 5489 C CA . ARG B 1 347 ? 18.797 -19.75 -4.277 1 98.62 347 ARG B CA 1
ATOM 5490 C C . ARG B 1 347 ? 17.797 -20.906 -4.25 1 98.62 347 ARG B C 1
ATOM 5492 O O . ARG B 1 347 ? 17.312 -21.328 -5.297 1 98.62 347 ARG B O 1
ATOM 5499 N N . ASN B 1 348 ? 17.578 -21.438 -3.084 1 98.81 348 ASN B N 1
ATOM 5500 C CA . ASN B 1 348 ? 16.562 -22.484 -2.967 1 98.81 348 ASN B CA 1
ATOM 5501 C C . ASN B 1 348 ? 15.211 -22 -3.48 1 98.81 348 ASN B C 1
ATOM 5503 O O . ASN B 1 348 ? 14.609 -22.641 -4.344 1 98.81 348 ASN B O 1
ATOM 5507 N N . MET B 1 349 ? 14.758 -20.875 -3.047 1 98.69 349 MET B N 1
ATOM 5508 C CA . MET B 1 349 ? 13.406 -20.391 -3.33 1 98.69 349 MET B CA 1
ATOM 5509 C C . MET B 1 349 ? 13.273 -19.984 -4.797 1 98.69 349 MET B C 1
ATOM 5511 O O . MET B 1 349 ? 12.18 -20.047 -5.359 1 98.69 349 MET B O 1
ATOM 5515 N N . THR B 1 350 ? 14.43 -19.641 -5.445 1 98.62 350 THR B N 1
ATOM 5516 C CA . THR B 1 350 ? 14.305 -19 -6.746 1 98.62 350 THR B CA 1
ATOM 5517 C C . THR B 1 350 ? 14.898 -19.875 -7.848 1 98.62 350 THR B C 1
ATOM 5519 O O . THR B 1 350 ? 14.641 -19.641 -9.031 1 98.62 350 THR B O 1
ATOM 5522 N N . VAL B 1 351 ? 15.727 -20.875 -7.496 1 98.88 351 VAL B N 1
ATOM 5523 C CA . VAL B 1 351 ? 16.422 -21.656 -8.516 1 98.88 351 VAL B CA 1
ATOM 5524 C C . VAL B 1 351 ? 16.25 -23.141 -8.234 1 98.88 351 VAL B C 1
ATOM 5526 O O . VAL B 1 351 ? 15.625 -23.859 -9.023 1 98.88 351 VAL B O 1
ATOM 5529 N N . ASN B 1 352 ? 16.672 -23.578 -7.043 1 98.88 352 ASN B N 1
ATOM 5530 C CA . ASN B 1 352 ? 16.75 -25 -6.77 1 98.88 352 ASN B CA 1
ATOM 5531 C C . ASN B 1 352 ? 15.367 -25.625 -6.652 1 98.88 352 ASN B C 1
ATOM 5533 O O . ASN B 1 352 ? 15.102 -26.672 -7.25 1 98.88 352 ASN B O 1
ATOM 5537 N N . ASN B 1 353 ? 14.539 -25.016 -5.805 1 98.94 353 ASN B N 1
ATOM 5538 C CA . ASN B 1 353 ? 13.203 -25.578 -5.625 1 98.94 353 ASN B CA 1
ATOM 5539 C C . ASN B 1 353 ? 12.414 -25.578 -6.93 1 98.94 353 ASN B C 1
ATOM 5541 O O . ASN B 1 353 ? 11.812 -26.578 -7.297 1 98.94 353 ASN B O 1
ATOM 5545 N N . PRO B 1 354 ? 12.43 -24.438 -7.652 1 98.94 354 PRO B N 1
ATOM 5546 C CA . PRO B 1 354 ? 11.727 -24.453 -8.938 1 98.94 354 PRO B CA 1
ATOM 5547 C C . PRO B 1 354 ? 12.211 -25.547 -9.867 1 98.94 354 PRO B C 1
ATOM 5549 O O . PRO B 1 354 ? 11.398 -26.266 -10.469 1 98.94 354 PRO B O 1
ATOM 5552 N N . ALA B 1 355 ? 13.5 -25.734 -9.969 1 98.88 355 ALA B N 1
ATOM 5553 C CA . ALA B 1 355 ? 14.055 -26.766 -10.844 1 98.88 355 ALA B CA 1
ATOM 5554 C C . ALA B 1 355 ? 13.602 -28.156 -10.414 1 98.88 355 ALA B C 1
ATOM 5556 O O . ALA B 1 355 ? 13.203 -28.969 -11.25 1 98.88 355 ALA B O 1
ATOM 5557 N N . ARG B 1 356 ? 13.633 -28.422 -9.156 1 98.75 356 ARG B N 1
ATOM 5558 C CA . ARG B 1 356 ? 13.219 -29.719 -8.625 1 98.75 356 ARG B CA 1
ATOM 5559 C C . ARG B 1 356 ? 11.734 -29.953 -8.859 1 98.75 356 ARG B C 1
ATOM 5561 O O . ARG B 1 356 ? 11.336 -31.047 -9.297 1 98.75 356 ARG B O 1
ATOM 5568 N N . ILE B 1 357 ? 10.93 -28.969 -8.602 1 98.88 357 ILE B N 1
ATOM 5569 C CA . ILE B 1 357 ? 9.477 -29.078 -8.656 1 98.88 357 ILE B CA 1
ATOM 5570 C C . ILE B 1 357 ? 9.031 -29.297 -10.102 1 98.88 357 ILE B C 1
ATOM 5572 O O . ILE B 1 357 ? 8.172 -30.125 -10.375 1 98.88 357 ILE B O 1
ATOM 5576 N N . LEU B 1 358 ? 9.656 -28.578 -11.039 1 98.88 358 LEU B N 1
ATOM 5577 C CA . LEU B 1 358 ? 9.156 -28.531 -12.406 1 98.88 358 LEU B CA 1
ATOM 5578 C C . LEU B 1 358 ? 9.742 -29.672 -13.234 1 98.88 358 LEU B C 1
ATOM 5580 O O . LEU B 1 358 ? 9.234 -30 -14.305 1 98.88 358 LEU B O 1
ATOM 5584 N N . ALA B 1 359 ? 10.828 -30.266 -12.758 1 98.81 359 ALA B N 1
ATOM 5585 C CA . ALA B 1 359 ? 11.461 -31.359 -13.5 1 98.81 359 ALA B CA 1
ATOM 5586 C C . ALA B 1 359 ? 10.672 -32.656 -13.352 1 98.81 359 ALA B C 1
ATOM 5588 O O . ALA B 1 359 ? 10.188 -32.969 -12.266 1 98.81 359 ALA B O 1
ATOM 5589 N N . TYR B 1 360 ? 10.594 -33.406 -14.461 1 98.19 360 TYR B N 1
ATOM 5590 C CA . TYR B 1 360 ? 9.906 -34.688 -14.422 1 98.19 360 TYR B CA 1
ATOM 5591 C C . TYR B 1 360 ? 10.461 -35.625 -15.477 1 98.19 360 TYR B C 1
ATOM 5593 O O . TYR B 1 360 ? 11.133 -35.219 -16.422 1 98.19 360 TYR B O 1
#

InterPro domains:
  IPR001559 Phosphotriesterase [PF02126] (4-358)
  IPR001559 Phosphotriesterase [PS51347] (2-360)
  IPR001559 Phosphotriesterase [PTHR10819] (2-359)
  IPR032466 Metal-dependent hydrolase [SSF51556] (1-359)

Solvent-accessible surface area (backbone atoms only — not comparable to full-atom values): 34852 Å² total; per-residue (Å²): 133,60,31,27,36,22,47,88,44,72,41,51,42,88,68,41,47,38,37,37,66,32,31,41,67,38,29,42,24,59,56,62,31,60,70,51,40,84,55,52,80,82,89,53,101,67,53,47,85,40,70,84,39,33,54,48,39,30,53,30,37,36,30,42,56,51,21,60,53,26,24,34,38,78,51,64,70,62,42,37,51,43,52,34,50,20,34,75,58,62,42,31,23,36,26,30,60,40,20,57,49,25,44,58,53,67,66,56,50,35,53,38,24,68,74,49,68,35,46,38,27,31,31,37,55,34,40,35,70,90,36,46,85,65,78,63,68,87,58,50,38,65,54,46,27,51,54,44,50,47,22,56,73,59,9,44,84,93,38,78,42,32,41,27,33,35,29,38,28,37,49,65,54,44,71,67,41,48,33,44,44,48,16,47,19,39,48,21,38,75,64,44,31,16,35,39,32,38,60,14,88,82,58,38,54,46,64,39,52,48,53,50,54,27,42,72,47,54,27,59,36,65,28,33,32,38,41,70,50,52,31,31,66,80,53,47,32,36,53,47,21,70,38,53,87,66,62,42,78,36,53,63,63,47,44,50,30,47,76,65,49,20,27,34,26,40,48,43,59,69,55,64,71,31,47,49,70,76,39,49,47,83,75,56,50,51,53,47,47,23,26,51,44,52,42,39,76,72,67,43,32,71,36,34,36,38,22,50,50,47,67,40,31,51,41,30,27,73,45,36,13,55,33,58,32,30,45,59,71,37,45,55,51,43,39,36,72,36,47,64,47,50,70,65,45,51,41,21,23,27,29,51,31,53,28,61,29,40,29,62,131,62,31,27,35,20,48,90,46,74,40,50,43,86,69,40,46,38,37,37,66,32,30,42,66,38,29,41,25,60,58,62,31,60,70,50,39,83,53,48,79,80,89,54,102,67,52,49,86,38,69,85,40,34,54,46,38,29,54,29,38,36,30,41,55,51,21,60,53,27,26,36,37,80,50,66,71,62,42,36,52,43,53,34,49,20,35,75,56,62,42,31,22,37,26,31,61,42,19,58,50,24,44,59,54,66,66,56,50,34,52,37,24,68,72,48,68,34,45,37,27,33,33,38,54,34,39,35,70,89,36,46,84,66,78,64,69,87,59,48,39,64,52,46,27,50,54,44,49,46,20,56,74,59,9,44,86,94,39,79,42,32,43,26,31,35,32,38,30,36,51,65,54,42,72,65,42,47,32,43,44,48,14,48,19,39,49,20,39,77,65,45,31,16,35,40,33,39,60,14,88,80,60,44,53,43,64,39,53,47,51,50,53,30,43,72,47,54,28,58,37,64,29,33,30,38,43,70,50,52,31,31,65,79,52,47,32,37,52,49,22,70,39,55,88,66,63,43,77,35,53,62,62,48,44,49,30,46,76,66,47,21,26,34,25,40,48,43,59,72,54,63,72,29,47,48,71,75,38,48,45,83,77,54,50,50,53,45,48,23,27,51,44,52,41,40,75,71,68,44,31,73,37,36,36,37,24,51,49,48,66,40,31,53,40,31,27,74,46,36,13,55,33,59,32,32,45,58,72,38,44,54,51,44,38,35,72,38,46,64,47,50,70,65,46,50,41,20,25,27,28,52,31,52,29,60,30,39,29,62

pLDDT: mean 94.69, std 7.03, range [44.0, 98.94]

Organism: NCBI:txid1796616

Radius of gyration: 27.56 Å; Cα contacts (8 Å, |Δi|>4): 1696; chains: 2; bounding box: 44×84×61 Å

Sequence (720 aa):
MKRITTVCGDISPEELGFTDMHEHIMFNGADMGAICRPAMPTDLPVKYEDKVSLENIGFLKRNFPLVRDAMDLNDETAMTREVQEYKVSGGDSMVELSVPGIRLDVEAVKRISERTGVHVITAVGYYVESSWPGDYDGWSIRQFYHHMMDEIENGIEHTDIKPGCVKIALNDFTEAEEKALRAGGQAAKDTGMSITVHPDYAYGGTPGEIVEILMEEGVNPEKIVIAHMETTVKRPMKEMILYPEKWGLDLDVAKRVLDKGANFSVEFLSGDIGLEALGTAPIPDWMKMAGIVRLIQQGYSRQIVLGTDMCVKTMCRQFGGEGYCRLTKFGVPALKKYGEVSDLAIRNMTVNNPARILAYMKRITTVCGDISPEELGFTDMHEHIMFNGADMGAICRPAMPTDLPVKYEDKVSLENIGFLKRNFPLVRDAMDLNDETAMTREVQEYKVSGGDSMVELSVPGIRLDVEAVKRISERTGVHVITAVGYYVESSWPGDYDGWSIRQFYHHMMDEIENGIEHTDIKPGCVKIALNDFTEAEEKALRAGGQAAKDTGMSITVHPDYAYGGTPGEIVEILMEEGVNPEKIVIAHMETTVKRPMKEMILYPEKWGLDLDVAKRVLDKGANFSVEFLSGDIGLEALGTAPIPDWMKMAGIVRLIQQGYSRQIVLGTDMCVKTMCRQFGGEGYCRLTKFGVPALKKYGEVSDLAIRNMTVNNPARILAY

Nearest PDB structures (foldseek):
  3k2g-assembly1_B  TM=9.115E-01  e=1.243E-26  Cereibacter sphaeroides 2.4.1
  4lef-assembly5_E  TM=8.972E-01  e=2.021E-19  Escherichia coli K-12
  5w3z-assembly2_B  TM=8.560E-01  e=2.271E-19  Saccharolobus solfataricus
  8sfb-assembly1_D-2  TM=8.054E-01  e=2.935E-20  Saccharolobus solfataricus P2
  5w3u-assembly2_D  TM=8.662E-01  e=4.075E-19  Saccharolobus solfataricus